Protein AF-0000000074083493 (afdb_homodimer)

Sequence (634 aa):
LPTHQTERLNIIAITDMDKESRTSPEGYTWRALTRKGQLFVKDERTKLEVTWDLSSDQNLTTHLNMKGRAMEMSDLVKFNGHLLSPDDKTGMIFEIEEKKAIPWLFLNSGPGDTTSGMKAEWMTLKDDQLYVGGHGMVYSFTLNSRYRNKKGEVFSTDAMWIKIVSHDGVVKSVDWTDVYDKIAQAAGATSPGYLTHEAVQWSAIHKRWFFLPRKYSTEIYNDELDELRGTNLLITADESMEDIQVVKIGELTHPDRGYSAFDFVPGTCDSVILALKSKEHGGSTESYITALDTDGKVLLEDQRLDGDLKFEGLYFLLPTHQTERLNIIAITDMDKESRTSPEGYTWRALTRKGQLFVKDERTKLEVTWDLSSDQNLTTHLNMKGRAMEMSDLVKFNGHLLSPDDKTGMIFEIEEKKAIPWLFLNSGPGDTTSGMKAEWMTLKDDQLYVGGHGMVYSFTLNSRYRNKKGEVFSTDAMWIKIVSHDGVVKSVDWTDVYDKIAQAAGATSPGYLTHEAVQWSAIHKRWFFLPRKYSTEIYNDELDELRGTNLLITADESMEDIQVVKIGELTHPDRGYSAFDFVPGTCDSVILALKSKEHGGSTESYITALDTDGKVLLEDQRLDGDLKFEGLYFL

Solvent-accessible surface area (backbone atoms only — not comparable to full-atom values): 30721 Å² total; per-residue (Å²): 119,87,74,77,70,66,46,76,42,43,32,38,34,28,20,30,45,58,82,67,8,48,76,42,93,90,51,53,41,20,31,28,41,36,38,34,31,37,39,39,34,29,74,91,70,58,35,52,45,77,49,72,38,76,88,52,52,33,59,27,53,43,41,60,28,28,66,85,34,27,40,26,25,20,26,40,44,76,53,94,91,33,42,32,31,30,17,34,51,45,10,37,29,23,36,58,51,94,62,33,39,26,65,61,44,58,37,40,24,30,83,51,82,34,72,46,36,17,50,33,20,25,49,32,58,55,95,84,23,41,36,35,28,24,34,46,43,70,36,42,0,33,60,83,26,93,69,12,45,72,80,34,45,71,69,48,64,34,32,27,20,28,36,42,30,44,88,68,57,34,75,41,60,42,84,35,51,67,58,48,48,51,53,21,46,72,70,61,17,42,84,65,14,37,42,33,35,22,17,45,41,51,36,82,82,76,52,27,39,40,35,32,35,17,28,50,32,67,47,61,78,39,78,77,59,52,38,53,17,21,46,40,46,40,36,37,23,35,86,82,64,80,53,70,48,74,36,62,33,68,75,80,81,56,32,45,32,16,31,23,18,54,43,59,40,86,92,47,82,67,41,32,37,41,33,30,24,31,27,60,55,96,89,43,42,34,19,27,39,32,26,27,35,81,84,26,47,74,36,22,71,80,38,75,47,84,63,81,45,31,42,19,14,36,39,78,104,121,87,75,77,70,66,45,77,42,43,31,39,34,28,21,31,46,56,80,68,8,48,76,44,93,88,53,53,41,21,31,28,39,35,37,35,31,38,38,38,36,28,75,90,69,55,35,53,45,77,49,73,39,77,86,52,54,34,61,24,50,41,39,58,28,28,66,86,33,26,41,26,26,19,26,38,45,75,54,96,93,35,42,33,30,31,18,34,52,45,11,36,30,24,36,58,51,94,61,32,39,28,65,62,43,59,38,40,23,28,84,51,83,32,71,45,35,17,49,33,21,25,49,32,58,55,95,84,24,42,38,36,29,24,34,45,43,69,36,43,0,35,61,85,26,93,70,13,45,74,80,31,46,70,68,47,63,33,31,28,21,29,38,42,30,44,89,68,56,35,75,43,60,43,84,35,51,67,58,47,50,52,54,21,46,73,71,60,18,43,84,64,13,36,42,33,35,22,16,45,42,52,36,83,82,77,52,27,39,40,34,32,36,16,29,51,32,68,47,62,76,39,79,76,60,51,38,53,18,22,44,40,46,41,36,36,24,36,84,83,64,78,52,70,47,74,36,63,33,68,74,81,80,55,32,44,31,15,31,23,17,53,44,59,40,87,93,48,82,66,41,34,37,41,32,28,24,30,27,60,55,96,89,43,41,34,18,28,38,31,26,28,34,80,83,24,48,74,36,24,71,82,38,73,49,84,63,82,45,29,42,21,14,37,38,78,105

InterPro domains:
  IPR009283 Apyrase [PF06079] (17-316)
  IPR009283 Apyrase [PTHR13023] (6-316)
  IPR036258 Apyrase superfamily [G3DSA:2.120.10.100] (1-317)
  IPR036258 Apyrase superfamily [SSF101887] (4-317)

Foldseek 3Di:
DPPFDKDKFKKKFKFAFWLPQDPDPPAQKGKMKMWMWMWIQTDPRLAIDIDTDPVQIAIEMDSDFDPNDWDRWQAWDQALNFIWTAIQFQQWIWTDDGNYTHTDAFACFAQGPDPGHHRWQDWEDDPNKIKTAAFLDFQFQDCPAPSHNNNRGGDDRRRQWMWIAHNVGDIGIDGNNVVLQLQCVQVLQHPVKHWTFREWYAQPLVQKIKTFTFFTDNDHDDPQCRLQGAAQWIWIAHPVRPDIDIAGQPDDPGSNKGWRYWDADPPPSSQKIKTKIWGDPPNFIWMWIWMDGNNRYTSGDTDTDDDSTGIRYMDID/DPPFDKDKFKKKFKFAFWLPQDPDPPAQKGKMKMWMWMWIQTDPNLAIDIDTDPVQIAIEMDSDFDPNDWDRWQAWDQALNFIWTAIQFQQWIWTDDGNYTHTDAHACFAQGPDPGHHRWQDWEDDPNKIKTAAFLDFQFQDCPAPSHNNNRGGDDRRRQWMWIAHNVGDIGIDGNNVVLQLQCVQVLQHPVKHWTFREWYAQPLVQKIKTFTFFTDNDHDDPQCRLQGAAQWIWIAHPVRPDIDIAGQPDDPGSNWGWRYWDADPPPSSQKIKTKIWGDPPNFIWMWIWMDGNNRYTSGDTDTDDDSTGIRYMDID

Radius of gyration: 28.08 Å; Cα contacts (8 Å, |Δi|>4): 1851; chains: 2; bounding box: 65×87×60 Å

Structure (mmCIF, N/CA/C/O backbone):
data_AF-0000000074083493-model_v1
#
loop_
_entity.id
_entity.type
_entity.pdbx_description
1 polymer Apyrase
#
loop_
_atom_site.group_PDB
_atom_site.id
_atom_site.type_symbol
_atom_site.label_atom_id
_atom_site.label_alt_id
_atom_site.label_comp_id
_atom_site.label_asym_id
_atom_site.label_entity_id
_atom_site.label_seq_id
_atom_site.pdbx_PDB_ins_code
_atom_site.Cartn_x
_atom_site.Cartn_y
_atom_site.Cartn_z
_atom_site.occupancy
_atom_site.B_iso_or_equiv
_atom_site.auth_seq_id
_atom_site.auth_comp_id
_atom_site.auth_asym_id
_atom_site.auth_atom_id
_atom_site.pdbx_PDB_model_num
ATOM 1 N N . LEU A 1 1 ? 35.656 -36.25 -27.438 1 31.45 1 LEU A N 1
ATOM 2 C CA . LEU A 1 1 ? 34.406 -36.5 -26.688 1 31.45 1 LEU A CA 1
ATOM 3 C C . LEU A 1 1 ? 33.469 -35.312 -26.75 1 31.45 1 LEU A C 1
ATOM 5 O O . LEU A 1 1 ? 33.875 -34.188 -26.562 1 31.45 1 LEU A O 1
ATOM 9 N N . PRO A 1 2 ? 32.438 -35.312 -27.578 1 41.25 2 PRO A N 1
ATOM 10 C CA . PRO A 1 2 ? 31.625 -34.094 -27.656 1 41.25 2 PRO A CA 1
ATOM 11 C C . PRO A 1 2 ? 31.422 -33.406 -26.312 1 41.25 2 PRO A C 1
ATOM 13 O O . PRO A 1 2 ? 31.156 -34.094 -25.312 1 41.25 2 PRO A O 1
ATOM 16 N N . THR A 1 3 ? 32.156 -32.562 -25.812 1 45.12 3 THR A N 1
ATOM 17 C CA . THR A 1 3 ? 32.281 -31.875 -24.516 1 45.12 3 THR A CA 1
ATOM 18 C C . THR A 1 3 ? 30.891 -31.484 -24.016 1 45.12 3 THR A C 1
ATOM 20 O O . THR A 1 3 ? 30.188 -30.688 -24.656 1 45.12 3 THR A O 1
ATOM 23 N N . HIS A 1 4 ? 30.031 -32.438 -23.562 1 53.16 4 HIS A N 1
ATOM 24 C CA . HIS A 1 4 ? 28.688 -32.281 -23 1 53.16 4 HIS A CA 1
ATOM 25 C C . HIS A 1 4 ? 28.609 -31.047 -22.109 1 53.16 4 HIS A C 1
ATOM 27 O O . HIS A 1 4 ? 29.234 -31.016 -21.047 1 53.16 4 HIS A O 1
ATOM 33 N N . GLN A 1 5 ? 28.672 -29.859 -22.672 1 65.19 5 GLN A N 1
ATOM 34 C CA . GLN A 1 5 ? 28.719 -28.578 -21.969 1 65.19 5 GLN A CA 1
ATOM 35 C C . GLN A 1 5 ? 27.5 -28.406 -21.062 1 65.19 5 GLN A C 1
ATOM 37 O O . GLN A 1 5 ? 26.359 -28.594 -21.5 1 65.19 5 GLN A O 1
ATOM 42 N N . THR A 1 6 ? 27.688 -28.609 -19.734 1 78.38 6 THR A N 1
ATOM 43 C CA . THR A 1 6 ? 26.719 -28.344 -18.672 1 78.38 6 THR A CA 1
ATOM 44 C C . THR A 1 6 ? 26.531 -26.844 -18.484 1 78.38 6 THR A C 1
ATOM 46 O O . THR A 1 6 ? 27.5 -26.094 -18.344 1 78.38 6 THR A O 1
ATOM 49 N N . GLU A 1 7 ? 25.312 -26.406 -18.812 1 89.44 7 GLU A N 1
ATOM 50 C CA . GLU A 1 7 ? 24.938 -25.031 -18.516 1 89.44 7 GLU A CA 1
ATOM 51 C C . GLU A 1 7 ? 24.453 -24.891 -17.078 1 89.44 7 GLU A C 1
ATOM 53 O O . GLU A 1 7 ? 23.719 -25.734 -16.578 1 89.44 7 GLU A O 1
ATOM 58 N N . ARG A 1 8 ? 24.984 -23.875 -16.438 1 94.12 8 ARG A N 1
ATOM 59 C CA . ARG A 1 8 ? 24.609 -23.594 -15.055 1 94.12 8 ARG A CA 1
ATOM 60 C C . ARG A 1 8 ? 23.844 -22.281 -14.961 1 94.12 8 ARG A C 1
ATOM 62 O O . ARG A 1 8 ? 24.297 -21.266 -15.5 1 94.12 8 ARG A O 1
ATOM 69 N N . LEU A 1 9 ? 22.688 -22.328 -14.297 1 96.94 9 LEU A N 1
ATOM 70 C CA . LEU A 1 9 ? 21.875 -21.125 -14.102 1 96.94 9 LEU A CA 1
ATOM 71 C C . LEU A 1 9 ? 21.562 -20.922 -12.625 1 96.94 9 LEU A C 1
ATOM 73 O O . LEU A 1 9 ? 21.266 -21.875 -11.906 1 96.94 9 LEU A O 1
ATOM 77 N N . ASN A 1 10 ? 21.734 -19.688 -12.188 1 98.06 10 ASN A N 1
ATOM 78 C CA . ASN A 1 10 ? 21.375 -19.344 -10.812 1 98.06 10 ASN A CA 1
ATOM 79 C C . ASN A 1 10 ? 19.875 -19.094 -10.664 1 98.06 10 ASN A C 1
ATOM 81 O O . ASN A 1 10 ? 19.266 -18.422 -11.508 1 98.06 10 ASN A O 1
ATOM 85 N N . ILE A 1 11 ? 19.312 -19.672 -9.586 1 98.25 11 ILE A N 1
ATOM 86 C CA . ILE A 1 11 ? 17.891 -19.484 -9.344 1 98.25 11 ILE A CA 1
ATOM 87 C C . ILE A 1 11 ? 17.672 -19.016 -7.906 1 98.25 11 ILE A C 1
ATOM 89 O O . ILE A 1 11 ? 18.562 -19.109 -7.07 1 98.25 11 ILE A O 1
ATOM 93 N N . ILE A 1 12 ? 16.562 -18.453 -7.66 1 98.12 12 ILE A N 1
ATOM 94 C CA . ILE A 1 12 ? 16.141 -18.016 -6.336 1 98.12 12 ILE A CA 1
ATOM 95 C C . ILE A 1 12 ? 14.672 -18.375 -6.121 1 98.12 12 ILE A C 1
ATOM 97 O O . ILE A 1 12 ? 13.875 -18.328 -7.062 1 98.12 12 ILE A O 1
ATOM 101 N N . ALA A 1 13 ? 14.352 -18.844 -4.957 1 98 13 ALA A N 1
ATOM 102 C CA . ALA A 1 13 ? 12.977 -19.125 -4.543 1 98 13 ALA A CA 1
ATOM 103 C C . ALA A 1 13 ? 12.594 -18.312 -3.307 1 98 13 ALA A C 1
ATOM 105 O O . ALA A 1 13 ? 13.469 -17.812 -2.592 1 98 13 ALA A O 1
ATOM 106 N N . ILE A 1 14 ? 11.328 -18.125 -3.096 1 98.12 14 ILE A N 1
ATOM 107 C CA . ILE A 1 14 ? 10.844 -17.359 -1.95 1 98.12 14 ILE A CA 1
ATOM 108 C C . ILE A 1 14 ? 9.656 -18.094 -1.315 1 98.12 14 ILE A C 1
ATOM 110 O O . ILE A 1 14 ? 8.906 -18.781 -2.002 1 98.12 14 ILE A O 1
ATOM 114 N N . THR A 1 15 ? 9.438 -17.859 -0 1 97.25 15 THR A N 1
ATOM 115 C CA . THR A 1 15 ? 8.477 -18.688 0.731 1 97.25 15 THR A CA 1
ATOM 116 C C . THR A 1 15 ? 7.152 -17.938 0.905 1 97.25 15 THR A C 1
ATOM 118 O O . THR A 1 15 ? 7.125 -16.719 0.949 1 97.25 15 THR A O 1
ATOM 121 N N . ASP A 1 16 ? 6.152 -18.641 0.977 1 96.75 16 ASP A N 1
ATOM 122 C CA . ASP A 1 16 ? 4.855 -18.375 1.593 1 96.75 16 ASP A CA 1
ATOM 123 C C . ASP A 1 16 ? 4.602 -19.312 2.773 1 96.75 16 ASP A C 1
ATOM 125 O O . ASP A 1 16 ? 4.25 -20.469 2.586 1 96.75 16 ASP A O 1
ATOM 129 N N . MET A 1 17 ? 4.688 -18.766 3.906 1 91.88 17 MET A N 1
ATOM 130 C CA . MET A 1 17 ? 4.594 -19.641 5.078 1 91.88 17 MET A CA 1
ATOM 131 C C . MET A 1 17 ? 3.238 -19.484 5.762 1 91.88 17 MET A C 1
ATOM 133 O O . MET A 1 17 ? 3.08 -19.844 6.926 1 91.88 17 MET A O 1
ATOM 137 N N . ASP A 1 18 ? 2.332 -18.875 5.094 1 90.62 18 ASP A N 1
ATOM 138 C CA . ASP A 1 18 ? 0.996 -18.656 5.641 1 90.62 18 ASP A CA 1
ATOM 139 C C . ASP A 1 18 ? 1.07 -18.047 7.039 1 90.62 18 ASP A C 1
ATOM 141 O O . ASP A 1 18 ? 1.71 -17.016 7.238 1 90.62 18 ASP A O 1
ATOM 145 N N . LYS A 1 19 ? 0.416 -18.578 8 1 86.94 19 LYS A N 1
ATOM 146 C CA . LYS A 1 19 ? 0.334 -18.031 9.352 1 86.94 19 LYS A CA 1
ATOM 147 C C . LYS A 1 19 ? 1.69 -18.078 10.047 1 86.94 19 LYS A C 1
ATOM 149 O O . LYS A 1 19 ? 1.945 -17.312 10.977 1 86.94 19 LYS A O 1
ATOM 154 N N . GLU A 1 20 ? 2.541 -18.953 9.539 1 87.56 20 GLU A N 1
ATOM 155 C CA . GLU A 1 20 ? 3.85 -19.109 10.172 1 87.56 20 GLU A CA 1
ATOM 156 C C . GLU A 1 20 ? 4.785 -17.969 9.781 1 87.56 20 GLU A C 1
ATOM 158 O O . GLU A 1 20 ? 5.91 -17.875 10.281 1 87.56 20 GLU A O 1
ATOM 163 N N . SER A 1 21 ? 4.285 -17.141 8.93 1 92.31 21 SER A N 1
ATOM 164 C CA . SER A 1 21 ? 5.074 -15.977 8.555 1 92.31 21 SER A CA 1
ATOM 165 C C . SER A 1 21 ? 5.246 -15.023 9.734 1 92.31 21 SER A C 1
ATOM 167 O O . SER A 1 21 ? 6.184 -14.219 9.766 1 92.31 21 SER A O 1
ATOM 169 N N . ARG A 1 22 ? 4.34 -15.023 10.641 1 92.38 22 ARG A N 1
ATOM 170 C CA . ARG A 1 22 ? 4.449 -14.164 11.812 1 92.38 22 ARG A CA 1
ATOM 171 C C . ARG A 1 22 ? 5.543 -14.656 12.758 1 92.38 22 ARG A C 1
ATOM 173 O O . ARG A 1 22 ? 5.57 -15.836 13.117 1 92.38 22 ARG A O 1
ATOM 180 N N . THR A 1 23 ? 6.418 -13.758 13.203 1 92.62 23 THR A N 1
ATOM 181 C CA . THR A 1 23 ? 7.617 -14.188 13.914 1 92.62 23 THR A CA 1
ATOM 182 C C . THR A 1 23 ? 7.324 -14.398 15.398 1 92.62 23 THR A C 1
ATOM 184 O O . THR A 1 23 ? 8.055 -15.109 16.078 1 92.62 23 THR A O 1
ATOM 187 N N . SER A 1 24 ? 6.355 -13.641 15.906 1 88 24 SER A N 1
ATOM 188 C CA . SER A 1 24 ? 5.934 -13.797 17.297 1 88 24 SER A CA 1
ATOM 189 C C . SER A 1 24 ? 4.461 -13.438 17.469 1 88 24 SER A C 1
ATOM 191 O O . SER A 1 24 ? 3.939 -12.57 16.766 1 88 24 SER A O 1
ATOM 193 N N . PRO A 1 25 ? 3.844 -14.086 18.359 1 82.25 25 PRO A N 1
ATOM 194 C CA . PRO A 1 25 ? 2.424 -13.812 18.578 1 82.25 25 PRO A CA 1
ATOM 195 C C . PRO A 1 25 ? 2.164 -12.367 19 1 82.25 25 PRO A C 1
ATOM 197 O O . PRO A 1 25 ? 1.116 -11.805 18.688 1 82.25 25 PRO A O 1
ATOM 200 N N . GLU A 1 26 ? 3.031 -11.812 19.734 1 81.06 26 GLU A N 1
ATOM 201 C CA . GLU A 1 26 ? 2.816 -10.477 20.281 1 81.06 26 GLU A CA 1
ATOM 202 C C . GLU A 1 26 ? 3.434 -9.406 19.391 1 81.06 26 GLU A C 1
ATOM 204 O O . GLU A 1 26 ? 3.207 -8.211 19.594 1 81.06 26 GLU A O 1
ATOM 209 N N . GLY A 1 27 ? 4.055 -9.859 18.406 1 85.81 27 GLY A N 1
ATOM 210 C CA . GLY A 1 27 ? 4.789 -8.883 17.625 1 85.81 27 GLY A CA 1
ATOM 211 C C . GLY A 1 27 ? 4.125 -8.562 16.297 1 85.81 27 GLY A C 1
ATOM 212 O O . GLY A 1 27 ? 3.129 -9.188 15.93 1 85.81 27 GLY A O 1
ATOM 213 N N . TYR A 1 28 ? 4.582 -7.559 15.734 1 91.12 28 TYR A N 1
ATOM 214 C CA . TYR A 1 28 ? 4.113 -7.109 14.43 1 91.12 28 TYR A CA 1
ATOM 215 C C . TYR A 1 28 ? 5.203 -7.258 13.375 1 91.12 28 TYR A C 1
ATOM 217 O O . TYR A 1 28 ? 5.484 -6.316 12.633 1 91.12 28 TYR A O 1
ATOM 225 N N . THR A 1 29 ? 5.82 -8.453 13.375 1 94.31 29 THR A N 1
ATOM 226 C CA . THR A 1 29 ? 6.836 -8.742 12.367 1 94.31 29 THR A CA 1
ATOM 227 C C . THR A 1 29 ? 6.496 -10.023 11.609 1 94.31 29 THR A C 1
ATOM 229 O O . THR A 1 29 ? 6.188 -11.047 12.219 1 94.31 29 THR A O 1
ATOM 232 N N . TRP A 1 30 ? 6.457 -9.992 10.391 1 95.88 30 TRP A N 1
ATOM 233 C CA . TRP A 1 30 ? 6.262 -11.125 9.5 1 95.88 30 TRP A CA 1
ATOM 234 C C . TRP A 1 30 ? 7.477 -11.328 8.602 1 95.88 30 TRP A C 1
ATOM 236 O O . TRP A 1 30 ? 8.164 -10.367 8.25 1 95.88 30 TRP A O 1
ATOM 246 N N . ARG A 1 31 ? 7.66 -12.555 8.219 1 96.25 31 ARG A N 1
ATOM 247 C CA . ARG A 1 31 ? 8.883 -12.805 7.453 1 96.25 31 ARG A CA 1
ATOM 248 C C . ARG A 1 31 ? 8.617 -13.781 6.309 1 96.25 31 ARG A C 1
ATOM 250 O O . ARG A 1 31 ? 7.707 -14.609 6.383 1 96.25 31 ARG A O 1
ATOM 257 N N . ALA A 1 32 ? 9.328 -13.703 5.277 1 97.31 32 ALA A N 1
ATOM 258 C CA . ALA A 1 32 ? 9.531 -14.688 4.215 1 97.31 32 ALA A CA 1
ATOM 259 C C . ALA A 1 32 ? 11.016 -15.008 4.047 1 97.31 32 ALA A C 1
ATOM 261 O O . ALA A 1 32 ? 11.875 -14.328 4.617 1 97.31 32 ALA A O 1
ATOM 262 N N . LEU A 1 33 ? 11.289 -16.078 3.418 1 96.81 33 LEU A N 1
ATOM 263 C CA . LEU A 1 33 ? 12.664 -16.531 3.221 1 96.81 33 LEU A CA 1
ATOM 264 C C . LEU A 1 33 ? 12.961 -16.719 1.737 1 96.81 33 LEU A C 1
ATOM 266 O O . LEU A 1 33 ? 12.141 -17.266 0.997 1 96.81 33 LEU A O 1
ATOM 270 N N . THR A 1 34 ? 14.109 -16.156 1.332 1 97.62 34 THR A N 1
ATOM 271 C CA . THR A 1 34 ? 14.609 -16.5 0.004 1 97.62 34 THR A CA 1
ATOM 272 C C . THR A 1 34 ? 15.719 -17.547 0.095 1 97.62 34 THR A C 1
ATOM 274 O O . THR A 1 34 ? 16.453 -17.578 1.078 1 97.62 34 THR A O 1
ATOM 277 N N . ARG A 1 35 ? 15.859 -18.438 -0.925 1 97.12 35 ARG A N 1
ATOM 278 C CA . ARG A 1 35 ? 16.906 -19.438 -1.065 1 97.12 35 ARG A CA 1
ATOM 279 C C . ARG A 1 35 ? 17.438 -19.484 -2.498 1 97.12 35 ARG A C 1
ATOM 281 O O . ARG A 1 35 ? 16.656 -19.5 -3.449 1 97.12 35 ARG A O 1
ATOM 288 N N . LYS A 1 36 ? 18.641 -19.469 -2.557 1 97.56 36 LYS A N 1
ATOM 289 C CA . LYS A 1 36 ? 19.25 -19.547 -3.879 1 97.56 36 LYS A CA 1
ATOM 290 C C . LYS A 1 36 ? 19.656 -20.984 -4.211 1 97.56 36 LYS A C 1
ATOM 292 O O . LYS A 1 36 ? 19.812 -21.812 -3.314 1 97.56 36 LYS A O 1
ATOM 297 N N . GLY A 1 37 ? 19.703 -21.25 -5.484 1 97.5 37 GLY A N 1
ATOM 298 C CA . GLY A 1 37 ? 20.125 -22.547 -6 1 97.5 37 GLY A CA 1
ATOM 299 C C . GLY A 1 37 ? 20.734 -22.453 -7.391 1 97.5 37 GLY A C 1
ATOM 300 O O . GLY A 1 37 ? 20.969 -21.359 -7.906 1 97.5 37 GLY A O 1
ATOM 301 N N . GLN A 1 38 ? 21.047 -23.656 -7.871 1 97.56 38 GLN A N 1
ATOM 302 C CA . GLN A 1 38 ? 21.594 -23.75 -9.219 1 97.56 38 GLN A CA 1
ATOM 303 C C . GLN A 1 38 ? 20.891 -24.844 -10.016 1 97.56 38 GLN A C 1
ATOM 305 O O . GLN A 1 38 ? 20.609 -25.922 -9.492 1 97.56 38 GLN A O 1
ATOM 310 N N . LEU A 1 39 ? 20.562 -24.453 -11.18 1 97.25 39 LEU A N 1
ATOM 311 C CA . LEU A 1 39 ? 20.047 -25.422 -12.156 1 97.25 39 LEU A CA 1
ATOM 312 C C . LEU A 1 39 ? 21.141 -25.875 -13.102 1 97.25 39 LEU A C 1
ATOM 314 O O . LEU A 1 39 ? 21.828 -25.047 -13.711 1 97.25 39 LEU A O 1
ATOM 318 N N . PHE A 1 40 ? 21.328 -27.172 -13.188 1 94.81 40 PHE A N 1
ATOM 319 C CA . PHE A 1 40 ? 22.266 -27.781 -14.133 1 94.81 40 PHE A CA 1
ATOM 320 C C . PHE A 1 40 ? 21.516 -28.406 -15.305 1 94.81 40 PHE A C 1
ATOM 322 O O . PHE A 1 40 ? 20.656 -29.266 -15.109 1 94.81 40 PHE A O 1
ATOM 329 N N . VAL A 1 41 ? 21.797 -27.875 -16.406 1 90.81 41 VAL A N 1
ATOM 330 C CA . VAL A 1 41 ? 21.188 -28.406 -17.625 1 90.81 41 VAL A CA 1
ATOM 331 C C . VAL A 1 41 ? 22.219 -29.266 -18.359 1 90.81 41 VAL A C 1
ATOM 333 O O . VAL A 1 41 ? 23.25 -28.781 -18.812 1 90.81 41 VAL A O 1
ATOM 336 N N . LYS A 1 42 ? 21.844 -30.578 -18.5 1 85.44 42 LYS A N 1
ATOM 337 C CA . LYS A 1 42 ? 22.766 -31.547 -19.062 1 85.44 42 LYS A CA 1
ATOM 338 C C . LYS A 1 42 ? 22.156 -32.219 -20.297 1 85.44 42 LYS A C 1
ATOM 340 O O . LYS A 1 42 ? 20.969 -32.062 -20.578 1 85.44 42 LYS A O 1
ATOM 345 N N . ASP A 1 43 ? 23.031 -32.938 -21.031 1 81 43 ASP A N 1
ATOM 346 C CA . ASP A 1 43 ? 22.656 -33.844 -22.125 1 81 43 ASP A CA 1
ATOM 347 C C . ASP A 1 43 ? 21.719 -33.156 -23.109 1 81 43 ASP A C 1
ATOM 349 O O . ASP A 1 43 ? 20.641 -33.656 -23.422 1 81 43 ASP A O 1
ATOM 353 N N . GLU A 1 44 ? 22.141 -32.031 -23.594 1 78.38 44 GLU A N 1
ATOM 354 C CA . GLU A 1 44 ? 21.359 -31.297 -24.578 1 78.38 44 GLU A CA 1
ATOM 355 C C . GLU A 1 44 ? 19.953 -31 -24.047 1 78.38 44 GLU A C 1
ATOM 357 O O . GLU A 1 44 ? 18.953 -31.25 -24.734 1 78.38 44 GLU A O 1
ATOM 362 N N . ARG A 1 45 ? 19.891 -30.656 -22.734 1 77.62 45 ARG A N 1
ATOM 363 C CA . ARG A 1 45 ? 18.703 -30.156 -22.062 1 77.62 45 ARG A CA 1
ATOM 364 C C . ARG A 1 45 ? 17.703 -31.281 -21.797 1 77.62 45 ARG A C 1
ATOM 366 O O . ARG A 1 45 ? 16.5 -31.031 -21.641 1 77.62 45 ARG A O 1
ATOM 373 N N . THR A 1 46 ? 18.141 -32.469 -21.812 1 81.06 46 THR A N 1
ATOM 374 C CA . THR A 1 46 ? 17.219 -33.594 -21.547 1 81.06 46 THR A CA 1
ATOM 375 C C . THR A 1 46 ? 17.281 -34 -20.078 1 81.06 46 THR A C 1
ATOM 377 O O . THR A 1 46 ? 16.438 -34.75 -19.609 1 81.06 46 THR A O 1
ATOM 380 N N . LYS A 1 47 ? 18.266 -33.469 -19.5 1 86.38 47 LYS A N 1
ATOM 381 C CA . LYS A 1 47 ? 18.391 -33.781 -18.078 1 86.38 47 LYS A CA 1
ATOM 382 C C . LYS A 1 47 ? 18.688 -32.5 -17.266 1 86.38 47 LYS A C 1
ATOM 384 O O . LYS A 1 47 ? 19.625 -31.766 -17.594 1 86.38 47 LYS A O 1
ATOM 389 N N . LEU A 1 48 ? 17.859 -32.312 -16.281 1 94.06 48 LEU A N 1
ATOM 390 C CA . LEU A 1 48 ? 18.031 -31.156 -15.406 1 94.06 48 LEU A CA 1
ATOM 391 C C . LEU A 1 48 ? 18.188 -31.578 -13.953 1 94.06 48 LEU A C 1
ATOM 393 O O . LEU A 1 48 ? 17.672 -32.625 -13.547 1 94.06 48 LEU A O 1
ATOM 397 N N . GLU A 1 49 ? 19.031 -30.812 -13.297 1 92.88 49 GLU A N 1
ATOM 398 C CA . GLU A 1 49 ? 19.266 -31 -11.867 1 92.88 49 GLU A CA 1
ATOM 399 C C . GLU A 1 49 ? 19.312 -29.672 -11.125 1 92.88 49 GLU A C 1
ATOM 401 O O . GLU A 1 49 ? 19.828 -28.688 -11.648 1 92.88 49 GLU A O 1
ATOM 406 N N . VAL A 1 50 ? 18.766 -29.734 -9.906 1 96.5 50 VAL A N 1
ATOM 407 C CA . VAL A 1 50 ? 18.797 -28.516 -9.109 1 96.5 50 VAL A CA 1
ATOM 408 C C . VAL A 1 50 ? 19.484 -28.766 -7.777 1 96.5 50 VAL A C 1
ATOM 410 O O . VAL A 1 50 ? 19.266 -29.812 -7.152 1 96.5 50 VAL A O 1
ATOM 413 N N . THR A 1 51 ? 20.375 -27.875 -7.441 1 96.31 51 THR A N 1
ATOM 414 C CA . THR A 1 51 ? 20.953 -27.859 -6.105 1 96.31 51 THR A CA 1
ATOM 415 C C . THR A 1 51 ? 20.625 -26.562 -5.383 1 96.31 51 THR A C 1
ATOM 417 O O . THR A 1 51 ? 20.578 -25.5 -6 1 96.31 51 THR A O 1
ATOM 420 N N . TRP A 1 52 ? 20.422 -26.688 -4.098 1 96.25 52 TRP A N 1
ATOM 421 C CA . TRP A 1 52 ? 20.078 -25.531 -3.295 1 96.25 52 TRP A CA 1
ATOM 422 C C . TRP A 1 52 ? 21.219 -25.156 -2.352 1 96.25 52 TRP A C 1
ATOM 424 O O . TRP A 1 52 ? 21.938 -26.031 -1.881 1 96.25 52 TRP A O 1
ATOM 434 N N . ASP A 1 53 ? 21.391 -23.906 -2.137 1 96.19 53 ASP A N 1
ATOM 435 C CA . ASP A 1 53 ? 22.391 -23.375 -1.21 1 96.19 53 ASP A CA 1
ATOM 436 C C . ASP A 1 53 ? 21.734 -22.875 0.077 1 96.19 53 ASP A C 1
ATOM 438 O O . ASP A 1 53 ? 21.359 -21.703 0.183 1 96.19 53 ASP A O 1
ATOM 442 N N . LEU A 1 54 ? 21.719 -23.688 1.067 1 94.69 54 LEU A N 1
ATOM 443 C CA . LEU A 1 54 ? 21.062 -23.375 2.326 1 94.69 54 LEU A CA 1
ATOM 444 C C . LEU A 1 54 ? 21.703 -22.188 3.002 1 94.69 54 LEU A C 1
ATOM 446 O O . LEU A 1 54 ? 21.047 -21.438 3.74 1 94.69 54 LEU A O 1
ATOM 450 N N . SER A 1 55 ? 22.938 -21.984 2.744 1 95.56 55 SER A N 1
ATOM 451 C CA . SER A 1 55 ? 23.656 -20.875 3.359 1 95.56 55 SER A CA 1
ATOM 452 C C . SER A 1 55 ? 23.219 -19.531 2.764 1 95.56 55 SER A C 1
ATOM 454 O O . SER A 1 55 ? 23.516 -18.469 3.318 1 95.56 55 SER A O 1
ATOM 456 N N . SER A 1 56 ? 22.453 -19.594 1.713 1 95.56 56 SER A N 1
ATOM 457 C CA . SER A 1 56 ? 22 -18.375 1.049 1 95.56 56 SER A CA 1
ATOM 458 C C . SER A 1 56 ? 20.703 -17.875 1.657 1 95.56 56 SER A C 1
ATOM 460 O O . SER A 1 56 ? 20.219 -16.797 1.3 1 95.56 56 SER A O 1
ATOM 462 N N . ASP A 1 57 ? 20.156 -18.562 2.553 1 95.75 57 ASP A N 1
ATOM 463 C CA . ASP A 1 57 ? 18.859 -18.203 3.129 1 95.75 57 ASP A CA 1
ATOM 464 C C . ASP A 1 57 ? 18.891 -16.781 3.689 1 95.75 57 ASP A C 1
ATOM 466 O O . ASP A 1 57 ? 19.812 -16.406 4.414 1 95.75 57 ASP A O 1
ATOM 470 N N . GLN A 1 58 ? 17.922 -16.031 3.252 1 95.94 58 GLN A N 1
ATOM 471 C CA . GLN A 1 58 ? 17.75 -14.68 3.773 1 95.94 58 GLN A CA 1
ATOM 472 C C . GLN A 1 58 ? 16.312 -14.453 4.234 1 95.94 58 GLN A C 1
ATOM 474 O O . GLN A 1 58 ? 15.367 -14.797 3.525 1 95.94 58 GLN A O 1
ATOM 479 N N . ASN A 1 59 ? 16.2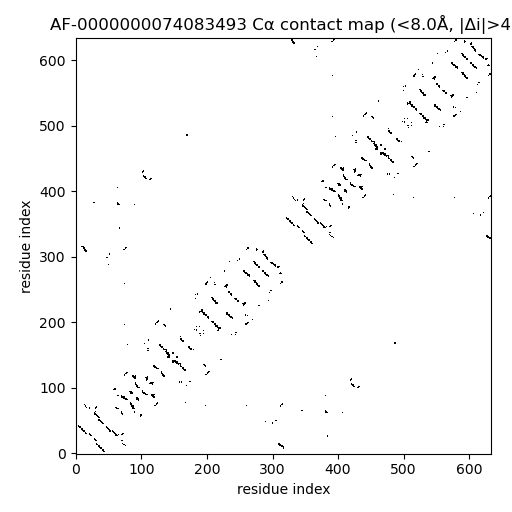5 -13.859 5.441 1 95 59 ASN A N 1
ATOM 480 C CA . ASN A 1 59 ? 14.938 -13.469 5.941 1 95 59 ASN A CA 1
ATOM 481 C C . ASN A 1 59 ? 14.562 -12.062 5.492 1 95 59 ASN A C 1
ATOM 483 O O . ASN A 1 59 ? 15.383 -11.141 5.566 1 95 59 ASN A O 1
ATOM 487 N N . LEU A 1 60 ? 13.43 -11.961 4.93 1 96.25 60 LEU A N 1
ATOM 488 C CA . LEU A 1 60 ? 12.812 -10.68 4.602 1 96.25 60 LEU A CA 1
ATOM 489 C C . LEU A 1 60 ? 11.68 -10.359 5.57 1 96.25 60 LEU A C 1
ATOM 491 O O . LEU A 1 60 ? 10.805 -11.203 5.812 1 96.25 60 LEU A O 1
ATOM 495 N N . THR A 1 61 ? 11.695 -9.148 6.113 1 93.81 61 THR A N 1
ATOM 496 C CA . THR A 1 61 ? 10.695 -8.867 7.137 1 93.81 61 THR A CA 1
ATOM 497 C C . THR A 1 61 ? 9.922 -7.594 6.805 1 93.81 61 THR A C 1
ATOM 499 O O . THR A 1 61 ? 10.406 -6.75 6.047 1 93.81 61 THR A O 1
ATOM 502 N N . THR A 1 62 ? 8.758 -7.547 7.254 1 93.5 62 THR A N 1
ATOM 503 C CA . THR A 1 62 ? 7.938 -6.344 7.188 1 93.5 62 THR A CA 1
ATOM 504 C C . THR A 1 62 ? 7.109 -6.184 8.461 1 93.5 62 THR A C 1
ATOM 506 O O . THR A 1 62 ? 6.922 -7.145 9.203 1 93.5 62 THR A O 1
ATOM 509 N N . HIS A 1 63 ? 6.672 -4.969 8.711 1 93.81 63 HIS A N 1
ATOM 510 C CA . HIS A 1 63 ? 5.742 -4.695 9.797 1 93.81 63 HIS A CA 1
ATOM 511 C C . HIS A 1 63 ? 4.352 -4.367 9.266 1 93.81 63 HIS A C 1
ATOM 513 O O . HIS A 1 63 ? 3.408 -4.195 10.039 1 93.81 63 HIS A O 1
ATOM 519 N N . LEU A 1 64 ? 4.254 -4.223 8.016 1 95 64 LEU A N 1
ATOM 520 C CA . LEU A 1 64 ? 2.979 -4.004 7.34 1 95 64 LEU A CA 1
ATOM 521 C C . LEU A 1 64 ? 2.176 -5.301 7.262 1 95 64 LEU A C 1
ATOM 523 O O . LEU A 1 64 ? 2.717 -6.348 6.898 1 95 64 LEU A O 1
ATOM 527 N N . ASN A 1 65 ? 0.891 -5.227 7.648 1 94.88 65 ASN A N 1
ATOM 528 C CA . ASN A 1 65 ? 0.077 -6.434 7.586 1 94.88 65 ASN A CA 1
ATOM 529 C C . ASN A 1 65 ? -1.401 -6.105 7.391 1 94.88 65 ASN A C 1
ATOM 531 O O . ASN A 1 65 ? -1.808 -4.953 7.531 1 94.88 65 ASN A O 1
ATOM 535 N N . MET A 1 66 ? -2.117 -7.051 6.957 1 94.81 66 MET A N 1
ATOM 536 C CA . MET A 1 66 ? -3.57 -7.02 6.812 1 94.81 66 MET A CA 1
ATOM 537 C C . MET A 1 66 ? -4.223 -8.117 7.648 1 94.81 66 MET A C 1
ATOM 539 O O . MET A 1 66 ? -3.979 -9.305 7.422 1 94.81 66 MET A O 1
ATOM 543 N N . LYS A 1 67 ? -4.984 -7.727 8.617 1 91.94 67 LYS A N 1
ATOM 544 C CA . LYS A 1 67 ? -5.691 -8.648 9.5 1 91.94 67 LYS A CA 1
ATOM 545 C C . LYS A 1 67 ? -4.727 -9.633 10.156 1 91.94 67 LYS A C 1
ATOM 547 O O . LYS A 1 67 ? -5.027 -10.82 10.281 1 91.94 67 LYS A O 1
ATOM 552 N N . GLY A 1 68 ? -3.549 -9.188 10.359 1 92.81 68 GLY A N 1
ATOM 553 C CA . GLY A 1 68 ? -2.59 -9.992 11.102 1 92.81 68 GLY A CA 1
ATOM 554 C C . GLY A 1 68 ? -1.793 -10.938 10.227 1 92.81 68 GLY A C 1
ATOM 555 O O . GLY A 1 68 ? -1.146 -11.859 10.727 1 92.81 68 GLY A O 1
ATOM 556 N N . ARG A 1 69 ? -1.861 -10.758 8.945 1 95.38 69 ARG A N 1
ATOM 557 C CA . ARG A 1 69 ? -1.129 -11.617 8.023 1 95.38 69 ARG A CA 1
ATOM 558 C C . ARG A 1 69 ? -0.317 -10.797 7.031 1 95.38 69 ARG A C 1
ATOM 560 O O . ARG A 1 69 ? -0.752 -9.727 6.602 1 95.38 69 ARG A O 1
ATOM 567 N N . ALA A 1 70 ? 0.877 -11.352 6.742 1 96.56 70 ALA A N 1
ATOM 568 C CA . ALA A 1 70 ? 1.748 -10.68 5.777 1 96.56 70 ALA A CA 1
ATOM 569 C C . ALA A 1 70 ? 2.895 -11.594 5.352 1 96.56 70 ALA A C 1
ATOM 571 O O . ALA A 1 70 ? 3.061 -12.688 5.898 1 96.56 70 ALA A O 1
ATOM 572 N N . MET A 1 71 ? 3.598 -11.172 4.348 1 97.5 71 MET A N 1
ATOM 573 C CA . MET A 1 71 ? 4.797 -11.828 3.834 1 97.5 71 MET A CA 1
ATOM 574 C C . MET A 1 71 ? 4.488 -13.242 3.354 1 97.5 71 MET A C 1
ATOM 576 O O . MET A 1 71 ? 5.254 -14.172 3.611 1 97.5 71 MET A O 1
ATOM 580 N N . GLU A 1 72 ? 3.367 -13.414 2.805 1 97.56 72 GLU A N 1
ATOM 581 C CA . GLU A 1 72 ? 3.018 -14.633 2.084 1 97.56 72 GLU A CA 1
ATOM 582 C C . GLU A 1 72 ? 3.26 -14.477 0.585 1 97.56 72 GLU A C 1
ATOM 584 O O . GLU A 1 72 ? 2.322 -14.242 -0.18 1 97.56 72 GLU A O 1
ATOM 589 N N . MET A 1 73 ? 4.504 -14.664 0.205 1 98.44 73 MET A N 1
ATOM 590 C CA . MET A 1 73 ? 5 -14.297 -1.116 1 98.44 73 MET A CA 1
ATOM 591 C C . MET A 1 73 ? 4.664 -15.367 -2.146 1 98.44 73 MET A C 1
ATOM 593 O O . MET A 1 73 ? 4.984 -16.547 -1.954 1 98.44 73 MET A O 1
ATOM 597 N N . SER A 1 74 ? 4.121 -14.938 -3.268 1 98.31 74 SER A N 1
ATOM 598 C CA . SER A 1 74 ? 3.447 -15.914 -4.117 1 98.31 74 SER A CA 1
ATOM 599 C C . SER A 1 74 ? 4.207 -16.125 -5.422 1 98.31 74 SER A C 1
ATOM 601 O O . SER A 1 74 ? 3.93 -17.078 -6.156 1 98.31 74 SER A O 1
ATOM 603 N N . ASP A 1 75 ? 5.148 -15.297 -5.781 1 98.69 75 ASP A N 1
ATOM 604 C CA . ASP A 1 75 ? 5.844 -15.383 -7.062 1 98.69 75 ASP A CA 1
ATOM 605 C C . ASP A 1 75 ? 7.059 -14.453 -7.086 1 98.69 75 ASP A C 1
ATOM 607 O O . ASP A 1 75 ? 7.301 -13.719 -6.129 1 98.69 75 ASP A O 1
ATOM 611 N N . LEU A 1 76 ? 7.863 -14.57 -8.141 1 98.75 76 LEU A N 1
ATOM 612 C CA . LEU A 1 76 ? 9.008 -13.695 -8.375 1 98.75 76 LEU A CA 1
ATOM 613 C C . LEU A 1 76 ? 9.094 -13.297 -9.844 1 98.75 76 LEU A C 1
ATOM 615 O O . LEU A 1 76 ? 8.883 -14.125 -10.734 1 98.75 76 LEU A O 1
ATOM 619 N N . VAL A 1 77 ? 9.375 -12.055 -10.07 1 98.44 77 VAL A N 1
ATOM 620 C CA . VAL A 1 77 ? 9.594 -11.539 -11.414 1 98.44 77 VAL A CA 1
ATOM 621 C C . VAL A 1 77 ? 10.578 -10.375 -11.367 1 98.44 77 VAL A C 1
ATOM 623 O O . VAL A 1 77 ? 10.609 -9.617 -10.391 1 98.44 77 VAL A O 1
ATOM 626 N N . LYS A 1 78 ? 11.422 -10.289 -12.312 1 97.56 78 LYS A N 1
ATOM 627 C CA . LYS A 1 78 ? 12.258 -9.094 -12.438 1 97.56 78 LYS A CA 1
ATOM 628 C C . LYS A 1 78 ? 11.617 -8.07 -13.367 1 97.56 78 LYS A C 1
ATOM 630 O O . LYS A 1 78 ? 11.367 -8.359 -14.539 1 97.56 78 LYS A O 1
ATOM 635 N N . PHE A 1 79 ? 11.336 -6.934 -12.867 1 97.5 79 PHE A N 1
ATOM 636 C CA . PHE A 1 79 ? 10.695 -5.844 -13.594 1 97.5 79 PHE A CA 1
ATOM 637 C C . PHE A 1 79 ? 11.398 -4.52 -13.328 1 97.5 79 PHE A C 1
ATOM 639 O O . PHE A 1 79 ? 11.656 -4.176 -12.172 1 97.5 79 PHE A O 1
ATOM 646 N N . ASN A 1 80 ? 11.773 -3.775 -14.336 1 92.69 80 ASN A N 1
ATOM 647 C CA . ASN A 1 80 ? 12.469 -2.498 -14.227 1 92.69 80 ASN A CA 1
ATOM 648 C C . ASN A 1 80 ? 13.719 -2.615 -13.352 1 92.69 80 ASN A C 1
ATOM 650 O O . ASN A 1 80 ? 13.961 -1.768 -12.492 1 92.69 80 ASN A O 1
ATOM 654 N N . GLY A 1 81 ? 14.422 -3.68 -13.516 1 94.19 81 GLY A N 1
ATOM 655 C CA . GLY A 1 81 ? 15.688 -3.885 -12.828 1 94.19 81 GLY A CA 1
ATOM 656 C C . GLY A 1 81 ? 15.523 -4.34 -11.391 1 94.19 81 GLY A C 1
ATOM 657 O O . GLY A 1 81 ? 16.5 -4.543 -10.68 1 94.19 81 GLY A O 1
ATOM 658 N N . HIS A 1 82 ? 14.289 -4.578 -10.945 1 96.06 82 HIS A N 1
ATOM 659 C CA . HIS A 1 82 ? 14.023 -4.992 -9.578 1 96.06 82 HIS A CA 1
ATOM 660 C C . HIS A 1 82 ? 13.375 -6.367 -9.531 1 96.06 82 HIS A C 1
ATOM 662 O O . HIS A 1 82 ? 12.5 -6.672 -10.344 1 96.06 82 HIS A O 1
ATOM 668 N N . LEU A 1 83 ? 13.898 -7.188 -8.594 1 98.12 83 LEU A N 1
ATOM 669 C CA . LEU A 1 83 ? 13.195 -8.43 -8.289 1 98.12 83 LEU A CA 1
ATOM 670 C C . LEU A 1 83 ? 11.961 -8.164 -7.43 1 98.12 83 LEU A C 1
ATOM 672 O O . LEU A 1 83 ? 12.07 -7.594 -6.344 1 98.12 83 LEU A O 1
ATOM 676 N N . LEU A 1 84 ? 10.797 -8.516 -7.957 1 98.62 84 LEU A N 1
ATOM 677 C CA . LEU A 1 84 ? 9.539 -8.219 -7.285 1 98.62 84 LEU A CA 1
ATOM 678 C C . LEU A 1 84 ? 8.875 -9.5 -6.789 1 98.62 84 LEU A C 1
ATOM 680 O O . LEU A 1 84 ? 9.047 -10.562 -7.387 1 98.62 84 LEU A O 1
ATOM 684 N N . SER A 1 85 ? 8.141 -9.367 -5.734 1 98.81 85 SER A N 1
ATOM 685 C CA . SER A 1 85 ? 7.277 -10.438 -5.25 1 98.81 85 SER A CA 1
ATOM 686 C C . SER A 1 85 ? 5.969 -9.875 -4.699 1 98.81 85 SER A C 1
ATOM 688 O O . SER A 1 85 ? 5.961 -8.859 -4.012 1 98.81 85 SER A O 1
ATOM 690 N N . PRO A 1 86 ? 4.867 -10.5 -5.004 1 98.69 86 PRO A N 1
ATOM 691 C CA . PRO A 1 86 ? 3.588 -10.062 -4.438 1 98.69 86 PRO A CA 1
ATOM 692 C C . PRO A 1 86 ? 3.248 -10.781 -3.131 1 98.69 86 PRO A C 1
ATOM 694 O O . PRO A 1 86 ? 3.531 -11.969 -2.982 1 98.69 86 PRO A O 1
ATOM 697 N N . ASP A 1 87 ? 2.74 -10.07 -2.162 1 98.12 87 ASP A N 1
ATOM 698 C CA . ASP A 1 87 ? 2.156 -10.609 -0.939 1 98.12 87 ASP A CA 1
ATOM 699 C C . ASP A 1 87 ? 0.659 -10.859 -1.111 1 98.12 87 ASP A C 1
ATOM 701 O O . ASP A 1 87 ? -0.122 -9.914 -1.248 1 98.12 87 ASP A O 1
ATOM 705 N N . ASP A 1 88 ? 0.212 -12.07 -1.043 1 96.62 88 ASP A N 1
ATOM 706 C CA . ASP A 1 88 ? -1.158 -12.406 -1.419 1 96.62 88 ASP A CA 1
ATOM 707 C C . ASP A 1 88 ? -2.129 -12.109 -0.278 1 96.62 88 ASP A C 1
ATOM 709 O O . ASP 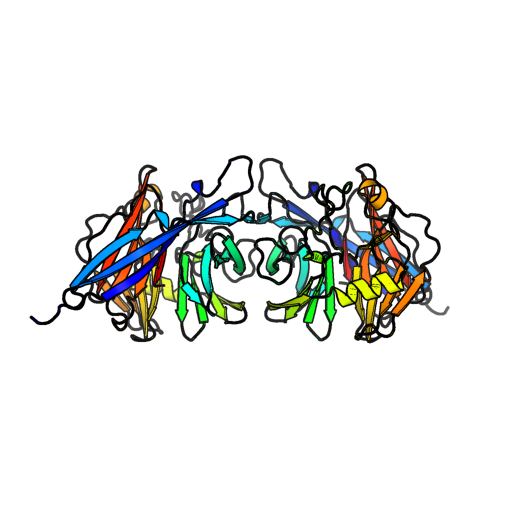A 1 88 ? -3.322 -12.398 -0.38 1 96.62 88 ASP A O 1
ATOM 713 N N . LYS A 1 89 ? -1.674 -11.477 0.785 1 96.12 89 LYS A N 1
ATOM 714 C CA . LYS A 1 89 ? -2.555 -11.125 1.894 1 96.12 89 LYS A CA 1
ATOM 715 C C . LYS A 1 89 ? -2.754 -9.609 1.975 1 96.12 89 LYS A C 1
ATOM 717 O O . LYS A 1 89 ? -3.865 -9.141 2.219 1 96.12 89 LYS A O 1
ATOM 722 N N . THR A 1 90 ? -1.691 -8.922 1.762 1 96.44 90 THR A N 1
ATOM 723 C CA . THR A 1 90 ? -1.776 -7.477 1.951 1 96.44 90 THR A CA 1
ATOM 724 C C . THR A 1 90 ? -2.115 -6.777 0.637 1 96.44 90 THR A C 1
ATOM 726 O O . THR A 1 90 ? -2.609 -5.648 0.638 1 96.44 90 THR A O 1
ATOM 729 N N . GLY A 1 91 ? -1.799 -7.434 -0.457 1 97.06 91 GLY A N 1
ATOM 730 C CA . GLY A 1 91 ? -1.939 -6.77 -1.742 1 97.06 91 GLY A CA 1
ATOM 731 C C . GLY A 1 91 ? -0.712 -5.969 -2.137 1 97.06 91 GLY A C 1
ATOM 732 O O . GLY A 1 91 ? -0.691 -5.336 -3.195 1 97.06 91 GLY A O 1
ATOM 733 N N . MET A 1 92 ? 0.335 -6.035 -1.345 1 97.94 92 MET A N 1
ATOM 734 C CA . MET A 1 92 ? 1.549 -5.266 -1.606 1 97.94 92 MET A CA 1
ATOM 735 C C . MET A 1 92 ? 2.49 -6.035 -2.527 1 97.94 92 MET A C 1
ATOM 737 O O . MET A 1 92 ? 2.684 -7.238 -2.359 1 97.94 92 MET A O 1
ATOM 741 N N . ILE A 1 93 ? 3.037 -5.359 -3.516 1 98.31 93 ILE A N 1
ATOM 742 C CA . ILE A 1 93 ? 4.207 -5.855 -4.23 1 98.31 93 ILE A CA 1
ATOM 743 C C . ILE A 1 93 ? 5.477 -5.309 -3.582 1 98.31 93 ILE A C 1
ATOM 745 O O . ILE A 1 93 ? 5.598 -4.102 -3.357 1 98.31 93 ILE A O 1
ATOM 749 N N . PHE A 1 94 ? 6.418 -6.191 -3.35 1 98.19 94 PHE A N 1
ATOM 750 C CA . PHE A 1 94 ? 7.68 -5.809 -2.723 1 98.19 94 PHE A CA 1
ATOM 751 C C . PHE A 1 94 ? 8.836 -5.938 -3.709 1 98.19 94 PHE A C 1
ATOM 753 O O . PHE A 1 94 ? 8.852 -6.852 -4.539 1 98.19 94 PHE A O 1
ATOM 760 N N . GLU A 1 95 ? 9.758 -5.043 -3.578 1 97.44 95 GLU A N 1
ATOM 761 C CA . GLU A 1 95 ? 11.086 -5.242 -4.145 1 97.44 95 GLU A CA 1
ATOM 762 C C . GLU A 1 95 ? 11.977 -6.055 -3.207 1 97.44 95 GLU A C 1
ATOM 764 O O . GLU A 1 95 ? 12.164 -5.684 -2.049 1 97.44 95 GLU A O 1
ATOM 769 N N . ILE A 1 96 ? 12.445 -7.105 -3.746 1 97.69 96 ILE A N 1
ATOM 770 C CA . ILE A 1 96 ? 13.281 -7.996 -2.951 1 97.69 96 ILE A CA 1
ATOM 771 C C . ILE A 1 96 ? 14.75 -7.598 -3.1 1 97.69 96 ILE A C 1
ATOM 773 O O . ILE A 1 96 ? 15.32 -7.707 -4.188 1 97.69 96 ILE A O 1
ATOM 777 N N . GLU A 1 97 ? 15.273 -7.102 -2.016 1 92.38 97 GLU A N 1
ATOM 778 C CA . GLU A 1 97 ? 16.688 -6.754 -1.928 1 92.38 97 GLU A CA 1
ATOM 779 C C . GLU A 1 97 ? 17.391 -7.586 -0.865 1 92.38 97 GLU A C 1
ATOM 781 O O . GLU A 1 97 ? 16.797 -8.484 -0.271 1 92.38 97 GLU A O 1
ATOM 786 N N . GLU A 1 98 ? 18.688 -7.352 -0.77 1 88.06 98 GLU A N 1
ATOM 787 C CA . GLU A 1 98 ? 19.438 -8.117 0.229 1 88.06 98 GLU A CA 1
ATOM 788 C C . GLU A 1 98 ? 18.891 -7.867 1.632 1 88.06 98 GLU A C 1
ATOM 790 O O . GLU A 1 98 ? 18.984 -6.754 2.156 1 88.06 98 GLU A O 1
ATOM 795 N N . LYS A 1 99 ? 18.25 -8.844 2.178 1 87.62 99 LYS A N 1
ATOM 796 C CA . LYS A 1 99 ? 17.781 -8.953 3.557 1 87.62 99 LYS A CA 1
ATOM 797 C C . LYS A 1 99 ? 16.609 -8.008 3.811 1 87.62 99 LYS A C 1
ATOM 799 O O . LYS A 1 99 ? 16.297 -7.691 4.961 1 87.62 99 LYS A O 1
ATOM 804 N N . LYS A 1 100 ? 16.094 -7.469 2.758 1 92.19 100 LYS A N 1
ATOM 805 C CA . LYS A 1 100 ? 14.945 -6.605 3.02 1 92.19 100 LYS A CA 1
ATOM 806 C C . LYS A 1 100 ? 13.914 -6.707 1.899 1 92.19 100 LYS A C 1
ATOM 808 O O . LYS A 1 100 ? 14.25 -7.043 0.764 1 92.19 100 LYS A O 1
ATOM 813 N N . ALA A 1 101 ? 12.719 -6.496 2.217 1 95.81 101 ALA A N 1
ATOM 814 C CA . ALA A 1 101 ? 11.594 -6.336 1.301 1 95.81 101 ALA A CA 1
ATOM 815 C C . ALA A 1 101 ? 11.062 -4.906 1.326 1 95.81 101 ALA A C 1
ATOM 817 O O . ALA A 1 101 ? 10.516 -4.457 2.338 1 95.81 101 ALA A O 1
ATOM 818 N N . ILE A 1 102 ? 11.242 -4.203 0.256 1 96.44 102 ILE A N 1
ATOM 819 C CA . ILE A 1 102 ? 10.828 -2.807 0.158 1 96.44 102 ILE A CA 1
ATOM 820 C C . ILE A 1 102 ? 9.461 -2.719 -0.503 1 96.44 102 ILE A C 1
ATOM 822 O O . ILE A 1 102 ? 9.289 -3.119 -1.657 1 96.44 102 ILE A O 1
ATOM 826 N N . PRO A 1 103 ? 8.461 -2.166 0.263 1 96.69 103 PRO A N 1
ATOM 827 C CA . PRO A 1 103 ? 7.16 -2.012 -0.392 1 96.69 103 PRO A CA 1
ATOM 828 C C . PRO A 1 103 ? 7.219 -1.099 -1.615 1 96.69 103 PRO A C 1
ATOM 830 O O . PRO A 1 103 ? 7.875 -0.055 -1.581 1 96.69 103 PRO A O 1
ATOM 833 N N . TRP A 1 104 ? 6.5 -1.522 -2.715 1 95.62 104 TRP A N 1
ATOM 834 C CA . TRP A 1 104 ? 6.512 -0.713 -3.93 1 95.62 104 TRP A CA 1
ATOM 835 C C . TRP A 1 104 ? 5.102 -0.266 -4.301 1 95.62 104 TRP A C 1
ATOM 837 O O . TRP A 1 104 ? 4.809 0.931 -4.309 1 95.62 104 TRP A O 1
ATOM 847 N N . LEU A 1 105 ? 4.258 -1.242 -4.441 1 96.06 105 LEU A N 1
ATOM 848 C CA . LEU A 1 105 ? 2.939 -0.925 -4.984 1 96.06 105 LEU A CA 1
ATOM 849 C C . LEU A 1 105 ? 1.848 -1.691 -4.246 1 96.06 105 LEU A C 1
ATOM 851 O O . LEU A 1 105 ? 2.008 -2.877 -3.947 1 96.06 105 LEU A O 1
ATOM 855 N N . PHE A 1 106 ? 0.792 -0.987 -3.922 1 96.69 106 PHE A N 1
ATOM 856 C CA . PHE A 1 106 ? -0.396 -1.626 -3.365 1 96.69 106 PHE A CA 1
ATOM 857 C C . PHE A 1 106 ? -1.413 -1.921 -4.461 1 96.69 106 PHE A C 1
ATOM 859 O O . PHE A 1 106 ? -1.731 -1.049 -5.273 1 96.69 106 PHE A O 1
ATOM 866 N N . LEU A 1 107 ? -1.96 -3.078 -4.508 1 97.94 107 LEU A N 1
ATOM 867 C CA . LEU A 1 107 ? -2.994 -3.488 -5.453 1 97.94 107 LEU A CA 1
ATOM 868 C C . LEU A 1 107 ? -4.297 -3.811 -4.727 1 97.94 107 LEU A C 1
ATOM 870 O O . LEU A 1 107 ? -4.336 -4.719 -3.893 1 97.94 107 LEU A O 1
ATOM 874 N N . ASN A 1 108 ? -5.367 -3.166 -5.105 1 96.06 108 ASN A N 1
ATOM 875 C CA . ASN A 1 108 ? -6.688 -3.467 -4.559 1 96.06 108 ASN A CA 1
ATOM 876 C C . ASN A 1 108 ? -7.27 -4.738 -5.172 1 96.06 108 ASN A C 1
ATOM 878 O O . ASN A 1 108 ? -7.039 -5.027 -6.348 1 96.06 108 ASN A O 1
ATOM 882 N N . SER A 1 109 ? -8.047 -5.367 -4.395 1 94.75 109 SER A N 1
ATOM 883 C CA . SER A 1 109 ? -8.758 -6.527 -4.918 1 94.75 109 SER A CA 1
ATOM 884 C C . SER A 1 109 ? -9.812 -6.117 -5.949 1 94.75 109 SER A C 1
ATOM 886 O O . SER A 1 109 ? -10.211 -4.953 -6 1 94.75 109 SER A O 1
ATOM 888 N N . GLY A 1 110 ? -10.141 -7.012 -6.812 1 94 110 GLY A N 1
ATOM 889 C CA . GLY A 1 110 ? -11.242 -6.816 -7.742 1 94 110 GLY A CA 1
ATOM 890 C C . GLY A 1 110 ? -11.016 -5.668 -8.703 1 94 110 GLY A C 1
ATOM 891 O O . GLY A 1 110 ? -9.93 -5.547 -9.289 1 94 110 GLY A O 1
ATOM 892 N N . PRO A 1 111 ? -12.086 -4.875 -8.906 1 94.12 111 PRO A N 1
ATOM 893 C CA . PRO A 1 111 ? -12.008 -3.836 -9.938 1 94.12 111 PRO A CA 1
ATOM 894 C C . PRO A 1 111 ? -11.172 -2.635 -9.5 1 94.12 111 PRO A C 1
ATOM 896 O O . PRO A 1 111 ? -10.992 -1.692 -10.273 1 94.12 111 PRO A O 1
ATOM 899 N N . GLY A 1 112 ? -10.656 -2.641 -8.305 1 91.19 112 GLY A N 1
ATOM 900 C CA . GLY A 1 112 ? -9.75 -1.578 -7.895 1 91.19 112 GLY A CA 1
ATOM 901 C C . GLY A 1 112 ? -10.391 -0.589 -6.938 1 91.19 112 GLY A C 1
ATOM 902 O O . GLY A 1 112 ? -9.758 0.398 -6.547 1 91.19 112 GLY A O 1
ATOM 903 N N . ASP A 1 113 ? -11.586 -0.781 -6.461 1 89.62 113 ASP A N 1
ATOM 904 C CA . ASP A 1 113 ? -12.281 0.156 -5.586 1 89.62 113 ASP A CA 1
ATOM 905 C C . ASP A 1 113 ? -12.695 -0.515 -4.277 1 89.62 113 ASP A C 1
ATOM 907 O O . ASP A 1 113 ? -13.68 -0.114 -3.65 1 89.62 113 ASP A O 1
ATOM 911 N N . THR A 1 114 ? -11.945 -1.509 -3.914 1 89.06 114 THR A N 1
ATOM 912 C CA . THR A 1 114 ? -12.234 -2.234 -2.682 1 89.06 114 THR A CA 1
ATOM 913 C C . THR A 1 114 ? -11.273 -1.811 -1.57 1 89.06 114 THR A C 1
ATOM 915 O O . THR A 1 114 ? -10.258 -1.165 -1.832 1 89.06 114 THR A O 1
ATOM 918 N N . THR A 1 115 ? -11.602 -2.166 -0.326 1 90.5 115 THR A N 1
ATOM 919 C CA . THR A 1 115 ? -10.773 -1.812 0.82 1 90.5 115 THR A CA 1
ATOM 920 C C . THR A 1 115 ? -9.773 -2.922 1.126 1 90.5 115 THR A C 1
ATOM 922 O O . THR A 1 115 ? -8.914 -2.77 2 1 90.5 115 THR A O 1
ATOM 925 N N . SER A 1 116 ? -9.867 -3.98 0.359 1 91.75 116 SER A N 1
ATOM 926 C CA . SER A 1 116 ? -8.984 -5.121 0.582 1 91.75 116 SER A CA 1
ATOM 927 C C . SER A 1 116 ? -7.875 -5.176 -0.463 1 91.75 116 SER A C 1
ATOM 929 O O . SER A 1 116 ? -8.031 -4.652 -1.569 1 91.75 116 SER A O 1
ATOM 931 N N . GLY A 1 117 ? -6.785 -5.77 -0.042 1 95.19 117 GLY A N 1
ATOM 932 C CA . GLY A 1 117 ? -5.691 -5.988 -0.975 1 95.19 117 GLY A CA 1
ATOM 933 C C . GLY A 1 117 ? -5.93 -7.156 -1.914 1 95.19 117 GLY A C 1
ATOM 934 O O . GLY A 1 117 ? -6.637 -8.102 -1.565 1 95.19 117 GLY A O 1
ATOM 935 N N . MET A 1 118 ? -5.309 -7.102 -2.977 1 96.75 118 MET A N 1
ATOM 936 C CA . MET A 1 118 ? -5.402 -8.164 -3.969 1 96.75 118 MET A CA 1
ATOM 937 C C . MET A 1 118 ? -4.703 -9.43 -3.477 1 96.75 118 MET A C 1
ATOM 939 O O . MET A 1 118 ? -3.594 -9.367 -2.945 1 96.75 118 MET A O 1
ATOM 943 N N . LYS A 1 119 ? -5.406 -10.531 -3.637 1 96.12 119 LYS A N 1
ATOM 944 C CA . LYS A 1 119 ? -4.734 -11.812 -3.484 1 96.12 119 LYS A CA 1
ATOM 945 C C . LYS A 1 119 ? -3.953 -12.18 -4.742 1 96.12 119 LYS A C 1
ATOM 947 O O . LYS A 1 119 ? -4.41 -13 -5.547 1 96.12 119 LYS A O 1
ATOM 952 N N . ALA A 1 120 ? -2.795 -11.586 -4.91 1 97.81 120 ALA A N 1
ATOM 953 C CA . ALA A 1 120 ? -1.951 -11.797 -6.082 1 97.81 120 ALA A CA 1
ATOM 954 C C . ALA A 1 120 ? -1.224 -13.141 -6 1 97.81 120 ALA A C 1
ATOM 956 O O . ALA A 1 120 ? -0.452 -13.375 -5.07 1 97.81 120 ALA A O 1
ATOM 957 N N . GLU A 1 121 ? -1.404 -13.992 -7.023 1 98.06 121 GLU A N 1
ATOM 958 C CA . GLU A 1 121 ? -0.869 -15.344 -6.98 1 98.06 121 GLU A CA 1
ATOM 959 C C . GLU A 1 121 ? 0.258 -15.531 -7.992 1 98.06 121 GLU A C 1
ATOM 961 O O . GLU A 1 121 ? 1.134 -16.375 -7.812 1 98.06 121 GLU A O 1
ATOM 966 N N . TRP A 1 122 ? 0.234 -14.758 -9.031 1 98.75 122 TRP A N 1
ATOM 967 C CA . TRP A 1 122 ? 1.235 -14.906 -10.086 1 98.75 122 TRP A CA 1
ATOM 968 C C . TRP A 1 122 ? 1.539 -13.57 -10.75 1 98.75 122 TRP A C 1
ATOM 970 O O . TRP A 1 122 ? 0.721 -12.648 -10.703 1 98.75 122 TRP A O 1
ATOM 980 N N . MET A 1 123 ? 2.682 -13.484 -11.273 1 98.81 123 MET A N 1
ATOM 981 C CA . MET A 1 123 ? 3.137 -12.32 -12.031 1 98.81 123 MET A CA 1
ATOM 982 C C . MET A 1 123 ? 3.893 -12.742 -13.281 1 98.81 123 MET A C 1
ATOM 984 O O . MET A 1 123 ? 4.605 -13.75 -13.273 1 98.81 123 MET A O 1
ATOM 988 N N . THR A 1 124 ? 3.748 -11.969 -14.336 1 98.81 124 THR A N 1
ATOM 989 C CA . THR A 1 124 ? 4.5 -12.188 -15.562 1 98.81 124 THR A CA 1
ATOM 990 C C . THR A 1 124 ? 4.645 -10.891 -16.344 1 98.81 124 THR A C 1
ATOM 992 O O . THR A 1 124 ? 3.977 -9.898 -16.047 1 98.81 124 THR A O 1
ATOM 995 N N . LEU A 1 125 ? 5.566 -10.914 -17.25 1 98.5 125 LEU A N 1
ATOM 996 C CA . LEU A 1 125 ? 5.758 -9.758 -18.109 1 98.5 125 LEU A CA 1
ATOM 997 C C . LEU A 1 125 ? 5.117 -9.992 -19.469 1 98.5 125 LEU A C 1
ATOM 999 O O . LEU A 1 125 ? 5.273 -11.062 -20.062 1 98.5 125 LEU A O 1
ATOM 1003 N N . LYS A 1 126 ? 4.387 -9.094 -19.891 1 98.44 126 LYS A N 1
ATOM 1004 C CA . LYS A 1 126 ? 3.822 -9.078 -21.234 1 98.44 126 LYS A CA 1
ATOM 1005 C C . LYS A 1 126 ? 3.824 -7.664 -21.828 1 98.44 126 LYS A C 1
ATOM 1007 O O . LYS A 1 126 ? 3.328 -6.727 -21.188 1 98.44 126 LYS A O 1
ATOM 1012 N N . ASP A 1 127 ? 4.414 -7.391 -23.016 1 96.44 127 ASP A N 1
ATOM 1013 C CA . ASP A 1 127 ? 4.461 -6.105 -23.719 1 96.44 127 ASP A CA 1
ATOM 1014 C C . ASP A 1 127 ? 5.055 -5.02 -22.812 1 96.44 127 ASP A C 1
ATOM 1016 O O . ASP A 1 127 ? 4.48 -3.938 -22.688 1 96.44 127 ASP A O 1
ATOM 1020 N N . ASP A 1 128 ? 6.062 -5.344 -22.094 1 95.5 128 ASP A N 1
ATOM 1021 C CA . ASP A 1 128 ? 6.836 -4.449 -21.25 1 95.5 128 ASP A CA 1
ATOM 1022 C C . ASP A 1 128 ? 6.004 -3.963 -20.062 1 95.5 128 ASP A C 1
ATOM 1024 O O . ASP A 1 128 ? 6.238 -2.873 -19.531 1 95.5 128 ASP A O 1
ATOM 1028 N N . GLN A 1 129 ? 5.027 -4.715 -19.75 1 98.44 129 GLN A N 1
ATOM 1029 C CA . GLN A 1 129 ? 4.207 -4.434 -18.578 1 98.44 129 GLN A CA 1
ATOM 1030 C C . GLN A 1 129 ? 4.172 -5.629 -17.641 1 98.44 129 GLN A C 1
ATOM 1032 O O . GLN A 1 129 ? 4.402 -6.766 -18.062 1 98.44 129 GLN A O 1
ATOM 1037 N N . LEU A 1 130 ? 3.939 -5.309 -16.422 1 98.81 130 LEU A N 1
ATOM 1038 C CA . LEU A 1 130 ? 3.793 -6.355 -15.422 1 98.81 130 LEU A CA 1
ATOM 1039 C C . LEU A 1 130 ? 2.334 -6.777 -15.281 1 98.81 130 LEU A C 1
ATOM 1041 O O . LEU A 1 130 ? 1.466 -5.945 -15.008 1 98.81 130 LEU A O 1
ATOM 1045 N N . TYR A 1 131 ? 2.059 -8.055 -15.555 1 98.88 131 TYR A N 1
ATOM 1046 C CA . TYR A 1 131 ? 0.743 -8.641 -15.32 1 98.88 131 TYR A CA 1
ATOM 1047 C C . TYR A 1 131 ? 0.705 -9.383 -13.992 1 98.88 131 TYR A C 1
ATOM 1049 O O . TYR A 1 131 ? 1.609 -10.164 -13.68 1 98.88 131 TYR A O 1
ATOM 1057 N N . VAL A 1 132 ? -0.277 -9.055 -13.195 1 98.88 132 VAL A N 1
ATOM 1058 C CA . VAL A 1 132 ? -0.456 -9.664 -11.883 1 98.88 132 VAL A CA 1
ATOM 1059 C C . VAL A 1 132 ? -1.849 -10.281 -11.781 1 98.88 132 VAL A C 1
ATOM 1061 O O . VAL A 1 132 ? -2.852 -9.609 -12.031 1 98.88 132 VAL A O 1
ATOM 1064 N N . GLY A 1 133 ? -1.907 -11.523 -11.391 1 98.56 133 GLY A N 1
ATOM 1065 C CA . GLY A 1 133 ? -3.219 -12.156 -11.367 1 98.56 133 GLY A CA 1
ATOM 1066 C C . GLY A 1 133 ? -3.49 -12.914 -10.086 1 98.56 133 GLY A C 1
ATOM 1067 O O . GLY A 1 133 ? -2.584 -13.117 -9.273 1 98.56 133 GLY A O 1
ATOM 1068 N N . GLY A 1 134 ? -4.781 -13.203 -9.875 1 95.62 134 GLY A N 1
ATOM 1069 C CA . GLY A 1 134 ? -5.23 -14.039 -8.773 1 95.62 134 GLY A CA 1
ATOM 1070 C C . GLY A 1 134 ? -5.395 -15.5 -9.164 1 95.62 134 GLY A C 1
ATOM 1071 O O . GLY A 1 134 ? -4.895 -15.93 -10.203 1 95.62 134 GLY A O 1
ATOM 1072 N N . HIS A 1 135 ? -6.098 -16.219 -8.312 1 94.62 135 HIS A N 1
ATOM 1073 C CA . HIS A 1 135 ? -6.164 -17.656 -8.523 1 94.62 135 HIS A CA 1
ATOM 1074 C C . HIS A 1 135 ? -7.301 -18.031 -9.469 1 94.62 135 HIS A C 1
ATOM 1076 O O . HIS A 1 135 ? -7.457 -19.203 -9.828 1 94.62 135 HIS A O 1
ATOM 1082 N N . GLY A 1 136 ? -8.102 -17.125 -9.914 1 92.44 136 GLY A N 1
ATOM 1083 C CA . GLY A 1 136 ? -9.078 -17.359 -10.961 1 92.44 136 GLY A CA 1
ATOM 1084 C C . GLY A 1 136 ? -10.234 -18.25 -10.531 1 92.44 136 GLY A C 1
ATOM 1085 O O . GLY A 1 136 ? -10.805 -18.969 -11.344 1 92.44 136 GLY A O 1
ATOM 1086 N N . MET A 1 137 ? -10.484 -18.219 -9.242 1 86.19 137 MET A N 1
ATOM 1087 C CA . MET A 1 137 ? -11.625 -18.984 -8.727 1 86.19 137 MET A CA 1
ATOM 1088 C C . MET A 1 137 ? -12.688 -18.047 -8.156 1 86.19 137 MET A C 1
ATOM 1090 O O . MET A 1 137 ? -12.359 -17.031 -7.543 1 86.19 137 MET A O 1
ATOM 1094 N N . VAL A 1 138 ? -13.898 -18.328 -8.625 1 75.06 138 VAL A N 1
ATOM 1095 C CA . VAL A 1 138 ? -15.023 -17.609 -8.039 1 75.06 138 VAL A CA 1
ATOM 1096 C C . VAL A 1 138 ? -15.492 -18.328 -6.773 1 75.06 138 VAL A C 1
ATOM 1098 O O . VAL A 1 138 ? -15.602 -19.562 -6.758 1 75.06 138 VAL A O 1
ATOM 1101 N N . TYR A 1 139 ? -15.398 -17.625 -5.75 1 59.88 139 TYR A N 1
ATOM 1102 C CA . TYR A 1 139 ? -15.891 -18.219 -4.512 1 59.88 139 TYR A CA 1
ATOM 1103 C C . TYR A 1 139 ? -17.391 -18.062 -4.383 1 59.88 139 TYR A C 1
ATOM 1105 O O . TYR A 1 139 ? -17.938 -16.969 -4.609 1 59.88 139 TYR A O 1
ATOM 1113 N N . SER A 1 140 ? -18.203 -19.094 -4.773 1 50.62 140 SER A N 1
ATOM 1114 C CA . SER A 1 140 ? -19.656 -19.062 -4.629 1 50.62 140 SER A CA 1
ATOM 1115 C C . SER A 1 140 ? -20.094 -19.75 -3.338 1 50.62 140 SER A C 1
ATOM 1117 O O . SER A 1 140 ? -19.438 -20.672 -2.859 1 50.62 140 SER A O 1
ATOM 1119 N N . PHE A 1 141 ? -20.953 -19.047 -2.426 1 42.69 141 PHE A N 1
ATOM 1120 C CA . PHE A 1 141 ? -21.594 -19.641 -1.267 1 42.69 141 PHE A CA 1
ATOM 1121 C C . PHE A 1 141 ? -22.469 -20.828 -1.685 1 42.69 141 PHE A C 1
ATOM 1123 O O . PHE A 1 141 ? -23.578 -20.641 -2.174 1 42.69 141 PHE A O 1
ATOM 1130 N N . THR A 1 142 ? -22.156 -21.625 -2.344 1 38.88 142 THR A N 1
ATOM 1131 C CA . THR A 1 142 ? -23.109 -22.703 -2.168 1 38.88 142 THR A CA 1
ATOM 1132 C C . THR A 1 142 ? -23 -23.312 -0.771 1 38.88 142 THR A C 1
ATOM 1134 O O . THR A 1 142 ? -22 -23.109 -0.08 1 38.88 142 THR A O 1
ATOM 1137 N N . LEU A 1 143 ? -23.906 -24.281 -0.218 1 38.31 143 LEU A N 1
ATOM 1138 C CA . LEU A 1 143 ? -24.094 -24.875 1.104 1 38.31 143 LEU A CA 1
ATOM 1139 C C . LEU A 1 143 ? -22.75 -25.172 1.757 1 38.31 143 LEU A C 1
ATOM 1141 O O . LEU A 1 143 ? -22.547 -24.875 2.938 1 38.31 143 LEU A O 1
ATOM 1145 N N . ASN A 1 144 ? -22.031 -26.078 1.431 1 34.38 144 ASN A N 1
ATOM 1146 C CA . ASN A 1 144 ? -21 -26.797 2.186 1 34.38 144 ASN A CA 1
ATOM 1147 C C . ASN A 1 144 ? -19.656 -26.094 2.105 1 34.38 144 ASN A C 1
ATOM 1149 O O . ASN A 1 144 ? -18.625 -26.672 2.459 1 34.38 144 ASN A O 1
ATOM 1153 N N . SER A 1 145 ? -19.328 -25.25 1.361 1 34.81 145 SER A N 1
ATOM 1154 C CA . SER A 1 145 ? -17.922 -24.859 1.32 1 34.81 145 SER A CA 1
ATOM 1155 C C . SER A 1 145 ? -17.672 -23.609 2.148 1 34.81 145 SER A C 1
ATOM 1157 O O . SER A 1 145 ? -18.547 -22.766 2.291 1 34.81 145 SER A O 1
ATOM 1159 N N . ARG A 1 146 ? -16.672 -23.594 3.129 1 40.88 146 ARG A N 1
ATOM 1160 C CA . ARG A 1 146 ? -16.266 -22.531 4.031 1 40.88 146 ARG A CA 1
ATOM 1161 C C . ARG A 1 146 ? -16.078 -21.219 3.281 1 40.88 146 ARG A C 1
ATOM 1163 O O . ARG A 1 146 ? -15.906 -20.156 3.898 1 40.88 146 ARG A O 1
ATOM 1170 N N . TYR A 1 147 ? -15.734 -21.312 2.26 1 42.12 147 TYR A N 1
ATOM 1171 C CA . TYR A 1 147 ? -15.461 -20.094 1.499 1 42.12 147 TYR A CA 1
ATOM 1172 C C . TYR A 1 147 ? -16.719 -19.594 0.812 1 42.12 147 TYR A C 1
ATOM 1174 O O . TYR A 1 147 ? -16.672 -18.641 0.015 1 42.12 147 TYR A O 1
ATOM 1182 N N . ARG A 1 148 ? -17.844 -20.391 0.542 1 39.34 148 ARG A N 1
ATOM 1183 C CA . ARG A 1 148 ? -19.188 -20.062 0.067 1 39.34 148 ARG A CA 1
ATOM 1184 C C . ARG A 1 148 ? -20.125 -19.797 1.234 1 39.34 148 ARG A C 1
ATOM 1186 O O . ARG A 1 148 ? -19.969 -20.375 2.311 1 39.34 148 ARG A O 1
ATOM 1193 N N . ASN A 1 149 ? -20.859 -18.812 1.188 1 43.78 149 ASN A N 1
ATOM 1194 C CA . ASN A 1 149 ? -21.828 -18.641 2.268 1 43.78 149 ASN A CA 1
ATOM 1195 C C . ASN A 1 149 ? -22.844 -19.766 2.287 1 43.78 149 ASN A C 1
ATOM 1197 O O . ASN A 1 149 ? -22.938 -20.562 1.343 1 43.78 149 ASN A O 1
ATOM 1201 N N . LYS A 1 150 ? -23.344 -20.125 3.42 1 42.97 150 LYS A N 1
ATOM 1202 C CA . LYS A 1 150 ? -24.312 -21.172 3.736 1 42.97 150 LYS A CA 1
ATOM 1203 C C . LYS A 1 150 ? -25.438 -21.203 2.705 1 42.97 150 LYS A C 1
ATOM 1205 O O . LYS A 1 150 ? -26.156 -22.203 2.605 1 42.97 150 LYS A O 1
ATOM 1210 N N . LYS A 1 151 ? -25.594 -20.219 2.004 1 45.75 151 LYS A N 1
ATOM 1211 C CA . LYS A 1 151 ? -26.781 -20.156 1.147 1 45.75 151 LYS A CA 1
ATOM 1212 C C . LYS A 1 151 ? -26.406 -20.375 -0.316 1 45.75 151 LYS A C 1
ATOM 1214 O O . LYS A 1 151 ? -27.25 -20.234 -1.203 1 45.75 151 LYS A O 1
ATOM 1219 N N . GLY A 1 152 ? -25.219 -20.766 -0.601 1 45.69 152 GLY A N 1
ATOM 1220 C CA . GLY A 1 152 ? -24.797 -21.047 -1.965 1 45.69 152 GLY A CA 1
ATOM 1221 C C . GLY A 1 152 ? -24.484 -19.797 -2.758 1 45.69 152 GLY A C 1
ATOM 1222 O O . GLY A 1 152 ? -24.375 -19.844 -3.982 1 45.69 152 GLY A O 1
ATOM 1223 N N . GLU A 1 153 ? -24.484 -18.672 -2.484 1 54.31 153 GLU A N 1
ATOM 1224 C CA . GLU A 1 153 ? -24.359 -17.375 -3.133 1 54.31 153 GLU A CA 1
ATOM 1225 C C . GLU A 1 153 ? -22.891 -17 -3.326 1 54.31 153 GLU A C 1
ATOM 1227 O O . GLU A 1 153 ? -22.031 -17.391 -2.529 1 54.31 153 GLU A O 1
ATOM 1232 N N . VAL A 1 154 ? -22.547 -16.641 -4.703 1 53.56 154 VAL A N 1
ATOM 1233 C CA . VAL A 1 154 ? -21.234 -16.109 -5.043 1 53.56 154 VAL A CA 1
ATOM 1234 C C . VAL A 1 154 ? -20.828 -15.039 -4.035 1 53.56 154 VAL A C 1
ATOM 1236 O O . VAL A 1 154 ? -21.578 -14.094 -3.791 1 53.56 154 VAL A O 1
ATOM 1239 N N . PHE A 1 155 ? -19.578 -15.156 -3.395 1 63.88 155 PHE A N 1
ATOM 1240 C CA . PHE A 1 155 ? -19.094 -14.234 -2.375 1 63.88 155 PHE A CA 1
ATOM 1241 C C . PHE A 1 155 ? -18.328 -13.086 -3.012 1 63.88 155 PHE A C 1
ATOM 1243 O O . PHE A 1 155 ? -18.516 -11.93 -2.637 1 63.88 155 PHE A O 1
ATOM 1250 N N . SER A 1 156 ? -17.422 -13.438 -4.016 1 80.19 156 SER A N 1
ATOM 1251 C CA . SER A 1 156 ? -16.609 -12.383 -4.598 1 80.19 156 SER A CA 1
ATOM 1252 C C . SER A 1 156 ? -16.016 -12.812 -5.938 1 80.19 156 SER A C 1
ATOM 1254 O O . SER A 1 156 ? -15.625 -13.969 -6.105 1 80.19 156 SER A O 1
ATOM 1256 N N . THR A 1 157 ? -16.031 -12.016 -6.941 1 87.69 157 THR A N 1
ATOM 1257 C CA . THR A 1 157 ? -15.375 -12.258 -8.227 1 87.69 157 THR A CA 1
ATOM 1258 C C . THR A 1 157 ? -14.031 -11.539 -8.289 1 87.69 157 THR A C 1
ATOM 1260 O O . THR A 1 157 ? -13.453 -11.398 -9.367 1 87.69 157 THR A O 1
ATOM 1263 N N . ASP A 1 158 ? -13.531 -11.148 -7.145 1 91.38 158 ASP A N 1
ATOM 1264 C CA . ASP A 1 158 ? -12.312 -10.352 -7.121 1 91.38 158 ASP A CA 1
ATOM 1265 C C . ASP A 1 158 ? -11.125 -11.141 -7.684 1 91.38 158 ASP A C 1
ATOM 1267 O O . ASP A 1 158 ? -10.266 -10.578 -8.359 1 91.38 158 ASP A O 1
ATOM 1271 N N . ALA A 1 159 ? -11.164 -12.422 -7.465 1 92.56 159 ALA A N 1
ATOM 1272 C CA . ALA A 1 159 ? -10.047 -13.273 -7.855 1 92.56 159 ALA A CA 1
ATOM 1273 C C . ALA A 1 159 ? -9.969 -13.414 -9.375 1 92.56 159 ALA A C 1
ATOM 1275 O O . ALA A 1 159 ? -8.961 -13.883 -9.914 1 92.56 159 ALA A O 1
ATOM 1276 N N . MET A 1 160 ? -11.039 -12.969 -10.102 1 95.25 160 MET A N 1
ATOM 1277 C CA . MET A 1 160 ? -11.094 -13.078 -11.555 1 95.25 160 MET A CA 1
ATOM 1278 C C . MET A 1 160 ? -10.43 -11.883 -12.219 1 95.25 160 MET A C 1
ATOM 1280 O O . MET A 1 160 ? -10.227 -11.875 -13.438 1 95.25 160 MET A O 1
ATOM 1284 N N . TRP A 1 161 ? -10.133 -10.922 -11.438 1 96.19 161 TRP A N 1
ATOM 1285 C CA . TRP A 1 161 ? -9.508 -9.711 -11.969 1 96.19 161 TRP A CA 1
ATOM 1286 C C . TRP A 1 161 ? -7.988 -9.828 -11.953 1 96.19 161 TRP A C 1
ATOM 1288 O O . TRP A 1 161 ? -7.422 -10.516 -11.102 1 96.19 161 TRP A O 1
ATOM 1298 N N . ILE A 1 162 ? -7.355 -9.18 -12.922 1 98.62 162 ILE A N 1
ATOM 1299 C CA . ILE A 1 162 ? -5.902 -9.031 -12.914 1 98.62 162 ILE A CA 1
ATOM 1300 C C . ILE A 1 162 ? -5.531 -7.555 -12.906 1 98.62 162 ILE A C 1
ATOM 1302 O O . ILE A 1 162 ? -6.395 -6.688 -13.062 1 98.62 162 ILE A O 1
ATOM 1306 N N . LYS A 1 163 ? -4.293 -7.266 -12.648 1 98.75 163 LYS A N 1
ATOM 1307 C CA . LYS A 1 163 ? -3.73 -5.918 -12.727 1 98.75 163 LYS A CA 1
ATOM 1308 C C . LYS A 1 163 ? -2.625 -5.844 -13.773 1 98.75 163 LYS A C 1
ATOM 1310 O O . LYS A 1 163 ? -1.832 -6.777 -13.914 1 98.75 163 LYS A O 1
ATOM 1315 N N . ILE A 1 164 ? -2.639 -4.832 -14.523 1 98.69 164 ILE A N 1
ATOM 1316 C CA . ILE A 1 164 ? -1.535 -4.488 -15.414 1 98.69 164 ILE A CA 1
ATOM 1317 C C . ILE A 1 164 ? -0.817 -3.244 -14.891 1 98.69 164 ILE A C 1
ATOM 1319 O O . ILE A 1 164 ? -1.443 -2.207 -14.664 1 98.69 164 ILE A O 1
ATOM 1323 N N . VAL A 1 165 ? 0.446 -3.373 -14.664 1 98.12 165 VAL A N 1
ATOM 1324 C CA . VAL A 1 165 ? 1.241 -2.32 -14.039 1 98.12 165 VAL A CA 1
ATOM 1325 C C . VAL A 1 165 ? 2.289 -1.812 -15.023 1 98.12 165 VAL A C 1
ATOM 1327 O O . VAL A 1 165 ? 3.049 -2.6 -15.594 1 98.12 165 VAL A O 1
ATOM 1330 N N . SER A 1 166 ? 2.383 -0.531 -15.203 1 97.38 166 SER A N 1
ATOM 1331 C CA . SER A 1 166 ? 3.379 0.075 -16.078 1 97.38 166 SER A CA 1
ATOM 1332 C C . SER A 1 166 ? 4.719 0.235 -15.367 1 97.38 166 SER A C 1
ATOM 1334 O O . SER A 1 166 ? 4.812 0.007 -14.156 1 97.38 166 SER A O 1
ATOM 1336 N N . HIS A 1 167 ? 5.715 0.678 -16.109 1 94.69 167 HIS A N 1
ATOM 1337 C CA . HIS A 1 167 ? 7.062 0.871 -15.578 1 94.69 167 HIS A CA 1
ATOM 1338 C C . HIS A 1 167 ? 7.078 1.922 -14.477 1 94.69 167 HIS A C 1
ATOM 1340 O O . HIS A 1 167 ? 7.871 1.832 -13.539 1 94.69 167 HIS A O 1
ATOM 1346 N N . ASP A 1 168 ? 6.164 2.871 -14.609 1 92.12 168 ASP A N 1
ATOM 1347 C CA . ASP A 1 168 ? 6.16 3.967 -13.648 1 92.12 168 ASP A CA 1
ATOM 1348 C C . ASP A 1 168 ? 5.23 3.664 -12.477 1 92.12 168 ASP A C 1
ATOM 1350 O O . ASP A 1 168 ? 5.059 4.496 -11.578 1 92.12 168 ASP A O 1
ATOM 1354 N N . GLY A 1 169 ? 4.551 2.521 -12.547 1 93.38 169 GLY A N 1
ATOM 1355 C CA . GLY A 1 169 ? 3.74 2.107 -11.414 1 93.38 169 GLY A CA 1
ATOM 1356 C C . GLY A 1 169 ? 2.264 2.406 -11.594 1 93.38 169 GLY A C 1
ATOM 1357 O O . GLY A 1 169 ? 1.495 2.363 -10.633 1 93.38 169 GLY A O 1
ATOM 1358 N N . VAL A 1 170 ? 1.853 2.762 -12.797 1 96.06 170 VAL A N 1
ATOM 1359 C CA . VAL A 1 170 ? 0.433 2.969 -13.062 1 96.06 170 VAL A CA 1
ATOM 1360 C C . VAL A 1 170 ? -0.289 1.624 -13.094 1 96.06 170 VAL A C 1
ATOM 1362 O O . VAL A 1 170 ? 0.144 0.694 -13.773 1 96.06 170 VAL A O 1
ATOM 1365 N N . VAL A 1 171 ? -1.413 1.505 -12.367 1 96.62 171 VAL A N 1
ATOM 1366 C CA . VAL A 1 171 ? -2.125 0.24 -12.219 1 96.62 171 VAL A CA 1
ATOM 1367 C C . VAL A 1 171 ? -3.445 0.299 -12.984 1 96.62 171 VAL A C 1
ATOM 1369 O O . VAL A 1 171 ? -4.223 1.242 -12.828 1 96.62 171 VAL A O 1
ATOM 1372 N N . LYS A 1 172 ? -3.686 -0.671 -13.797 1 97.25 172 LYS A N 1
ATOM 1373 C CA . LYS A 1 172 ? -4.953 -0.868 -14.492 1 97.25 172 LYS A CA 1
ATOM 1374 C C . LYS A 1 172 ? -5.602 -2.189 -14.086 1 97.25 172 LYS A C 1
ATOM 1376 O O . LYS A 1 172 ? -4.953 -3.238 -14.109 1 97.25 172 LYS A O 1
ATOM 1381 N N . SER A 1 173 ? -6.871 -2.148 -13.68 1 97.5 173 SER A N 1
ATOM 1382 C CA . SER A 1 173 ? -7.629 -3.355 -13.367 1 97.5 173 SER A CA 1
ATOM 1383 C C . SER A 1 173 ? -8.352 -3.891 -14.602 1 97.5 173 SER A C 1
ATOM 1385 O O . SER A 1 173 ? -9.008 -3.135 -15.32 1 97.5 173 SER A O 1
ATOM 1387 N N . VAL A 1 174 ? -8.211 -5.172 -14.797 1 98.25 174 VAL A N 1
ATOM 1388 C CA . VAL A 1 174 ? -8.82 -5.789 -15.969 1 98.25 174 VAL A CA 1
ATOM 1389 C C . VAL A 1 174 ? -9.602 -7.035 -15.555 1 98.25 174 VAL A C 1
ATOM 1391 O O . VAL A 1 174 ? -9.078 -7.891 -14.828 1 98.25 174 VAL A O 1
ATOM 1394 N N . ASP A 1 175 ? -10.836 -7.152 -15.992 1 97 175 ASP A N 1
ATOM 1395 C CA . ASP A 1 175 ? -11.648 -8.328 -15.727 1 97 175 ASP A CA 1
ATOM 1396 C C . ASP A 1 175 ? -11.242 -9.5 -16.625 1 97 175 ASP A C 1
ATOM 1398 O O . ASP A 1 175 ? -11.391 -9.43 -17.844 1 97 175 ASP A O 1
ATOM 1402 N N . TRP A 1 176 ? -10.734 -10.594 -16.047 1 97.88 176 TRP A N 1
ATOM 1403 C CA . TRP A 1 176 ? -10.242 -11.758 -16.781 1 97.88 176 TRP A CA 1
ATOM 1404 C C . TRP A 1 176 ? -11.219 -12.922 -16.672 1 97.88 176 TRP A C 1
ATOM 1406 O O . TRP A 1 176 ? -10.875 -14.07 -16.969 1 97.88 176 TRP A O 1
ATOM 1416 N N . THR A 1 177 ? -12.406 -12.68 -16.281 1 94.94 177 THR A N 1
ATOM 1417 C CA . THR A 1 177 ? -13.391 -13.734 -16.094 1 94.94 177 THR A CA 1
ATOM 1418 C C . THR A 1 177 ? -13.516 -14.594 -17.344 1 94.94 177 THR A C 1
ATOM 1420 O O . THR A 1 177 ? -13.477 -15.82 -17.266 1 94.94 177 THR A O 1
ATOM 1423 N N . ASP A 1 178 ? -13.633 -13.961 -18.469 1 95.56 178 ASP A N 1
ATOM 1424 C CA . ASP A 1 178 ? -13.773 -14.695 -19.719 1 95.56 178 ASP A CA 1
ATOM 1425 C C . ASP A 1 178 ? -12.555 -15.57 -19.984 1 95.56 178 ASP A C 1
ATOM 1427 O O . ASP A 1 178 ? -12.688 -16.719 -20.438 1 95.56 178 ASP A O 1
ATOM 1431 N N . VAL A 1 179 ? -11.438 -15.055 -19.766 1 97.5 179 VAL A N 1
ATOM 1432 C CA . VAL A 1 179 ? -10.188 -15.781 -19.984 1 97.5 179 VAL A CA 1
ATOM 1433 C C . VAL A 1 179 ? -10.148 -17.016 -19.109 1 97.5 179 VAL A C 1
ATOM 1435 O O . VAL A 1 179 ? -9.977 -18.141 -19.609 1 97.5 179 VAL A O 1
ATOM 1438 N N . TYR A 1 180 ? -10.352 -16.875 -17.797 1 96.88 180 TYR A N 1
ATOM 1439 C CA . TYR A 1 180 ? -10.297 -17.984 -16.859 1 96.88 180 TYR A CA 1
ATOM 1440 C C . TYR A 1 180 ? -11.367 -19.016 -17.172 1 96.88 180 TYR A C 1
ATOM 1442 O O . TYR A 1 180 ? -11.125 -20.219 -17.062 1 96.88 180 TYR A O 1
ATOM 1450 N N . ASP A 1 181 ? -12.516 -18.562 -17.578 1 94.19 181 ASP A N 1
ATOM 1451 C CA . ASP A 1 181 ? -13.594 -19.484 -17.922 1 94.19 181 ASP A CA 1
ATOM 1452 C C . ASP A 1 181 ? -13.242 -20.312 -19.141 1 94.19 181 ASP A C 1
ATOM 1454 O O . ASP A 1 181 ? -13.5 -21.531 -19.172 1 94.19 181 ASP A O 1
ATOM 1458 N N . LYS A 1 182 ? -12.688 -19.672 -20.156 1 97.06 182 LYS A N 1
ATOM 1459 C CA . LYS A 1 182 ? -12.289 -20.375 -21.359 1 97.06 182 LYS A CA 1
ATOM 1460 C C . LYS A 1 182 ? -11.227 -21.422 -21.047 1 97.06 182 LYS A C 1
ATOM 1462 O O . LYS A 1 182 ? -11.258 -22.531 -21.578 1 97.06 182 LYS A O 1
ATOM 1467 N N . ILE A 1 183 ? -10.305 -21.062 -20.234 1 98 183 ILE A N 1
ATOM 1468 C CA . ILE A 1 183 ? -9.25 -21.984 -19.844 1 98 183 ILE A CA 1
ATOM 1469 C C . ILE A 1 183 ? -9.859 -23.172 -19.094 1 98 183 ILE A C 1
ATOM 1471 O O . ILE A 1 183 ? -9.516 -24.328 -19.375 1 98 183 ILE A O 1
ATOM 1475 N N . ALA A 1 184 ? -10.734 -22.875 -18.156 1 96.38 184 ALA A N 1
ATOM 1476 C CA . ALA A 1 184 ? -11.398 -23.922 -17.391 1 96.38 184 ALA A CA 1
ATOM 1477 C C . ALA A 1 184 ? -12.211 -24.844 -18.312 1 96.38 184 ALA A C 1
ATOM 1479 O O . ALA A 1 184 ? -12.188 -26.062 -18.172 1 96.38 184 ALA A O 1
ATOM 1480 N N . GLN A 1 185 ? -12.883 -24.219 -19.219 1 96 185 GLN A N 1
ATOM 1481 C CA . GLN A 1 185 ? -13.688 -24.984 -20.172 1 96 185 GLN A CA 1
ATOM 1482 C C . GLN A 1 185 ? -12.812 -25.906 -21.016 1 96 185 GLN A C 1
ATOM 1484 O O . GLN A 1 185 ? -13.148 -27.078 -21.203 1 96 185 GLN A O 1
ATOM 1489 N N . ALA A 1 186 ? -11.742 -25.391 -21.516 1 97.94 186 ALA A N 1
ATOM 1490 C CA . ALA A 1 186 ? -10.828 -26.172 -22.328 1 97.94 186 ALA A CA 1
ATOM 1491 C C . ALA A 1 186 ? -10.297 -27.375 -21.547 1 97.94 186 ALA A C 1
ATOM 1493 O O . ALA A 1 186 ? -10.055 -28.438 -22.125 1 97.94 186 ALA A O 1
ATOM 1494 N N . ALA A 1 187 ? -10.102 -27.234 -20.266 1 97.56 187 ALA A N 1
ATOM 1495 C CA . ALA A 1 187 ? -9.555 -28.281 -19.422 1 97.56 187 ALA A CA 1
ATOM 1496 C C . ALA A 1 187 ? -10.648 -29.25 -18.953 1 97.56 187 ALA A C 1
ATOM 1498 O O . ALA A 1 187 ? -10.367 -30.25 -18.281 1 97.56 187 ALA A O 1
ATOM 1499 N N . GLY A 1 188 ? -11.922 -28.891 -19.219 1 96.38 188 GLY A N 1
ATOM 1500 C CA . GLY A 1 188 ? -13.031 -29.734 -18.781 1 96.38 188 GLY A CA 1
ATOM 1501 C C . GLY A 1 188 ? -13.461 -29.453 -17.359 1 96.38 188 GLY A C 1
ATOM 1502 O O . GLY A 1 188 ? -14.086 -30.297 -16.719 1 96.38 188 GLY A O 1
ATOM 1503 N N . ALA A 1 189 ? -13.078 -28.328 -16.828 1 94.31 189 ALA A N 1
ATOM 1504 C CA . ALA A 1 189 ? -13.414 -27.953 -15.453 1 94.31 189 ALA A CA 1
ATOM 1505 C C . ALA A 1 189 ? -14.453 -26.844 -15.43 1 94.31 189 ALA A C 1
ATOM 1507 O O . ALA A 1 189 ? -14.273 -25.828 -14.75 1 94.31 189 ALA A O 1
ATOM 1508 N N . THR A 1 190 ? -15.523 -27.047 -16.125 1 87.75 190 THR A N 1
ATOM 1509 C CA . THR A 1 190 ? -16.578 -26.031 -16.125 1 87.75 190 THR A CA 1
ATOM 1510 C C . THR A 1 190 ? -17.375 -26.078 -14.828 1 87.75 190 THR A C 1
ATOM 1512 O O . THR A 1 190 ? -17.406 -27.094 -14.148 1 87.75 190 THR A O 1
ATOM 1515 N N . SER A 1 191 ? -18.031 -25.031 -14.633 1 81.06 191 SER A N 1
ATOM 1516 C CA . SER A 1 191 ? -18.828 -24.953 -13.422 1 81.06 191 SER A CA 1
ATOM 1517 C C . SER A 1 191 ? -19.734 -26.172 -13.273 1 81.06 191 SER A C 1
ATOM 1519 O O . SER A 1 191 ? -20.359 -26.609 -14.234 1 81.06 191 SER A O 1
ATOM 1521 N N . PRO A 1 192 ? -19.75 -26.828 -12.016 1 85.19 192 PRO A N 1
ATOM 1522 C CA . PRO A 1 192 ? -19.25 -26.328 -10.734 1 85.19 192 PRO A CA 1
ATOM 1523 C C . PRO A 1 192 ? -17.766 -26.672 -10.508 1 85.19 192 PRO A C 1
ATOM 1525 O O . PRO A 1 192 ? -17.234 -26.406 -9.438 1 85.19 192 PRO A O 1
ATOM 1528 N N . GLY A 1 193 ? -17.094 -27.312 -11.523 1 90.25 193 GLY A N 1
ATOM 1529 C CA . GLY A 1 193 ? -15.672 -27.562 -11.438 1 90.25 193 GLY A CA 1
ATOM 1530 C C . GLY A 1 193 ? -14.852 -26.281 -11.391 1 90.25 193 GLY A C 1
ATOM 1531 O O . GLY A 1 193 ? -15.398 -25.172 -11.406 1 90.25 193 GLY A O 1
ATOM 1532 N N . TYR A 1 194 ? -13.562 -26.469 -11.219 1 91.5 194 TYR A N 1
ATOM 1533 C CA . TYR A 1 194 ? -12.742 -25.266 -11.125 1 91.5 194 TYR A CA 1
ATOM 1534 C C . TYR A 1 194 ? -11.273 -25.594 -11.391 1 91.5 194 TYR A C 1
ATOM 1536 O O . TYR A 1 194 ? -10.859 -26.75 -11.305 1 91.5 194 TYR A O 1
ATOM 1544 N N . LEU A 1 195 ? -10.625 -24.594 -11.773 1 95.81 195 LEU A N 1
ATOM 1545 C CA . LEU A 1 195 ? -9.164 -24.531 -11.766 1 95.81 195 LEU A CA 1
ATOM 1546 C C . LEU A 1 195 ? -8.672 -23.438 -10.82 1 95.81 195 LEU A C 1
ATOM 1548 O O . LEU A 1 195 ? -9.297 -22.375 -10.727 1 95.81 195 LEU A O 1
ATOM 1552 N N . THR A 1 196 ? -7.602 -23.703 -10.109 1 95.75 196 THR A N 1
ATOM 1553 C CA . THR A 1 196 ? -6.91 -22.656 -9.359 1 95.75 196 THR A CA 1
ATOM 1554 C C . THR A 1 196 ? -5.551 -22.359 -9.984 1 95.75 196 THR A C 1
ATOM 1556 O O . THR A 1 196 ? -4.777 -23.281 -10.266 1 95.75 196 THR A O 1
ATOM 1559 N N . HIS A 1 197 ? -5.316 -21.109 -10.195 1 98 197 HIS A N 1
ATOM 1560 C CA . HIS A 1 197 ? -4.098 -20.719 -10.891 1 98 197 HIS A CA 1
ATOM 1561 C C . HIS A 1 197 ? -3.129 -20 -9.953 1 98 197 HIS A C 1
ATOM 1563 O O . HIS A 1 197 ? -3.488 -19 -9.328 1 98 197 HIS A O 1
ATOM 1569 N N . GLU A 1 198 ? -1.921 -20.453 -9.852 1 98.19 198 GLU A N 1
ATOM 1570 C CA . GLU A 1 198 ? -0.855 -19.812 -9.094 1 98.19 198 GLU A CA 1
ATOM 1571 C C . GLU A 1 198 ? 0.427 -19.703 -9.914 1 98.19 198 GLU A C 1
ATOM 1573 O O . GLU A 1 198 ? 1.378 -19.031 -9.516 1 98.19 198 GLU A O 1
ATOM 1578 N N . ALA A 1 199 ? 0.427 -20.312 -11.062 1 98.81 199 ALA A N 1
ATOM 1579 C CA . ALA A 1 199 ? 1.579 -20.359 -11.961 1 98.81 199 ALA A CA 1
ATOM 1580 C C . ALA A 1 199 ? 1.166 -20.047 -13.391 1 98.81 199 ALA A C 1
ATOM 1582 O O . ALA A 1 199 ? 0.689 -20.922 -14.117 1 98.81 199 ALA A O 1
ATOM 1583 N N . VAL A 1 200 ? 1.331 -18.844 -13.773 1 98.81 200 VAL A N 1
ATOM 1584 C CA . VAL A 1 200 ? 0.941 -18.359 -15.094 1 98.81 200 VAL A CA 1
ATOM 1585 C C . VAL A 1 200 ? 2.064 -17.516 -15.688 1 98.81 200 VAL A C 1
ATOM 1587 O O . VAL A 1 200 ? 2.664 -16.688 -14.984 1 98.81 200 VAL A O 1
ATOM 1590 N N . GLN A 1 201 ? 2.363 -17.734 -16.953 1 98.75 201 GLN A N 1
ATOM 1591 C CA . GLN A 1 201 ? 3.371 -16.953 -17.656 1 98.75 201 GLN A CA 1
ATOM 1592 C C . GLN A 1 201 ? 2.924 -16.625 -19.078 1 98.75 201 GLN A C 1
ATOM 1594 O O . GLN A 1 201 ? 2.129 -17.359 -19.656 1 98.75 201 GLN A O 1
ATOM 1599 N N . TRP A 1 202 ? 3.402 -15.523 -19.547 1 98.81 202 TRP A N 1
ATOM 1600 C CA . TRP A 1 202 ? 3.33 -15.188 -20.969 1 98.81 202 TRP A CA 1
ATOM 1601 C C . TRP A 1 202 ? 4.668 -15.422 -21.656 1 98.81 202 TRP A C 1
ATOM 1603 O O . TRP A 1 202 ? 5.719 -15.055 -21.125 1 98.81 202 TRP A O 1
ATOM 1613 N N . SER A 1 203 ? 4.645 -16.078 -22.75 1 98.69 203 SER A N 1
ATOM 1614 C CA . SER A 1 203 ? 5.84 -16.219 -23.578 1 98.69 203 SER A CA 1
ATOM 1615 C C . SER A 1 203 ? 5.789 -15.305 -24.797 1 98.69 203 SER A C 1
ATOM 1617 O O . SER A 1 203 ? 5.004 -15.523 -25.719 1 98.69 203 SER A O 1
ATOM 1619 N N . ALA A 1 204 ? 6.633 -14.359 -24.812 1 97.88 204 ALA A N 1
ATOM 1620 C CA . ALA A 1 204 ? 6.715 -13.469 -25.969 1 97.88 204 ALA A CA 1
ATOM 1621 C C . ALA A 1 204 ? 7.211 -14.211 -27.203 1 97.88 204 ALA A C 1
ATOM 1623 O O . ALA A 1 204 ? 6.926 -13.812 -28.328 1 97.88 204 ALA A O 1
ATOM 1624 N N . ILE A 1 205 ? 7.918 -15.281 -26.984 1 98 205 ILE A N 1
ATOM 1625 C CA . ILE A 1 205 ? 8.469 -16.078 -28.062 1 98 205 ILE A CA 1
ATOM 1626 C C . ILE A 1 205 ? 7.348 -16.875 -28.75 1 98 205 ILE A C 1
ATOM 1628 O O . ILE A 1 205 ? 7.184 -16.812 -29.969 1 98 205 ILE A O 1
ATOM 1632 N N . HIS A 1 206 ? 6.598 -17.547 -27.969 1 98.12 206 HIS A N 1
ATOM 1633 C CA . HIS A 1 206 ? 5.527 -18.375 -28.516 1 98.12 206 HIS A CA 1
ATOM 1634 C C . HIS A 1 206 ? 4.262 -17.562 -28.75 1 98.12 206 HIS A C 1
ATOM 1636 O O . HIS A 1 206 ? 3.342 -18.016 -29.422 1 98.12 206 HIS A O 1
ATOM 1642 N N . LYS A 1 207 ? 4.25 -16.328 -28.156 1 98.31 207 LYS A N 1
ATOM 1643 C CA . LYS A 1 207 ? 3.053 -15.492 -28.172 1 98.31 207 LYS A CA 1
ATOM 1644 C C . LYS A 1 207 ? 1.844 -16.25 -27.625 1 98.31 207 LYS A C 1
ATOM 1646 O O . LYS A 1 207 ? 0.788 -16.281 -28.266 1 98.31 207 LYS A O 1
ATOM 1651 N N . ARG A 1 208 ? 2.074 -16.891 -26.484 1 98.75 208 ARG A N 1
ATOM 1652 C CA . ARG A 1 208 ? 1.041 -17.688 -25.828 1 98.75 208 ARG A CA 1
ATOM 1653 C C . ARG A 1 208 ? 1.107 -17.531 -24.312 1 98.75 208 ARG A C 1
ATOM 1655 O O . ARG A 1 208 ? 2.18 -17.281 -23.75 1 98.75 208 ARG A O 1
ATOM 1662 N N . TRP A 1 209 ? -0.042 -17.641 -23.734 1 98.88 209 TRP A N 1
ATOM 1663 C CA . TRP A 1 209 ? -0.147 -17.812 -22.297 1 98.88 209 TRP A CA 1
ATOM 1664 C C . TRP A 1 209 ? 0.115 -19.266 -21.891 1 98.88 209 TRP A C 1
ATOM 1666 O O . TRP A 1 209 ? -0.329 -20.188 -22.578 1 98.88 209 TRP A O 1
ATOM 1676 N N . PHE A 1 210 ? 0.839 -19.469 -20.812 1 98.88 210 PHE A N 1
ATOM 1677 C CA . PHE A 1 210 ? 1.093 -20.781 -20.234 1 98.88 210 PHE A CA 1
ATOM 1678 C C . PHE A 1 210 ? 0.537 -20.859 -18.812 1 98.88 210 PHE A C 1
ATOM 1680 O O . PHE A 1 210 ? 0.815 -20 -17.984 1 98.88 210 PHE A O 1
ATOM 1687 N N . PHE A 1 211 ? -0.281 -21.859 -18.578 1 98.81 211 PHE A N 1
ATOM 1688 C CA . PHE A 1 211 ? -0.855 -22.125 -17.266 1 98.81 211 PHE A CA 1
ATOM 1689 C C . PHE A 1 211 ? -0.421 -23.484 -16.734 1 98.81 211 PHE A C 1
ATOM 1691 O O . PHE A 1 211 ? -0.502 -24.484 -17.453 1 98.81 211 PHE A O 1
ATOM 1698 N N . LEU A 1 212 ? 0.081 -23.5 -15.602 1 98.81 212 LEU A N 1
ATOM 1699 C CA . LEU A 1 212 ? 0.176 -24.719 -14.789 1 98.81 212 LEU A CA 1
ATOM 1700 C C . LEU A 1 212 ? -0.745 -24.641 -13.578 1 98.81 212 LEU A C 1
ATOM 1702 O O . LEU A 1 212 ? -0.32 -24.219 -12.5 1 98.81 212 LEU A O 1
ATOM 1706 N N . PRO A 1 213 ? -2.008 -25.078 -13.805 1 98.38 213 PRO A N 1
ATOM 1707 C CA . PRO A 1 213 ? -2.949 -24.922 -12.695 1 98.38 213 PRO A CA 1
ATOM 1708 C C . PRO A 1 213 ? -2.508 -25.672 -11.438 1 98.38 213 PRO A C 1
ATOM 1710 O O . PRO A 1 213 ? -1.965 -26.781 -11.531 1 98.38 213 PRO A O 1
ATOM 1713 N N . ARG A 1 214 ? -2.77 -25.078 -10.312 1 97.88 214 ARG A N 1
ATOM 1714 C CA . ARG A 1 214 ? -2.455 -25.703 -9.031 1 97.88 214 ARG A CA 1
ATOM 1715 C C . ARG A 1 214 ? -3.447 -26.812 -8.703 1 97.88 214 ARG A C 1
ATOM 1717 O O . ARG A 1 214 ? -3.059 -27.875 -8.211 1 97.88 214 ARG A O 1
ATOM 1724 N N . LYS A 1 215 ? -4.719 -26.5 -8.883 1 96.44 215 LYS A N 1
ATOM 1725 C CA . LYS A 1 215 ? -5.793 -27.438 -8.57 1 96.44 215 LYS A CA 1
ATOM 1726 C C . LYS A 1 215 ? -6.727 -27.625 -9.766 1 96.44 215 LYS A C 1
ATOM 1728 O O . LYS A 1 215 ? -6.906 -26.703 -10.57 1 96.44 215 LYS A O 1
ATOM 1733 N N . TYR A 1 216 ? -7.273 -28.766 -9.844 1 96.12 216 TYR A N 1
ATOM 1734 C CA . TYR A 1 216 ? -8.258 -29.141 -10.852 1 96.12 216 TYR A CA 1
ATOM 1735 C C . TYR A 1 216 ? -9.375 -29.984 -10.242 1 96.12 216 TYR A C 1
ATOM 1737 O O . TYR A 1 216 ? -9.102 -30.938 -9.508 1 96.12 216 TYR A O 1
ATOM 1745 N N . SER A 1 217 ? -10.578 -29.578 -10.57 1 94.19 217 SER A N 1
ATOM 1746 C CA . SER A 1 217 ? -11.711 -30.391 -10.141 1 94.19 217 SER A CA 1
ATOM 1747 C C . SER A 1 217 ? -12.875 -30.266 -11.117 1 94.19 217 SER A C 1
ATOM 1749 O O . SER A 1 217 ? -13.125 -29.188 -11.656 1 94.19 217 SER A O 1
ATOM 1751 N N . THR A 1 218 ? -13.5 -31.344 -11.344 1 93.81 218 THR A N 1
ATOM 1752 C CA . THR A 1 218 ? -14.758 -31.312 -12.094 1 93.81 218 THR A CA 1
ATOM 1753 C C . THR A 1 218 ? -15.945 -31.172 -11.148 1 93.81 218 THR A C 1
ATOM 1755 O O . THR A 1 218 ? -17.078 -31.016 -11.602 1 93.81 218 THR A O 1
ATOM 1758 N N . GLU A 1 219 ? -15.633 -31.203 -9.867 1 89.81 219 GLU A N 1
ATOM 1759 C CA . GLU A 1 219 ? -16.656 -31.078 -8.836 1 89.81 219 GLU A CA 1
ATOM 1760 C C . GLU A 1 219 ? -16.547 -29.75 -8.102 1 89.81 219 GLU A C 1
ATOM 1762 O O . GLU A 1 219 ? -15.578 -29.016 -8.289 1 89.81 219 GLU A O 1
ATOM 1767 N N 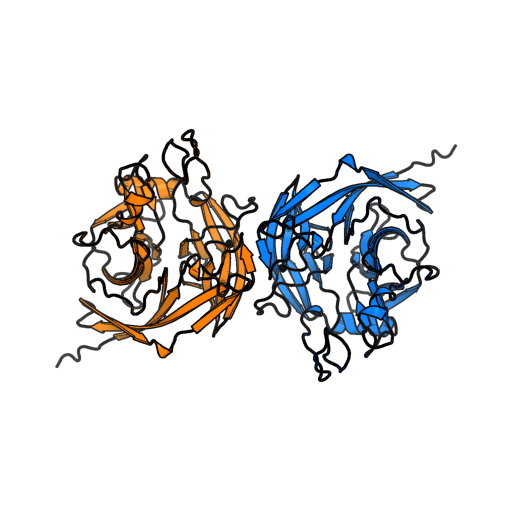. ILE A 1 220 ? -17.516 -29.594 -7.289 1 84.56 220 ILE A N 1
ATOM 1768 C CA . ILE A 1 220 ? -17.562 -28.359 -6.52 1 84.56 220 ILE A CA 1
ATOM 1769 C C . ILE A 1 220 ? -16.422 -28.328 -5.504 1 84.56 220 ILE A C 1
ATOM 1771 O O . ILE A 1 220 ? -15.984 -29.375 -5.031 1 84.56 220 ILE A O 1
ATOM 1775 N N . TYR A 1 221 ? -16.047 -27.188 -5.145 1 86.06 221 TYR A N 1
ATOM 1776 C CA . TYR A 1 221 ? -14.938 -26.984 -4.227 1 86.06 221 TYR A CA 1
ATOM 1777 C C . TYR A 1 221 ? -15.242 -27.594 -2.859 1 86.06 221 TYR A C 1
ATOM 1779 O O . TYR A 1 221 ? -16.344 -27.438 -2.342 1 86.06 221 TYR A O 1
ATOM 1787 N N . ASN A 1 222 ? -14.367 -28.266 -2.346 1 83.5 222 ASN A N 1
ATOM 1788 C CA . ASN A 1 222 ? -14.32 -28.812 -0.995 1 83.5 222 ASN A CA 1
ATOM 1789 C C . ASN A 1 222 ? -12.93 -28.672 -0.379 1 83.5 222 ASN A C 1
ATOM 1791 O O . ASN A 1 222 ? -11.953 -29.172 -0.921 1 83.5 222 ASN A O 1
ATOM 1795 N N . ASP A 1 223 ? -12.82 -28.031 0.793 1 82.69 223 ASP A N 1
ATOM 1796 C CA . ASP A 1 223 ? -11.539 -27.656 1.396 1 82.69 223 ASP A CA 1
ATOM 1797 C C . ASP A 1 223 ? -10.664 -28.891 1.609 1 82.69 223 ASP A C 1
ATOM 1799 O O . ASP A 1 223 ? -9.461 -28.859 1.332 1 82.69 223 ASP A O 1
ATOM 1803 N N . GLU A 1 224 ? -11.227 -29.844 2.123 1 84.69 224 GLU A N 1
ATOM 1804 C CA . GLU A 1 224 ? -10.461 -31.047 2.424 1 84.69 224 GLU A CA 1
ATOM 1805 C C . GLU A 1 224 ? -10.031 -31.766 1.146 1 84.69 224 GLU A C 1
ATOM 1807 O O . GLU A 1 224 ? -8.875 -32.188 1.019 1 84.69 224 GLU A O 1
ATOM 1812 N N . LEU A 1 225 ? -10.961 -31.891 0.193 1 89.81 225 LEU A N 1
ATOM 1813 C CA . LEU A 1 225 ? -10.664 -32.594 -1.045 1 89.81 225 LEU A CA 1
ATOM 1814 C C . LEU A 1 225 ? -9.695 -31.812 -1.911 1 89.81 225 LEU A C 1
ATOM 1816 O O . LEU A 1 225 ? -8.898 -32.375 -2.652 1 89.81 225 LEU A O 1
ATOM 1820 N N . ASP A 1 226 ? -9.781 -30.531 -1.765 1 90.69 226 ASP A N 1
ATOM 1821 C CA . ASP A 1 226 ? -8.953 -29.641 -2.576 1 90.69 226 ASP A CA 1
ATOM 1822 C C . ASP A 1 226 ? -7.469 -29.891 -2.336 1 90.69 226 ASP A C 1
ATOM 1824 O O . ASP A 1 226 ? -6.648 -29.688 -3.232 1 90.69 226 ASP A O 1
ATOM 1828 N N . GLU A 1 227 ? -7.102 -30.328 -1.181 1 90.44 227 GLU A N 1
ATOM 1829 C CA . GLU A 1 227 ? -5.707 -30.594 -0.844 1 90.44 227 GLU A CA 1
ATOM 1830 C C . GLU A 1 227 ? -5.137 -31.719 -1.705 1 90.44 227 GLU A C 1
ATOM 1832 O O . GLU A 1 227 ? -3.918 -31.844 -1.843 1 90.44 227 GLU A O 1
ATOM 1837 N N . LEU A 1 228 ? -6.066 -32.5 -2.291 1 94.81 228 LEU A N 1
ATOM 1838 C CA . LEU A 1 228 ? -5.645 -33.656 -3.105 1 94.81 228 LEU A CA 1
ATOM 1839 C C . LEU A 1 228 ? -6.062 -33.469 -4.559 1 94.81 228 LEU A C 1
ATOM 1841 O O . LEU A 1 228 ? -6.305 -34.438 -5.273 1 94.81 228 LEU A O 1
ATOM 1845 N N . ARG A 1 229 ? -6.152 -32.25 -4.941 1 95.81 229 ARG A N 1
ATOM 1846 C CA . ARG A 1 229 ? -6.621 -32 -6.301 1 95.81 229 ARG A CA 1
ATOM 1847 C C . ARG A 1 229 ? -5.555 -31.281 -7.121 1 95.81 229 ARG A C 1
ATOM 1849 O O . ARG A 1 229 ? -5.875 -30.5 -8.023 1 95.81 229 ARG A O 1
ATOM 1856 N N . GLY A 1 230 ? -4.312 -31.5 -6.742 1 97 230 GLY A N 1
ATOM 1857 C CA . GLY A 1 230 ? -3.238 -31.047 -7.617 1 97 230 GLY A CA 1
ATOM 1858 C C . GLY A 1 230 ? -3.322 -31.641 -9.016 1 97 230 GLY A C 1
ATOM 1859 O O . GLY A 1 230 ? -3.871 -32.719 -9.195 1 97 230 GLY A O 1
ATOM 1860 N N . THR A 1 231 ? -2.799 -30.969 -9.984 1 96.44 231 THR A N 1
ATOM 1861 C CA . THR A 1 231 ? -3.014 -31.422 -11.352 1 96.44 231 THR A CA 1
ATOM 1862 C C . THR A 1 231 ? -1.685 -31.609 -12.078 1 96.44 231 THR A C 1
ATOM 1864 O O . THR A 1 231 ? -0.627 -31.266 -11.539 1 96.44 231 THR A O 1
ATOM 1867 N N . ASN A 1 232 ? -1.715 -32.25 -13.234 1 97.94 232 ASN A N 1
ATOM 1868 C CA . ASN A 1 232 ? -0.577 -32.406 -14.133 1 97.94 232 ASN A CA 1
ATOM 1869 C C . ASN A 1 232 ? -0.879 -31.812 -15.508 1 97.94 232 ASN A C 1
ATOM 1871 O O . ASN A 1 232 ? -0.486 -32.375 -16.531 1 97.94 232 ASN A O 1
ATOM 1875 N N . LEU A 1 233 ? -1.629 -30.734 -15.492 1 98.38 233 LEU A N 1
ATOM 1876 C CA . LEU A 1 233 ? -2.037 -30.125 -16.75 1 98.38 233 LEU A CA 1
ATOM 1877 C C . LEU A 1 233 ? -1.145 -28.953 -17.109 1 98.38 233 LEU A C 1
ATOM 1879 O O . LEU A 1 233 ? -0.771 -28.156 -16.234 1 98.38 233 LEU A O 1
ATOM 1883 N N . LEU A 1 234 ? -0.79 -28.891 -18.328 1 98.81 234 LEU A N 1
ATOM 1884 C CA . LEU A 1 234 ? -0.25 -27.703 -18.969 1 98.81 234 LEU A CA 1
ATOM 1885 C C . LEU A 1 234 ? -1.231 -27.141 -20 1 98.81 234 LEU A C 1
ATOM 1887 O O . LEU A 1 234 ? -1.609 -27.844 -20.953 1 98.81 234 LEU A O 1
ATOM 1891 N N . ILE A 1 235 ? -1.688 -25.969 -19.75 1 98.75 235 ILE A N 1
ATOM 1892 C CA . ILE A 1 235 ? -2.645 -25.344 -20.656 1 98.75 235 ILE A CA 1
ATOM 1893 C C . ILE A 1 235 ? -2.008 -24.125 -21.328 1 98.75 235 ILE A C 1
ATOM 1895 O O . ILE A 1 235 ? -1.44 -23.266 -20.641 1 98.75 235 ILE A O 1
ATOM 1899 N N . THR A 1 236 ? -2.043 -24.047 -22.625 1 98.75 236 THR A N 1
ATOM 1900 C CA . THR A 1 236 ? -1.525 -22.891 -23.359 1 98.75 236 THR A CA 1
ATOM 1901 C C . THR A 1 236 ? -2.617 -22.266 -24.219 1 98.75 236 THR A C 1
ATOM 1903 O O . THR A 1 236 ? -3.527 -22.953 -24.672 1 98.75 236 THR A O 1
ATOM 1906 N N . ALA A 1 237 ? -2.547 -20.984 -24.359 1 98.75 237 ALA A N 1
ATOM 1907 C CA . ALA A 1 237 ? -3.557 -20.266 -25.125 1 98.75 237 ALA A CA 1
ATOM 1908 C C . ALA A 1 237 ? -2.945 -19.078 -25.859 1 98.75 237 ALA A C 1
ATOM 1910 O O . ALA A 1 237 ? -2.055 -18.406 -25.328 1 98.75 237 ALA A O 1
ATOM 1911 N N . ASP A 1 238 ? -3.434 -18.875 -27.047 1 98.5 238 ASP A N 1
ATOM 1912 C CA . ASP A 1 238 ? -2.984 -17.672 -27.734 1 98.5 238 ASP A CA 1
ATOM 1913 C C . ASP A 1 238 ? -3.562 -16.406 -27.078 1 98.5 238 ASP A C 1
ATOM 1915 O O . ASP A 1 238 ? -4.371 -16.516 -26.156 1 98.5 238 ASP A O 1
ATOM 1919 N N . GLU A 1 239 ? -3.201 -15.297 -27.516 1 96.94 239 GLU A N 1
ATOM 1920 C CA . GLU A 1 239 ? -3.561 -14.031 -26.891 1 96.94 239 GLU A CA 1
ATOM 1921 C C . GLU A 1 239 ? -5.07 -13.812 -26.906 1 96.94 239 GLU A C 1
ATOM 1923 O O . GLU A 1 239 ? -5.633 -13.258 -25.953 1 96.94 239 GLU A O 1
ATOM 1928 N N . SER A 1 240 ? -5.734 -14.25 -27.906 1 96.56 240 SER A N 1
ATOM 1929 C CA . SER A 1 240 ? -7.168 -14.023 -28.078 1 96.56 240 SER A CA 1
ATOM 1930 C C . SER A 1 240 ? -7.98 -15.148 -27.469 1 96.56 240 SER A C 1
ATOM 1932 O O . SER A 1 240 ? -9.211 -15.117 -27.484 1 96.56 240 SER A O 1
ATOM 1934 N N . MET A 1 241 ? -7.352 -16.203 -26.969 1 97.31 241 MET A N 1
ATOM 1935 C CA . MET A 1 241 ? -8.016 -17.359 -26.359 1 97.31 241 MET A CA 1
ATOM 1936 C C . MET A 1 241 ? -8.852 -18.094 -27.406 1 97.31 241 MET A C 1
ATOM 1938 O O . MET A 1 241 ? -9.93 -18.609 -27.078 1 97.31 241 MET A O 1
ATOM 1942 N N . GLU A 1 242 ? -8.445 -18.078 -28.547 1 97.19 242 GLU A N 1
ATOM 1943 C CA . GLU A 1 242 ? -9.141 -18.797 -29.609 1 97.19 242 GLU A CA 1
ATOM 1944 C C . GLU A 1 242 ? -8.547 -20.188 -29.828 1 97.19 242 GLU A C 1
ATOM 1946 O O . GLU A 1 242 ? -9.25 -21.109 -30.234 1 97.19 242 GLU A O 1
ATOM 1951 N N . ASP A 1 243 ? -7.312 -20.234 -29.641 1 98.5 243 ASP A N 1
ATOM 1952 C CA . ASP A 1 243 ? -6.605 -21.516 -29.703 1 98.5 243 ASP A CA 1
ATOM 1953 C C . ASP A 1 243 ? -6.07 -21.906 -28.328 1 98.5 243 ASP A C 1
ATOM 1955 O O . ASP A 1 243 ? -5.051 -21.375 -27.875 1 98.5 243 ASP A O 1
ATOM 1959 N N . ILE A 1 244 ? -6.688 -22.859 -27.703 1 98.69 244 ILE A N 1
ATOM 1960 C CA . ILE A 1 244 ? -6.305 -23.328 -26.375 1 98.69 244 ILE A CA 1
ATOM 1961 C C . ILE A 1 244 ? -5.941 -24.812 -26.438 1 98.69 244 ILE A C 1
ATOM 1963 O O . ILE A 1 244 ? -6.688 -25.609 -27 1 98.69 244 ILE A O 1
ATOM 1967 N N . GLN A 1 245 ? -4.789 -25.141 -25.953 1 98.56 245 GLN A N 1
ATOM 1968 C CA . GLN A 1 245 ? -4.293 -26.516 -25.938 1 98.56 245 GLN A CA 1
ATOM 1969 C C . GLN A 1 245 ? -4.098 -27.016 -24.5 1 98.56 245 GLN A C 1
ATOM 1971 O O . GLN A 1 245 ? -3.594 -26.281 -23.656 1 98.56 245 GLN A O 1
ATOM 1976 N N . VAL A 1 246 ? -4.543 -28.172 -24.234 1 98.5 246 VAL A N 1
ATOM 1977 C CA . VAL A 1 246 ? -4.375 -28.812 -22.922 1 98.5 246 VAL A CA 1
ATOM 1978 C C . VAL A 1 246 ? -3.498 -30.047 -23.062 1 98.5 246 VAL A C 1
ATOM 1980 O O . VAL A 1 246 ? -3.799 -30.953 -23.859 1 98.5 246 VAL A O 1
ATOM 1983 N N . VAL A 1 247 ? -2.441 -30.047 -22.359 1 97.88 247 VAL A N 1
ATOM 1984 C CA . VAL A 1 247 ? -1.493 -31.156 -22.391 1 97.88 247 VAL A CA 1
ATOM 1985 C C . VAL A 1 247 ? -1.372 -31.797 -21.016 1 97.88 247 VAL A C 1
ATOM 1987 O O . VAL A 1 247 ? -1.334 -31.078 -20 1 97.88 247 VAL A O 1
ATOM 1990 N N . LYS A 1 248 ? -1.363 -33.094 -20.938 1 97.12 248 LYS A N 1
ATOM 1991 C CA . LYS A 1 248 ? -1.108 -33.781 -19.672 1 97.12 248 LYS A CA 1
ATOM 1992 C C . LYS A 1 248 ? 0.384 -34.031 -19.484 1 97.12 248 LYS A C 1
ATOM 1994 O O . LYS A 1 248 ? 1.051 -34.562 -20.375 1 97.12 248 LYS A O 1
ATOM 1999 N N . ILE A 1 249 ? 0.816 -33.625 -18.359 1 97.62 249 ILE A N 1
ATOM 2000 C CA . ILE A 1 249 ? 2.223 -33.781 -18.016 1 97.62 249 ILE A CA 1
ATOM 2001 C C . ILE A 1 249 ? 2.422 -35.125 -17.297 1 97.62 249 ILE A C 1
ATOM 2003 O O . ILE A 1 249 ? 2.205 -35.219 -16.078 1 97.62 249 ILE A O 1
ATOM 2007 N N . GLY A 1 250 ? 2.854 -36.062 -18.016 1 93.69 250 GLY A N 1
ATOM 2008 C CA . GLY A 1 250 ? 3.074 -37.375 -17.406 1 93.69 250 GLY A CA 1
ATOM 2009 C C . GLY A 1 250 ? 1.856 -37.906 -16.672 1 93.69 250 GLY A C 1
ATOM 2010 O O . GLY A 1 250 ? 0.72 -37.594 -17.047 1 93.69 250 GLY A O 1
ATOM 2011 N N . GLU A 1 251 ? 2.186 -38.812 -15.695 1 93.5 251 GLU A N 1
ATOM 2012 C CA . GLU A 1 251 ? 1.127 -39.406 -14.867 1 93.5 251 GLU A CA 1
ATOM 2013 C C . GLU A 1 251 ? 0.946 -38.594 -13.578 1 93.5 251 GLU A C 1
ATOM 2015 O O . GLU A 1 251 ? 1.923 -38.156 -12.977 1 93.5 251 GLU A O 1
ATOM 2020 N N . LEU A 1 252 ? -0.265 -38.438 -13.266 1 95.44 252 LEU A N 1
ATOM 2021 C CA . LEU A 1 252 ? -0.543 -37.781 -12 1 95.44 252 LEU A CA 1
ATOM 2022 C C . LEU A 1 252 ? -0.343 -38.719 -10.828 1 95.44 252 LEU A C 1
ATOM 2024 O O . LEU A 1 252 ? -1.272 -39.438 -10.43 1 95.44 252 LEU A O 1
ATOM 2028 N N . THR A 1 253 ? 0.819 -38.719 -10.289 1 93.75 253 THR A N 1
ATOM 2029 C CA . THR A 1 253 ? 1.155 -39.656 -9.219 1 93.75 253 THR A CA 1
ATOM 2030 C C . THR A 1 253 ? 1.021 -38.969 -7.855 1 93.75 253 THR A C 1
ATOM 2032 O O . THR A 1 253 ? 0.847 -39.656 -6.844 1 93.75 253 THR A O 1
ATOM 2035 N N . HIS A 1 254 ? 1.075 -37.688 -7.789 1 95.12 254 HIS A N 1
ATOM 2036 C CA . HIS A 1 254 ? 1.034 -36.938 -6.535 1 95.12 254 HIS A CA 1
ATOM 2037 C C . HIS A 1 254 ? -0.007 -35.812 -6.586 1 95.12 254 HIS A C 1
ATOM 2039 O O . HIS A 1 254 ? 0.343 -34.656 -6.652 1 95.12 254 HIS A O 1
ATOM 2045 N N . PRO A 1 255 ? -1.244 -36.219 -6.422 1 96.38 255 PRO A N 1
ATOM 2046 C CA . PRO A 1 255 ? -2.307 -35.219 -6.465 1 96.38 255 PRO A CA 1
ATOM 2047 C C . PRO A 1 255 ? -2.275 -34.281 -5.262 1 96.38 255 PRO A C 1
ATOM 2049 O O . PRO A 1 255 ? -3.006 -33.281 -5.23 1 96.38 255 PRO A O 1
ATOM 2052 N N . ASP A 1 256 ? -1.456 -34.531 -4.254 1 95.69 256 ASP A N 1
ATOM 2053 C CA . ASP A 1 256 ? -1.304 -33.688 -3.082 1 95.69 256 ASP A CA 1
ATOM 2054 C C . ASP A 1 256 ? -0.357 -32.5 -3.371 1 95.69 256 ASP A C 1
ATOM 2056 O O . ASP A 1 256 ? -0.203 -31.609 -2.545 1 95.69 256 ASP A O 1
ATOM 2060 N N . ARG A 1 257 ? 0.269 -32.562 -4.562 1 96.12 257 ARG A N 1
ATOM 2061 C CA . ARG A 1 257 ? 1.172 -31.5 -4.973 1 96.12 257 ARG A CA 1
ATOM 2062 C C . ARG A 1 257 ? 0.547 -30.641 -6.066 1 96.12 257 ARG A C 1
ATOM 2064 O O . ARG A 1 257 ? -0.098 -31.156 -6.98 1 96.12 257 ARG A O 1
ATOM 2071 N N . GLY A 1 258 ? 0.646 -29.312 -5.918 1 96.94 258 GLY A N 1
ATOM 2072 C CA . GLY A 1 258 ? 0.143 -28.391 -6.926 1 96.94 258 GLY A CA 1
ATOM 2073 C C . GLY A 1 258 ? 1.168 -27.359 -7.355 1 96.94 258 GLY A C 1
ATOM 2074 O O . GLY A 1 258 ? 1.963 -26.891 -6.539 1 96.94 258 GLY A O 1
ATOM 2075 N N . TYR A 1 259 ? 1.143 -27.016 -8.625 1 98.5 259 TYR A N 1
ATOM 2076 C CA . TYR A 1 259 ? 2.07 -26.016 -9.141 1 98.5 259 TYR A CA 1
ATOM 2077 C C . TYR A 1 259 ? 1.855 -24.672 -8.461 1 98.5 259 TYR A C 1
ATOM 2079 O O . TYR A 1 259 ? 0.72 -24.203 -8.336 1 98.5 259 TYR A O 1
ATOM 2087 N N . SER A 1 260 ? 2.908 -24.062 -8.023 1 98.06 260 SER A N 1
ATOM 2088 C CA . SER A 1 260 ? 2.809 -22.797 -7.297 1 98.06 260 SER A CA 1
ATOM 2089 C C . SER A 1 260 ? 3.559 -21.688 -8.023 1 98.06 260 SER A C 1
ATOM 2091 O O . SER A 1 260 ? 3.357 -20.516 -7.734 1 98.06 260 SER A O 1
ATOM 2093 N N . ALA A 1 261 ? 4.473 -22.016 -8.906 1 98.62 261 ALA A N 1
ATOM 2094 C CA . ALA A 1 261 ? 5.199 -21.047 -9.727 1 98.62 261 ALA A CA 1
ATOM 2095 C C . ALA A 1 261 ? 5.973 -21.75 -10.844 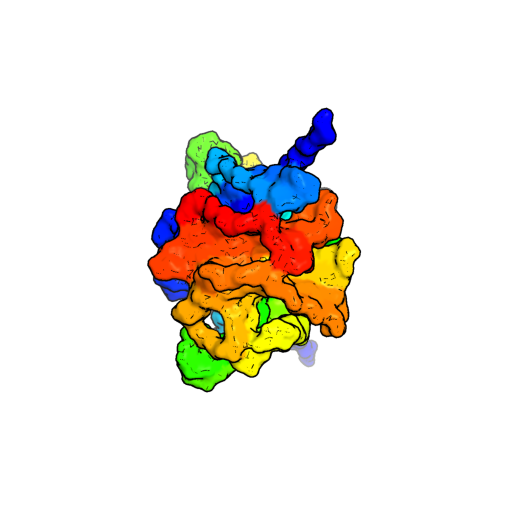1 98.62 261 ALA A C 1
ATOM 2097 O O . ALA A 1 261 ? 6.262 -22.938 -10.75 1 98.62 261 ALA A O 1
ATOM 2098 N N . PHE A 1 262 ? 6.273 -21.016 -11.867 1 98.62 262 PHE A N 1
ATOM 2099 C CA . PHE A 1 262 ? 7.227 -21.531 -12.844 1 98.62 262 PHE A CA 1
ATOM 2100 C C . PHE A 1 262 ? 7.824 -20.391 -13.664 1 98.62 262 PHE A C 1
ATOM 2102 O O . PHE A 1 262 ? 7.301 -19.266 -13.664 1 98.62 262 PHE A O 1
ATOM 2109 N N . ASP A 1 263 ? 8.898 -20.641 -14.258 1 98.31 263 ASP A N 1
ATOM 2110 C CA . ASP A 1 263 ? 9.547 -19.766 -15.227 1 98.31 263 ASP A CA 1
ATOM 2111 C C . ASP A 1 263 ? 10.18 -20.562 -16.359 1 98.31 263 ASP A C 1
ATOM 2113 O O . ASP A 1 263 ? 10.398 -21.766 -16.219 1 98.31 263 ASP A O 1
ATOM 2117 N N . PHE A 1 264 ? 10.367 -19.906 -17.484 1 97.88 264 PHE A N 1
ATOM 2118 C CA . PHE A 1 264 ? 11.047 -20.547 -18.609 1 97.88 264 PHE A CA 1
ATOM 2119 C C . PHE A 1 264 ? 12.555 -20.578 -18.391 1 97.88 264 PHE A C 1
ATOM 2121 O O . PHE A 1 264 ? 13.133 -19.578 -17.938 1 97.88 264 PHE A O 1
ATOM 2128 N N . VAL A 1 265 ? 13.148 -21.703 -18.688 1 96.75 265 VAL A N 1
ATOM 2129 C CA . VAL A 1 265 ? 14.594 -21.797 -18.562 1 96.75 265 VAL A CA 1
ATOM 2130 C C . VAL A 1 265 ? 15.258 -20.922 -19.625 1 96.75 265 VAL A C 1
ATOM 2132 O O . VAL A 1 265 ? 15.031 -21.109 -20.812 1 96.75 265 VAL A O 1
ATOM 2135 N N . PRO A 1 266 ? 16.078 -19.969 -19.125 1 95.12 266 PRO A N 1
ATOM 2136 C CA . PRO A 1 266 ? 16.766 -19.109 -20.094 1 95.12 266 PRO A CA 1
ATOM 2137 C C . PRO A 1 266 ? 17.562 -19.891 -21.141 1 95.12 266 PRO A C 1
ATOM 2139 O O . PRO A 1 266 ? 18.172 -20.922 -20.797 1 95.12 266 PRO A O 1
ATOM 2142 N N . GLY A 1 267 ? 17.547 -19.422 -22.422 1 91.19 267 GLY A N 1
ATOM 2143 C CA . GLY A 1 267 ? 18.328 -20.031 -23.484 1 91.19 267 GLY A CA 1
ATOM 2144 C C . GLY A 1 267 ? 17.594 -21.141 -24.203 1 91.19 267 GLY A C 1
ATOM 2145 O O . GLY A 1 267 ? 18.109 -21.734 -25.156 1 91.19 267 GLY A O 1
ATOM 2146 N N . THR A 1 268 ? 16.359 -21.469 -23.812 1 93.94 268 THR A N 1
ATOM 2147 C CA . THR A 1 268 ? 15.648 -22.609 -24.391 1 93.94 268 THR A CA 1
ATOM 2148 C C . THR A 1 268 ? 14.523 -22.125 -25.312 1 93.94 268 THR A C 1
ATOM 2150 O O . THR A 1 268 ? 13.672 -22.922 -25.719 1 93.94 268 THR A O 1
ATOM 2153 N N . CYS A 1 269 ? 14.445 -20.734 -25.5 1 95.81 269 CYS A N 1
ATOM 2154 C CA . CYS A 1 269 ? 13.359 -20.141 -26.281 1 95.81 269 CYS A CA 1
ATOM 2155 C C . CYS A 1 269 ? 12 -20.547 -25.734 1 95.81 269 CYS A C 1
ATOM 2157 O O . CYS A 1 269 ? 11.109 -20.953 -26.484 1 95.81 269 CYS A O 1
ATOM 2159 N N . ASP A 1 270 ? 11.914 -20.641 -24.422 1 97.31 270 ASP A N 1
ATOM 2160 C CA . ASP A 1 270 ? 10.688 -20.922 -23.672 1 97.31 270 ASP A CA 1
ATOM 2161 C C . ASP A 1 270 ? 10.164 -22.328 -24 1 97.31 270 ASP A C 1
ATOM 2163 O O . ASP A 1 270 ? 8.953 -22.531 -24.031 1 97.31 270 ASP A O 1
ATOM 2167 N N . SER A 1 271 ? 11.047 -23.281 -24.25 1 96.19 271 SER A N 1
ATOM 2168 C CA . SER A 1 271 ? 10.633 -24.656 -24.547 1 96.19 271 SER A CA 1
ATOM 2169 C C . SER A 1 271 ? 10.758 -25.547 -23.312 1 96.19 271 SER A C 1
ATOM 2171 O O . SER A 1 271 ? 10.25 -26.672 -23.297 1 96.19 271 SER A O 1
ATOM 2173 N N . VAL A 1 272 ? 11.492 -25.078 -22.312 1 96.69 272 VAL A N 1
ATOM 2174 C CA . VAL A 1 272 ? 11.672 -25.812 -21.062 1 96.69 272 VAL A CA 1
ATOM 2175 C C . VAL A 1 272 ? 11.195 -24.969 -19.891 1 96.69 272 VAL A C 1
ATOM 2177 O O . VAL A 1 272 ? 11.508 -23.781 -19.812 1 96.69 272 VAL A O 1
ATOM 2180 N N . ILE A 1 273 ? 10.461 -25.578 -19.047 1 97.75 273 ILE A N 1
ATOM 2181 C CA . ILE A 1 273 ? 9.883 -24.922 -17.875 1 97.75 273 ILE A CA 1
ATOM 2182 C C . ILE A 1 273 ? 10.492 -25.5 -16.594 1 97.75 273 ILE A C 1
ATOM 2184 O O . ILE A 1 273 ? 10.633 -26.719 -16.469 1 97.75 273 ILE A O 1
ATOM 2188 N N . LEU A 1 274 ? 10.961 -24.656 -15.742 1 98.44 274 LEU A N 1
ATOM 2189 C CA . LEU A 1 274 ? 11.242 -25.016 -14.352 1 98.44 274 LEU A CA 1
ATOM 2190 C C . LEU A 1 274 ? 10.102 -24.578 -13.438 1 98.44 274 LEU A C 1
ATOM 2192 O O . LEU A 1 274 ? 9.672 -23.422 -13.477 1 98.44 274 LEU A O 1
ATOM 2196 N N . ALA A 1 275 ? 9.547 -25.5 -12.625 1 98.56 275 ALA A N 1
ATOM 2197 C CA . ALA A 1 275 ? 8.344 -25.188 -11.859 1 98.56 275 ALA A CA 1
ATOM 2198 C C . ALA A 1 275 ? 8.484 -25.641 -10.406 1 98.56 275 ALA A C 1
ATOM 2200 O O . ALA A 1 275 ? 9.273 -26.531 -10.102 1 98.56 275 ALA A O 1
ATOM 2201 N N . LEU A 1 276 ? 7.762 -24.969 -9.578 1 98.44 276 LEU A N 1
ATOM 2202 C CA . LEU A 1 276 ? 7.609 -25.344 -8.18 1 98.44 276 LEU A CA 1
ATOM 2203 C C . LEU A 1 276 ? 6.242 -25.969 -7.934 1 98.44 276 LEU A C 1
ATOM 2205 O O . LEU A 1 276 ? 5.246 -25.562 -8.531 1 98.44 276 LEU A O 1
ATOM 2209 N N . LYS A 1 277 ? 6.266 -26.953 -7.074 1 97.38 277 LYS A N 1
ATOM 2210 C CA . LYS A 1 277 ? 5.035 -27.531 -6.535 1 97.38 277 LYS A CA 1
ATOM 2211 C C . LYS A 1 277 ? 5.012 -27.438 -5.012 1 97.38 277 LYS A C 1
ATOM 2213 O O . LYS A 1 277 ? 6.039 -27.641 -4.355 1 97.38 277 LYS A O 1
ATOM 2218 N N . SER A 1 278 ? 3.883 -27.109 -4.535 1 94.88 278 SER A N 1
ATOM 2219 C CA . SER A 1 278 ? 3.701 -27.031 -3.088 1 94.88 278 SER A CA 1
ATOM 2220 C C . SER A 1 278 ? 2.705 -28.094 -2.607 1 94.88 278 SER A C 1
ATOM 2222 O O . SER A 1 278 ? 1.729 -28.391 -3.297 1 94.88 278 SER A O 1
ATOM 2224 N N . LYS A 1 279 ? 3.008 -28.625 -1.505 1 93.06 279 LYS A N 1
ATOM 2225 C CA . LYS A 1 279 ? 2.137 -29.578 -0.836 1 93.06 279 LYS A CA 1
ATOM 2226 C C . LYS A 1 279 ? 1.743 -29.094 0.555 1 93.06 279 LYS A C 1
ATOM 2228 O O . LYS A 1 279 ? 2.604 -28.703 1.349 1 93.06 279 LYS A O 1
ATOM 2233 N N . GLU A 1 280 ? 0.485 -28.969 0.7 1 86.31 280 GLU A N 1
ATOM 2234 C CA . GLU A 1 280 ? -0.08 -28.688 2.018 1 86.31 280 GLU A CA 1
ATOM 2235 C C . GLU A 1 280 ? -1.059 -29.781 2.438 1 86.31 280 GLU A C 1
ATOM 2237 O O . GLU A 1 280 ? -2.219 -29.781 2.023 1 86.31 280 GLU A O 1
ATOM 2242 N N . HIS A 1 281 ? -0.644 -30.734 3.152 1 81.5 281 HIS A N 1
ATOM 2243 C CA . HIS A 1 281 ? -1.504 -31.844 3.547 1 81.5 281 HIS A CA 1
ATOM 2244 C C . HIS A 1 281 ? -1.232 -32.281 4.988 1 81.5 281 HIS A C 1
ATOM 2246 O O . HIS A 1 281 ? -0.077 -32.469 5.379 1 81.5 281 HIS A O 1
ATOM 2252 N N . GLY A 1 282 ? -2.367 -32.438 5.734 1 73.81 282 GLY A N 1
ATOM 2253 C CA . GLY A 1 282 ? -2.293 -32.938 7.102 1 73.81 282 GLY A CA 1
ATOM 2254 C C . GLY A 1 282 ? -1.441 -32.062 8 1 73.81 282 GLY A C 1
ATOM 2255 O O . GLY A 1 282 ? -0.711 -32.562 8.859 1 73.81 282 GLY A O 1
ATOM 2256 N N . GLY A 1 283 ? -1.33 -30.781 7.703 1 73 283 GLY A N 1
ATOM 2257 C CA . GLY A 1 283 ? -0.577 -29.875 8.547 1 73 283 GLY A CA 1
ATOM 2258 C C . GLY A 1 283 ? 0.877 -29.734 8.141 1 73 283 GLY A C 1
ATOM 2259 O O . GLY A 1 283 ? 1.607 -28.906 8.688 1 73 283 GLY A O 1
ATOM 2260 N N . SER A 1 284 ? 1.316 -30.562 7.238 1 80 284 SER A N 1
ATOM 2261 C CA . SER A 1 284 ? 2.703 -30.5 6.789 1 80 284 SER A CA 1
ATOM 2262 C C . SER A 1 284 ? 2.818 -29.75 5.465 1 80 284 SER A C 1
ATOM 2264 O O . SER A 1 284 ? 1.924 -29.844 4.621 1 80 284 SER A O 1
ATOM 2266 N N . THR A 1 285 ? 3.891 -28.922 5.355 1 89.25 285 THR A N 1
ATOM 2267 C CA . THR A 1 285 ? 4.16 -28.188 4.129 1 89.25 285 THR A CA 1
ATOM 2268 C C . THR A 1 285 ? 5.465 -28.641 3.488 1 89.25 285 THR A C 1
ATOM 2270 O O . THR A 1 285 ? 6.449 -28.906 4.188 1 89.25 285 THR A O 1
ATOM 2273 N N . GLU A 1 286 ? 5.402 -28.938 2.195 1 92.88 286 GLU A N 1
ATOM 2274 C CA . GLU A 1 286 ? 6.574 -29.328 1.414 1 92.88 286 GLU A CA 1
ATOM 2275 C C . GLU A 1 286 ? 6.617 -28.578 0.079 1 92.88 286 GLU A C 1
ATOM 2277 O O . GLU A 1 286 ? 5.586 -28.125 -0.417 1 92.88 286 GLU A O 1
ATOM 2282 N N . SER A 1 287 ? 7.797 -28.484 -0.385 1 96.25 287 SER A N 1
ATOM 2283 C CA . SER A 1 287 ? 7.984 -27.906 -1.712 1 96.25 287 SER A CA 1
ATOM 2284 C C . SER A 1 287 ? 8.82 -28.812 -2.602 1 96.25 287 SER A C 1
ATOM 2286 O O . SER A 1 287 ? 9.742 -29.484 -2.125 1 96.25 287 SER A O 1
ATOM 2288 N N . TYR A 1 288 ? 8.469 -28.812 -3.824 1 96.88 288 TYR A N 1
ATOM 2289 C CA . TYR A 1 288 ? 9.164 -29.594 -4.832 1 96.88 288 TYR A CA 1
ATOM 2290 C C . TYR A 1 288 ? 9.508 -28.75 -6.051 1 96.88 288 TYR A C 1
ATOM 2292 O O . TYR A 1 288 ? 8.805 -27.797 -6.367 1 96.88 288 TYR A O 1
ATOM 2300 N N . ILE A 1 289 ? 10.609 -29.094 -6.656 1 97.81 289 ILE A N 1
ATOM 2301 C CA . ILE A 1 289 ? 10.984 -28.484 -7.93 1 97.81 289 ILE A CA 1
ATOM 2302 C C . ILE A 1 289 ? 10.938 -29.531 -9.039 1 97.81 289 ILE A C 1
ATOM 2304 O O . ILE A 1 289 ? 11.25 -30.703 -8.805 1 97.81 289 ILE A O 1
ATOM 2308 N N . THR A 1 290 ? 10.461 -29.172 -10.203 1 97.56 290 THR A N 1
ATOM 2309 C CA . THR A 1 290 ? 10.344 -30.062 -11.352 1 97.56 290 THR A CA 1
ATOM 2310 C C . THR A 1 290 ? 10.602 -29.312 -12.656 1 97.56 290 THR A C 1
ATOM 2312 O O . THR A 1 290 ? 10.672 -28.078 -12.656 1 97.56 290 THR A O 1
ATOM 2315 N N . ALA A 1 291 ? 10.914 -30.078 -13.68 1 97.75 291 ALA A N 1
ATOM 2316 C CA . ALA A 1 291 ? 11.102 -29.469 -15 1 97.75 291 ALA A CA 1
ATOM 2317 C C . ALA A 1 291 ? 10.383 -30.281 -16.078 1 97.75 291 ALA A C 1
ATOM 2319 O O . ALA A 1 291 ? 10.289 -31.5 -15.984 1 97.75 291 ALA A O 1
ATOM 2320 N N . LEU A 1 292 ? 9.891 -29.609 -17.047 1 97.25 292 LEU A N 1
ATOM 2321 C CA . LEU A 1 292 ? 9.164 -30.234 -18.156 1 97.25 292 LEU A CA 1
ATOM 2322 C C . LEU A 1 292 ? 9.344 -29.422 -19.438 1 97.25 292 LEU A C 1
ATOM 2324 O O . LEU A 1 292 ? 9.711 -28.25 -19.375 1 97.25 292 LEU A O 1
ATOM 2328 N N . ASP A 1 293 ? 9.227 -30 -20.5 1 95.62 293 ASP A N 1
ATOM 2329 C CA . ASP A 1 293 ? 9.18 -29.234 -21.75 1 95.62 293 ASP A CA 1
ATOM 2330 C C . ASP A 1 293 ? 7.746 -28.875 -22.125 1 95.62 293 ASP A C 1
ATOM 2332 O O . ASP A 1 293 ? 6.801 -29.281 -21.453 1 95.62 293 ASP A O 1
ATOM 2336 N N . THR A 1 294 ? 7.547 -28.031 -23.094 1 95.44 294 THR A N 1
ATOM 2337 C CA . THR A 1 294 ? 6.238 -27.469 -23.406 1 95.44 294 THR A CA 1
ATOM 2338 C C . THR A 1 294 ? 5.371 -28.5 -24.125 1 95.44 294 THR A C 1
ATOM 2340 O O . THR A 1 294 ? 4.203 -28.25 -24.422 1 95.44 294 THR A O 1
ATOM 2343 N N . ASP A 1 295 ? 5.91 -29.75 -24.375 1 93.44 295 ASP A N 1
ATOM 2344 C CA . ASP A 1 295 ? 5.129 -30.859 -24.922 1 93.44 295 ASP A CA 1
ATOM 2345 C C . ASP A 1 295 ? 4.609 -31.766 -23.797 1 93.44 295 ASP A C 1
ATOM 2347 O O . ASP A 1 295 ? 3.859 -32.688 -24.062 1 93.44 295 ASP A O 1
ATOM 2351 N N . GLY A 1 296 ? 5.008 -31.469 -22.594 1 93.75 296 GLY A N 1
ATOM 2352 C CA . GLY A 1 296 ? 4.496 -32.219 -21.453 1 93.75 296 GLY A CA 1
ATOM 2353 C C . GLY A 1 296 ? 5.445 -33.312 -20.984 1 93.75 296 GLY A C 1
ATOM 2354 O O . GLY A 1 296 ? 5.086 -34.125 -20.141 1 93.75 296 GLY A O 1
ATOM 2355 N N . LYS A 1 297 ? 6.602 -33.312 -21.562 1 94.69 297 LYS A N 1
ATOM 2356 C CA . LYS A 1 297 ? 7.598 -34.312 -21.125 1 94.69 297 LYS A CA 1
ATOM 2357 C C . LYS A 1 297 ? 8.312 -33.844 -19.859 1 94.69 297 LYS A C 1
ATOM 2359 O O . LYS A 1 297 ? 8.797 -32.688 -19.797 1 94.69 297 LYS A O 1
ATOM 2364 N N . VAL A 1 298 ? 8.43 -34.75 -18.922 1 96.06 298 VAL A N 1
ATOM 2365 C CA . VAL A 1 298 ? 9.117 -34.438 -17.672 1 96.06 298 VAL A CA 1
ATOM 2366 C C . VAL A 1 298 ? 10.625 -34.562 -17.875 1 96.06 298 VAL A C 1
ATOM 2368 O O . VAL A 1 298 ? 11.109 -35.594 -18.375 1 96.06 298 VAL A O 1
ATOM 2371 N N . LEU A 1 299 ? 11.32 -33.562 -17.531 1 95.56 299 LEU A N 1
ATOM 2372 C CA . LEU A 1 299 ? 12.766 -33.531 -17.672 1 95.56 299 LEU A CA 1
ATOM 2373 C C . LEU A 1 299 ? 13.453 -33.656 -16.328 1 95.56 299 LEU A C 1
ATOM 2375 O O . LEU A 1 299 ? 14.641 -34 -16.25 1 95.56 299 LEU A O 1
ATOM 2379 N N . LEU A 1 300 ? 12.805 -33.312 -15.312 1 96.62 300 LEU A N 1
ATOM 2380 C CA . LEU A 1 300 ? 13.203 -33.469 -13.914 1 96.62 300 LEU A CA 1
ATOM 2381 C C . LEU A 1 300 ? 12.016 -33.875 -13.055 1 96.62 300 LEU A C 1
ATOM 2383 O O . LEU A 1 300 ? 11.062 -33.125 -12.906 1 96.62 300 LEU A O 1
ATOM 2387 N N . GLU A 1 301 ? 12.109 -35.094 -12.523 1 95.69 301 GLU A N 1
ATOM 2388 C CA . GLU A 1 301 ? 11.055 -35.531 -11.609 1 95.69 301 GLU A CA 1
ATOM 2389 C C . GLU A 1 301 ? 11.016 -34.656 -10.359 1 95.69 301 GLU A C 1
ATOM 2391 O O . GLU A 1 301 ? 11.992 -33.969 -10.039 1 95.69 301 GLU A O 1
ATOM 2396 N N . ASP A 1 302 ? 9.883 -34.688 -9.695 1 96.62 302 ASP A N 1
ATOM 2397 C CA . ASP A 1 302 ? 9.727 -33.875 -8.492 1 96.62 302 ASP A CA 1
ATOM 2398 C C . ASP A 1 302 ? 10.891 -34.094 -7.531 1 96.62 302 ASP A C 1
ATOM 2400 O O . ASP A 1 302 ? 11.102 -35.219 -7.039 1 96.62 302 ASP A O 1
ATOM 2404 N N . GLN A 1 303 ? 11.586 -33.062 -7.355 1 95.81 303 GLN A N 1
ATOM 2405 C CA . GLN A 1 303 ? 12.664 -33.062 -6.371 1 95.81 303 GLN A CA 1
ATOM 2406 C C . GLN A 1 303 ? 12.289 -32.219 -5.156 1 95.81 303 GLN A C 1
ATOM 2408 O O . GLN A 1 303 ? 11.992 -31.031 -5.285 1 95.81 303 GLN A O 1
ATOM 2413 N N . ARG A 1 304 ? 12.344 -32.812 -4.016 1 94.12 304 ARG A N 1
ATOM 2414 C CA . ARG A 1 304 ? 11.961 -32.094 -2.797 1 94.12 304 ARG A CA 1
ATOM 2415 C C . ARG A 1 304 ? 13 -31.047 -2.416 1 94.12 304 ARG A C 1
ATOM 2417 O O . ARG A 1 304 ? 14.203 -31.297 -2.512 1 94.12 304 ARG A O 1
ATOM 2424 N N . LEU A 1 305 ? 12.539 -29.859 -2.102 1 91.19 305 LEU A N 1
ATOM 2425 C CA . LEU A 1 305 ? 13.414 -28.844 -1.522 1 91.19 305 LEU A CA 1
ATOM 2426 C C . LEU A 1 305 ? 13.617 -29.078 -0.032 1 91.19 305 LEU A C 1
ATOM 2428 O O . LEU A 1 305 ? 12.711 -29.547 0.657 1 91.19 305 LEU A O 1
ATOM 2432 N N . ASP A 1 306 ? 14.758 -28.875 0.373 1 80.31 306 ASP A N 1
ATOM 2433 C CA . ASP A 1 306 ? 15.094 -29.109 1.774 1 80.31 306 ASP A CA 1
ATOM 2434 C C . ASP A 1 306 ? 14.305 -28.188 2.691 1 80.31 306 ASP A C 1
ATOM 2436 O O . ASP A 1 306 ? 14.055 -27.031 2.344 1 80.31 306 ASP A O 1
ATOM 2440 N N . GLY A 1 307 ? 13.984 -28.797 3.797 1 76.88 307 GLY A N 1
ATOM 2441 C CA . GLY A 1 307 ? 13.328 -28.031 4.852 1 76.88 307 GLY A CA 1
ATOM 2442 C C . GLY A 1 307 ? 11.812 -28.078 4.762 1 76.88 307 GLY A C 1
ATOM 2443 O O . GLY A 1 307 ? 11.258 -28.547 3.77 1 76.88 307 GLY A O 1
ATOM 2444 N N . ASP A 1 308 ? 10.992 -28 5.797 1 84.25 308 ASP A N 1
ATOM 2445 C CA . ASP A 1 308 ? 9.539 -27.938 5.898 1 84.25 308 ASP A CA 1
ATOM 2446 C C . ASP A 1 308 ? 9.031 -26.516 5.621 1 84.25 308 ASP A C 1
ATOM 2448 O O . ASP A 1 308 ? 8.234 -25.969 6.387 1 84.25 308 ASP A O 1
ATOM 2452 N N . LEU A 1 309 ? 9.641 -26.016 4.402 1 90.88 309 LEU A N 1
ATOM 2453 C CA . LEU A 1 309 ? 9.242 -24.672 3.994 1 90.88 309 LEU A CA 1
ATOM 2454 C C . LEU A 1 309 ? 8.406 -24.719 2.715 1 90.88 309 LEU A C 1
ATOM 2456 O O . LEU A 1 309 ? 8.648 -25.562 1.845 1 90.88 309 LEU A O 1
ATOM 2460 N N . LYS A 1 310 ? 7.527 -23.859 2.617 1 94.62 310 LYS A N 1
ATOM 2461 C CA . LYS A 1 310 ? 6.672 -23.75 1.439 1 94.62 310 LYS A CA 1
ATOM 2462 C C . LYS A 1 310 ? 7.156 -22.641 0.513 1 94.62 310 LYS A C 1
ATOM 2464 O O . LYS A 1 310 ? 6.914 -21.453 0.772 1 94.62 310 LYS A O 1
ATOM 2469 N N . PHE A 1 311 ? 7.855 -23.047 -0.501 1 96.62 311 PHE A N 1
ATOM 2470 C CA . PHE A 1 311 ? 8.305 -22.094 -1.51 1 96.62 311 PHE A CA 1
ATOM 2471 C C . PHE A 1 311 ? 7.258 -21.938 -2.604 1 96.62 311 PHE A C 1
ATOM 2473 O O . PHE A 1 311 ? 6.734 -22.922 -3.125 1 96.62 311 PHE A O 1
ATOM 2480 N N . GLU A 1 312 ? 6.969 -20.625 -2.965 1 97.44 312 GLU A N 1
ATOM 2481 C CA . GLU A 1 312 ? 5.898 -20.422 -3.934 1 97.44 312 GLU A CA 1
ATOM 2482 C C . GLU A 1 312 ? 6.309 -19.438 -5.016 1 97.44 312 GLU A C 1
ATOM 2484 O O . GLU A 1 312 ? 5.52 -19.109 -5.902 1 97.44 312 GLU A O 1
ATOM 2489 N N . GLY A 1 313 ? 7.473 -18.922 -4.961 1 98.38 313 GLY A N 1
ATOM 2490 C CA . GLY A 1 313 ? 8.023 -18.078 -6.008 1 98.38 313 GLY A CA 1
ATOM 2491 C C . GLY A 1 313 ? 9.359 -18.562 -6.527 1 98.38 313 GLY A C 1
ATOM 2492 O O . GLY A 1 313 ? 10.188 -19.062 -5.758 1 98.38 313 GLY A O 1
ATOM 2493 N N . LEU A 1 314 ? 9.594 -18.406 -7.797 1 98.44 314 LEU A N 1
ATOM 2494 C CA . LEU A 1 314 ? 10.797 -18.891 -8.461 1 98.44 314 LEU A CA 1
ATOM 2495 C C . LEU A 1 314 ? 11.242 -17.922 -9.555 1 98.44 314 LEU A C 1
ATOM 2497 O O . LEU A 1 314 ? 10.414 -17.375 -10.297 1 98.44 314 LEU A O 1
ATOM 2501 N N . TYR A 1 315 ? 12.539 -17.703 -9.555 1 98.31 315 TYR A N 1
ATOM 2502 C CA . TYR A 1 315 ? 13.062 -16.812 -10.586 1 98.31 315 TYR A CA 1
ATOM 2503 C C . TYR A 1 315 ? 14.508 -17.172 -10.922 1 98.31 315 TYR A C 1
ATOM 2505 O O . TYR A 1 315 ? 15.242 -17.672 -10.07 1 98.31 315 TYR A O 1
ATOM 2513 N N . PHE A 1 316 ? 14.898 -16.953 -12.156 1 97.88 316 PHE A N 1
ATOM 2514 C CA . PHE A 1 316 ? 16.281 -17.094 -12.578 1 97.88 316 PHE A CA 1
ATOM 2515 C C . PHE A 1 316 ? 17.062 -15.797 -12.359 1 97.88 316 PHE A C 1
ATOM 2517 O O . PHE A 1 316 ? 16.594 -14.719 -12.742 1 97.88 316 PHE A O 1
ATOM 2524 N N . LEU A 1 317 ? 18.172 -15.859 -11.789 1 94.69 317 LEU A N 1
ATOM 2525 C CA . LEU A 1 317 ? 19.016 -14.703 -11.508 1 94.69 317 LEU A CA 1
ATOM 2526 C C . LEU A 1 317 ? 19.984 -14.445 -12.656 1 94.69 317 LEU A C 1
ATOM 2528 O O . LEU A 1 317 ? 20.516 -15.391 -13.242 1 94.69 317 LEU A O 1
ATOM 2532 N N . LEU B 1 1 ? -31.594 47.875 2.381 1 30.92 1 LEU B N 1
ATOM 2533 C CA . LEU B 1 1 ? -30.625 47.375 3.357 1 30.92 1 LEU B CA 1
ATOM 2534 C C . LEU B 1 1 ? -29.531 46.562 2.676 1 30.92 1 LEU B C 1
ATOM 2536 O O . LEU B 1 1 ? -29.828 45.719 1.825 1 30.92 1 LEU B O 1
ATOM 2540 N N . PRO B 1 2 ? -28.344 47.094 2.42 1 41.16 2 PRO B N 1
ATOM 2541 C CA . PRO B 1 2 ? -27.375 46.281 1.652 1 41.16 2 PRO B CA 1
ATOM 2542 C C . PRO B 1 2 ? -27.391 44.812 2.029 1 41.16 2 PRO B C 1
ATOM 2544 O O . PRO B 1 2 ? -27.438 44.469 3.215 1 41.16 2 PRO B O 1
ATOM 2547 N N . THR B 1 3 ? -28.125 43.938 1.526 1 44.72 3 THR B N 1
ATOM 2548 C CA . THR B 1 3 ? -28.438 42.531 1.78 1 44.72 3 THR B CA 1
ATOM 2549 C C . THR B 1 3 ? -27.172 41.75 2.125 1 44.72 3 THR B C 1
ATOM 2551 O O . THR B 1 3 ? -26.266 41.625 1.305 1 44.72 3 THR B O 1
ATOM 2554 N N . HIS B 1 4 ? -26.562 41.938 3.34 1 52.78 4 HIS B N 1
ATOM 2555 C CA . HIS B 1 4 ? -25.391 41.281 3.885 1 52.78 4 HIS B CA 1
ATOM 2556 C C . HIS B 1 4 ? -25.375 39.781 3.518 1 52.78 4 HIS B C 1
ATOM 2558 O O . HIS B 1 4 ? -26.219 39.031 3.996 1 52.78 4 HIS B O 1
ATOM 2564 N N . GLN B 1 5 ? -25.172 39.469 2.271 1 65.25 5 GLN B N 1
ATOM 2565 C CA . GLN B 1 5 ? -25.234 38.125 1.72 1 65.25 5 GLN B CA 1
ATOM 2566 C C . GLN B 1 5 ? -24.25 37.188 2.432 1 65.25 5 GLN B C 1
ATOM 2568 O O . GLN B 1 5 ? -23.062 37.531 2.561 1 65.25 5 GLN B O 1
ATOM 2573 N N . THR B 1 6 ? -24.75 36.344 3.381 1 78.31 6 THR B N 1
ATOM 2574 C CA . THR B 1 6 ? -24.031 35.281 4.043 1 78.31 6 THR B CA 1
ATOM 2575 C C . THR B 1 6 ? -23.719 34.156 3.057 1 78.31 6 THR B C 1
ATOM 2577 O O . THR B 1 6 ? -24.609 33.656 2.361 1 78.31 6 THR B O 1
ATOM 2580 N N . GLU B 1 7 ? -22.422 34 2.834 1 89.44 7 GLU B N 1
ATOM 2581 C CA . GLU B 1 7 ? -21.984 32.844 2.051 1 89.44 7 GLU B CA 1
ATOM 2582 C C . GLU B 1 7 ? -21.812 31.609 2.932 1 89.44 7 GLU B C 1
ATOM 2584 O O . GLU B 1 7 ? -21.312 31.688 4.055 1 89.44 7 GLU B O 1
ATOM 2589 N N . ARG B 1 8 ? -22.375 30.531 2.443 1 94.19 8 ARG B N 1
ATOM 2590 C CA . ARG B 1 8 ? -22.297 29.266 3.162 1 94.19 8 ARG B CA 1
ATOM 2591 C C . ARG B 1 8 ? -21.453 28.25 2.395 1 94.19 8 ARG B C 1
ATOM 2593 O O . ARG B 1 8 ? -21.656 28.047 1.196 1 94.19 8 ARG B O 1
ATOM 2600 N N . LEU B 1 9 ? -20.484 27.656 3.111 1 97.06 9 LEU B N 1
ATOM 2601 C CA . LEU B 1 9 ? -19.609 26.656 2.512 1 97.06 9 LEU B CA 1
ATOM 2602 C C . LEU B 1 9 ? -19.625 25.375 3.334 1 97.06 9 LEU B C 1
ATOM 2604 O O . LEU B 1 9 ? -19.609 25.406 4.566 1 97.06 9 LEU B O 1
ATOM 2608 N N . ASN B 1 10 ? -19.75 24.25 2.639 1 98.12 10 ASN B N 1
ATOM 2609 C CA . ASN B 1 10 ? -19.688 22.953 3.309 1 98.12 10 ASN B CA 1
ATOM 2610 C C . ASN B 1 10 ? -18.25 22.516 3.537 1 98.12 10 ASN B C 1
ATOM 2612 O O . ASN B 1 10 ? -17.406 22.672 2.65 1 98.12 10 ASN B O 1
ATOM 2616 N N . ILE B 1 11 ? -18 22.031 4.762 1 98.31 11 ILE B N 1
ATOM 2617 C CA . ILE B 1 11 ? -16.656 21.562 5.086 1 98.31 11 ILE B CA 1
ATOM 2618 C C . ILE B 1 11 ? -16.719 20.156 5.672 1 98.31 11 ILE B C 1
ATOM 2620 O O . ILE B 1 11 ? -17.781 19.688 6.051 1 98.31 11 ILE B O 1
ATOM 2624 N N . ILE B 1 12 ? -15.641 19.484 5.641 1 98.06 12 ILE B N 1
ATOM 2625 C CA . ILE B 1 12 ? -15.484 18.172 6.223 1 98.06 12 ILE B CA 1
ATOM 2626 C C . ILE B 1 12 ? -14.141 18.078 6.949 1 98.06 12 ILE B C 1
ATOM 2628 O O . ILE B 1 12 ? -13.156 18.688 6.52 1 98.06 12 ILE B O 1
ATOM 2632 N N . ALA B 1 13 ? -14.141 17.469 8.102 1 98 13 ALA B N 1
ATOM 2633 C CA . ALA B 1 13 ? -12.93 17.203 8.875 1 98 13 ALA B CA 1
ATOM 2634 C C . ALA B 1 13 ? -12.75 15.703 9.109 1 98 13 ALA B C 1
ATOM 2636 O O . ALA B 1 13 ? -13.703 14.93 8.984 1 98 13 ALA B O 1
ATOM 2637 N N . ILE B 1 14 ? -11.547 15.281 9.375 1 98.12 14 ILE B N 1
ATOM 2638 C CA . ILE B 1 14 ? -11.258 13.875 9.609 1 98.12 14 ILE B CA 1
ATOM 2639 C C . ILE B 1 14 ? -10.32 13.734 10.812 1 98.12 14 ILE B C 1
ATOM 2641 O O . ILE B 1 14 ? -9.516 14.625 11.078 1 98.12 14 ILE B O 1
ATOM 2645 N N . THR B 1 15 ? -10.383 12.578 11.5 1 97.25 15 THR B N 1
ATOM 2646 C CA . THR B 1 15 ? -9.703 12.453 12.781 1 97.25 15 THR B CA 1
ATOM 2647 C C . THR B 1 15 ? -8.383 11.703 12.617 1 97.25 15 THR B C 1
ATOM 2649 O O . THR B 1 15 ? -8.234 10.875 11.727 1 97.25 15 THR B O 1
ATOM 2652 N N . ASP B 1 16 ? -7.496 12 13.422 1 96.81 16 ASP B N 1
ATOM 2653 C CA . ASP B 1 16 ? -6.352 11.219 13.883 1 96.81 16 ASP B CA 1
ATOM 2654 C C . ASP B 1 16 ? -6.469 10.898 15.367 1 96.81 16 ASP B C 1
ATOM 2656 O O . ASP B 1 16 ? -6.199 11.75 16.219 1 96.81 16 ASP B O 1
ATOM 2660 N N . MET B 1 17 ? -6.758 9.711 15.648 1 92.19 17 MET B N 1
ATOM 2661 C CA . MET B 1 17 ? -7.02 9.375 17.047 1 92.19 17 MET B CA 1
ATOM 2662 C C . MET B 1 17 ? -5.844 8.617 17.641 1 92.19 17 MET B C 1
ATOM 2664 O O . MET B 1 17 ? -5.992 7.953 18.672 1 92.19 17 MET B O 1
ATOM 2668 N N . ASP B 1 18 ? -4.75 8.633 16.984 1 90.88 18 ASP B N 1
ATOM 2669 C CA . ASP B 1 18 ? -3.557 7.938 17.453 1 90.88 18 ASP B CA 1
ATOM 2670 C C . ASP B 1 18 ? -3.879 6.492 17.828 1 90.88 18 ASP B C 1
ATOM 2672 O O . ASP B 1 18 ? -4.438 5.746 17.031 1 90.88 18 ASP B O 1
ATOM 2676 N N . LYS B 1 19 ? -3.516 6.051 18.984 1 87.62 19 LYS B N 1
ATOM 2677 C CA . LYS B 1 19 ? -3.682 4.668 19.406 1 87.62 19 LYS B CA 1
ATOM 2678 C C . LYS B 1 19 ? -5.156 4.316 19.578 1 87.62 19 LYS B C 1
ATOM 2680 O O . LYS B 1 19 ? -5.531 3.143 19.516 1 87.62 19 LYS B O 1
ATOM 2685 N N . GLU B 1 20 ? -5.953 5.355 19.734 1 88.31 20 GLU B N 1
ATOM 2686 C CA . GLU B 1 20 ? -7.379 5.113 19.953 1 88.31 20 GLU B CA 1
ATOM 2687 C C . GLU B 1 20 ? -8.078 4.766 18.641 1 88.31 20 GLU B C 1
ATOM 2689 O O . GLU B 1 20 ? -9.273 4.453 18.625 1 88.31 20 GLU B O 1
ATOM 2694 N N . SER B 1 21 ? -7.316 4.828 17.594 1 93 21 SER B N 1
ATOM 2695 C CA . SER B 1 21 ? -7.875 4.438 16.297 1 93 21 SER B CA 1
ATOM 2696 C C . SER B 1 21 ? -8.211 2.949 16.266 1 93 21 SER B C 1
ATOM 2698 O O . SER B 1 21 ? -9.039 2.51 15.477 1 93 21 SER B O 1
ATOM 2700 N N . ARG B 1 22 ? -7.527 2.176 17.031 1 92.94 22 ARG B N 1
ATOM 2701 C CA . ARG B 1 22 ? -7.805 0.743 17.078 1 92.94 22 ARG B CA 1
ATOM 2702 C C . ARG B 1 22 ? -9.125 0.467 17.797 1 92.94 22 ARG B C 1
ATOM 2704 O O . ARG B 1 22 ? -9.352 0.951 18.906 1 92.94 22 ARG B O 1
ATOM 2711 N N . THR B 1 23 ? -9.984 -0.359 17.203 1 92.88 23 THR B N 1
ATOM 2712 C CA . THR B 1 23 ? -11.352 -0.494 17.688 1 92.88 23 THR B CA 1
ATOM 2713 C C . THR B 1 23 ? -11.422 -1.515 18.828 1 92.88 23 THR B C 1
ATOM 2715 O O . THR B 1 23 ? -12.359 -1.498 19.625 1 92.88 23 THR B O 1
ATOM 2718 N N . SER B 1 24 ? -10.516 -2.492 18.781 1 88.31 24 SER B N 1
ATOM 2719 C CA . SER B 1 24 ? -10.438 -3.492 19.844 1 88.31 24 SER B CA 1
ATOM 2720 C C . SER B 1 24 ? -9.016 -4.016 20.016 1 88.31 24 SER B C 1
ATOM 2722 O O . SER B 1 24 ? -8.258 -4.098 19.047 1 88.31 24 SER B O 1
ATOM 2724 N N . PRO B 1 25 ? -8.68 -4.348 21.188 1 82.62 25 PRO B N 1
ATOM 2725 C CA . PRO B 1 25 ? -7.328 -4.855 21.422 1 82.62 25 PRO B CA 1
ATOM 2726 C C . PRO B 1 25 ? -7.035 -6.141 20.656 1 82.62 25 PRO B C 1
ATOM 2728 O O . PRO B 1 25 ? -5.887 -6.383 20.281 1 82.62 25 PRO B O 1
ATOM 2731 N N . GLU B 1 26 ? -7.984 -6.938 20.484 1 81.38 26 GLU B N 1
ATOM 2732 C CA . GLU B 1 26 ? -7.773 -8.242 19.875 1 81.38 26 GLU B CA 1
ATOM 2733 C C . GLU B 1 26 ? -8.047 -8.195 18.375 1 81.38 26 GLU B C 1
ATOM 2735 O O . GLU B 1 26 ? -7.75 -9.141 17.641 1 81.38 26 GLU B O 1
ATOM 2740 N N . GLY B 1 27 ? -8.477 -7.105 17.969 1 85.88 27 GLY B N 1
ATOM 2741 C CA . GLY B 1 27 ? -8.906 -7.066 16.578 1 85.88 27 GLY B CA 1
ATOM 2742 C C . GLY B 1 27 ? -7.934 -6.332 15.68 1 85.88 27 GLY B C 1
ATOM 2743 O O . GLY B 1 27 ? -6.953 -5.754 16.156 1 85.88 27 GLY B O 1
ATOM 2744 N N . TYR B 1 28 ? -8.156 -6.504 14.469 1 91.06 28 TYR B N 1
ATOM 2745 C CA . TYR B 1 28 ? -7.359 -5.852 13.438 1 91.06 28 TYR B CA 1
ATOM 2746 C C . TYR B 1 28 ? -8.203 -4.848 12.656 1 91.06 28 TYR B C 1
ATOM 2748 O O . TYR B 1 28 ? -8.211 -4.863 11.422 1 91.06 28 TYR B O 1
ATOM 2756 N N . THR B 1 29 ? -8.914 -3.992 13.422 1 94.19 29 THR B N 1
ATOM 2757 C CA . THR B 1 29 ? -9.703 -2.938 12.789 1 94.19 29 THR B CA 1
ATOM 2758 C C . THR B 1 29 ? -9.336 -1.571 13.367 1 94.19 29 THR B C 1
ATOM 2760 O O . THR B 1 29 ? -9.273 -1.399 14.586 1 94.19 29 THR B O 1
ATOM 2763 N N . TRP B 1 30 ? -9.023 -0.676 12.594 1 95.62 30 TRP B N 1
ATOM 2764 C CA . TRP B 1 30 ? -8.742 0.713 12.945 1 95.62 30 TRP B CA 1
ATOM 2765 C C . TRP B 1 30 ? -9.742 1.653 12.273 1 95.62 30 TRP B C 1
ATOM 2767 O O . TRP B 1 30 ? -10.227 1.369 11.18 1 95.62 30 TRP B O 1
ATOM 2777 N N . ARG B 1 31 ? -9.969 2.748 12.922 1 96.19 31 ARG B N 1
ATOM 2778 C CA . ARG B 1 31 ? -11 3.617 12.375 1 96.19 31 ARG B CA 1
ATOM 2779 C C . ARG B 1 31 ? -10.586 5.082 12.461 1 96.19 31 ARG B C 1
ATOM 2781 O O . ARG B 1 31 ? -9.805 5.461 13.336 1 96.19 31 ARG B O 1
ATOM 2788 N N . ALA B 1 32 ? -11.039 5.895 11.617 1 97.25 32 ALA B N 1
ATOM 2789 C CA . ALA B 1 32 ? -11.102 7.355 11.664 1 97.25 32 ALA B CA 1
ATOM 2790 C C . ALA B 1 32 ? -12.531 7.848 11.484 1 97.25 32 ALA B C 1
ATOM 2792 O O . ALA B 1 32 ? -13.422 7.07 11.133 1 97.25 32 ALA B O 1
ATOM 2793 N N . LEU B 1 33 ? -12.766 9.047 11.836 1 96.75 33 LEU B N 1
ATOM 2794 C CA . LEU B 1 33 ? -14.094 9.633 11.758 1 96.75 33 LEU B CA 1
ATOM 2795 C C . LEU B 1 33 ? -14.078 10.906 10.922 1 96.75 33 LEU B C 1
ATOM 2797 O O . LEU B 1 33 ? -13.172 11.734 11.062 1 96.75 33 LEU B O 1
ATOM 2801 N N . THR B 1 34 ? -15.047 10.961 9.992 1 97.56 34 THR B N 1
ATOM 2802 C CA . THR B 1 34 ? -15.266 12.242 9.328 1 97.56 34 THR B CA 1
ATOM 2803 C C . THR B 1 34 ? -16.469 12.961 9.922 1 97.56 34 THR B C 1
ATOM 2805 O O . THR B 1 34 ? -17.406 12.32 10.391 1 97.56 34 THR B O 1
ATOM 2808 N N . ARG B 1 35 ? -16.453 14.32 9.945 1 97.12 35 ARG B N 1
ATOM 2809 C CA . ARG B 1 35 ? -17.547 15.188 10.383 1 97.12 35 ARG B CA 1
ATOM 2810 C C . ARG B 1 35 ? -17.734 16.344 9.414 1 97.12 35 ARG B C 1
ATOM 2812 O O . ARG B 1 35 ? -16.766 17 9.008 1 97.12 35 ARG B O 1
ATOM 2819 N N . LYS B 1 36 ? -18.906 16.516 9.086 1 97.56 36 LYS B N 1
ATOM 2820 C CA . LYS B 1 36 ? -19.219 17.625 8.203 1 97.56 36 LYS B CA 1
ATOM 2821 C C . LYS B 1 36 ? -19.672 18.844 8.992 1 97.56 36 LYS B C 1
ATOM 2823 O O . LYS B 1 36 ? -20.125 18.719 10.133 1 97.56 36 LYS B O 1
ATOM 2828 N N . GLY B 1 37 ? -19.453 19.984 8.398 1 97.5 37 GLY B N 1
ATOM 2829 C CA . GLY B 1 37 ? -19.891 21.266 8.961 1 97.5 37 GLY B CA 1
ATOM 2830 C C . GLY B 1 37 ? -20.156 22.312 7.91 1 97.5 37 GLY B C 1
ATOM 2831 O O . GLY B 1 37 ? -20.156 22.016 6.711 1 97.5 37 GLY B O 1
ATOM 2832 N N . GLN B 1 38 ? -20.469 23.484 8.445 1 97.62 38 GLN B N 1
ATOM 2833 C CA . GLN B 1 38 ? -20.719 24.625 7.574 1 97.62 38 GLN B CA 1
ATOM 2834 C C . GLN B 1 38 ? -19.969 25.859 8.062 1 97.62 38 GLN B C 1
ATOM 2836 O O . GLN B 1 38 ? -19.922 26.141 9.266 1 97.62 38 GLN B O 1
ATOM 2841 N N . LEU B 1 39 ? -19.359 26.469 7.125 1 97.31 39 LEU B N 1
ATOM 2842 C CA . LEU B 1 39 ? -18.734 27.766 7.363 1 97.31 39 LEU B CA 1
ATOM 2843 C C . LEU B 1 39 ? -19.641 28.891 6.875 1 97.31 39 LEU B C 1
ATOM 2845 O O . LEU B 1 39 ? -20.078 28.891 5.723 1 97.31 39 LEU B O 1
ATOM 2849 N N . PHE B 1 40 ? -19.938 29.812 7.754 1 94.94 40 PHE B N 1
ATOM 2850 C CA . PHE B 1 40 ? -20.688 31.016 7.422 1 94.94 40 PHE B CA 1
ATOM 2851 C C . PHE B 1 40 ? -19.766 32.219 7.348 1 94.94 40 PHE B C 1
ATOM 2853 O O . PHE B 1 40 ? -19.078 32.562 8.32 1 94.94 40 PHE B O 1
ATOM 2860 N N . VAL B 1 41 ? -19.719 32.75 6.199 1 91.06 41 VAL B N 1
ATOM 2861 C CA . VAL B 1 41 ? -18.922 33.938 5.984 1 91.06 41 VAL B CA 1
ATOM 2862 C C . VAL B 1 41 ? -19.828 35.188 5.957 1 91.06 41 VAL B C 1
ATOM 2864 O O . VAL B 1 41 ? -20.672 35.312 5.07 1 91.06 41 VAL B O 1
ATOM 2867 N N . LYS B 1 42 ? -19.578 36.062 6.957 1 85.81 42 LYS B N 1
ATOM 2868 C CA . LYS B 1 42 ? -20.438 37.219 7.117 1 85.81 42 LYS B CA 1
ATOM 2869 C C . LYS B 1 42 ? -19.641 38.531 7.023 1 85.81 42 LYS B C 1
ATOM 2871 O O . LYS B 1 42 ? -18.406 38.5 7.012 1 85.81 42 LYS B O 1
ATOM 2876 N N . ASP B 1 43 ? -20.391 39.656 6.902 1 82.12 43 ASP B N 1
ATOM 2877 C CA . ASP B 1 43 ? -19.859 41 7.016 1 82.12 43 ASP B CA 1
ATOM 2878 C C . ASP B 1 43 ? -18.656 41.219 6.113 1 82.12 43 ASP B C 1
ATOM 2880 O O . ASP B 1 43 ? -17.594 41.656 6.574 1 82.12 43 ASP B O 1
ATOM 2884 N N . GLU B 1 44 ? -18.812 40.906 4.875 1 78.81 44 GLU B N 1
ATOM 2885 C CA . GLU B 1 44 ? -17.75 41.094 3.893 1 78.81 44 GLU B CA 1
ATOM 2886 C C . GLU B 1 44 ? -16.484 40.344 4.312 1 78.81 44 GLU B C 1
ATOM 2888 O O . GLU B 1 44 ? -15.398 40.906 4.32 1 78.81 44 GLU B O 1
ATOM 2893 N N . ARG B 1 45 ? -16.688 39.125 4.867 1 78.44 45 ARG B N 1
ATOM 2894 C CA . ARG B 1 45 ? -15.633 38.156 5.168 1 78.44 45 ARG B CA 1
ATOM 2895 C C . ARG B 1 45 ? -14.852 38.594 6.41 1 78.44 45 ARG B C 1
ATOM 2897 O O . ARG B 1 45 ? -13.703 38.188 6.59 1 78.44 45 ARG B O 1
ATOM 2904 N N . THR B 1 46 ? -15.414 39.406 7.215 1 81.62 46 THR B N 1
ATOM 2905 C CA . THR B 1 46 ? -14.703 39.844 8.422 1 81.62 46 THR B CA 1
ATOM 2906 C C . THR B 1 46 ? -15.148 39 9.625 1 81.62 46 THR B C 1
ATOM 2908 O O . THR B 1 46 ? -14.523 39.031 10.68 1 81.62 46 THR B O 1
ATOM 2911 N N . LYS B 1 47 ? -16.172 38.344 9.344 1 86.69 47 LYS B N 1
ATOM 2912 C CA . LYS B 1 47 ? -16.656 37.469 10.414 1 86.69 47 LYS B CA 1
ATOM 2913 C C . LYS B 1 47 ? -17 36.062 9.875 1 86.69 47 LYS B C 1
ATOM 2915 O O . LYS B 1 47 ? -17.75 35.938 8.906 1 86.69 47 LYS B O 1
ATOM 2920 N N . LEU B 1 48 ? -16.391 35.094 10.523 1 94.12 48 LEU B N 1
ATOM 2921 C CA . LEU B 1 48 ? -16.641 33.719 10.141 1 94.12 48 LEU B CA 1
ATOM 2922 C C . LEU B 1 48 ? -17.172 32.906 11.32 1 94.12 48 LEU B C 1
ATOM 2924 O O . LEU B 1 48 ? -16.859 33.219 12.477 1 94.12 48 LEU B O 1
ATOM 2928 N N . GLU B 1 49 ? -18.062 32 10.961 1 93 49 GLU B N 1
ATOM 2929 C CA . GLU B 1 49 ? -18.625 31.094 11.938 1 93 49 GLU B CA 1
ATOM 2930 C C . GLU B 1 49 ? -18.703 29.672 11.375 1 93 49 GLU B C 1
ATOM 2932 O O . GLU B 1 49 ? -18.969 29.484 10.188 1 93 49 GLU B O 1
ATOM 2937 N N . VAL B 1 50 ? -18.453 28.719 12.273 1 96.62 50 VAL B N 1
ATOM 2938 C CA . VAL B 1 50 ? -18.531 27.328 11.844 1 96.62 50 VAL B CA 1
ATOM 2939 C C . VAL B 1 50 ? -19.531 26.578 12.711 1 96.62 50 VAL B C 1
ATOM 2941 O O . VAL B 1 50 ? -19.562 26.75 13.93 1 96.62 50 VAL B O 1
ATOM 2944 N N . THR B 1 51 ? -20.359 25.828 12.055 1 96.38 51 THR B N 1
ATOM 2945 C CA . THR B 1 51 ? -21.219 24.875 12.742 1 96.38 51 THR B CA 1
ATOM 2946 C C . THR B 1 51 ? -20.906 23.453 12.281 1 96.38 51 THR B C 1
ATOM 2948 O O . THR B 1 51 ? -20.609 23.219 11.102 1 96.38 51 THR B O 1
ATOM 2951 N N . TRP B 1 52 ? -21.031 22.547 13.203 1 96.38 52 TRP B N 1
ATOM 2952 C CA . TRP B 1 52 ? -20.766 21.141 12.891 1 96.38 52 TRP B CA 1
ATOM 2953 C C . TRP B 1 52 ? -22.031 20.312 12.945 1 96.38 52 TRP B C 1
ATOM 2955 O O . TRP B 1 52 ? -22.938 20.594 13.727 1 96.38 52 TRP B O 1
ATOM 2965 N N . ASP B 1 53 ? -22.125 19.359 12.094 1 96.19 53 ASP B N 1
ATOM 2966 C CA . ASP B 1 53 ? -23.234 18.406 12.047 1 96.19 53 ASP B CA 1
ATOM 2967 C C . ASP B 1 53 ? -22.828 17.047 12.609 1 96.19 53 ASP B C 1
ATOM 2969 O O . ASP B 1 53 ? -22.391 16.172 11.867 1 96.19 53 ASP B O 1
ATOM 2973 N N . LEU B 1 54 ? -23.141 16.828 13.836 1 94.75 54 LEU B N 1
ATOM 2974 C CA . LEU B 1 54 ? -22.734 15.609 14.516 1 94.75 54 LEU B CA 1
ATOM 2975 C C . LEU B 1 54 ? -23.391 14.391 13.883 1 94.75 54 LEU B C 1
ATOM 2977 O O . LEU B 1 54 ? -22.844 13.289 13.922 1 94.75 54 LEU B O 1
ATOM 2981 N N . SER B 1 55 ? -24.5 14.586 13.312 1 95.56 55 SER B N 1
ATOM 2982 C CA . SER B 1 55 ? -25.219 13.477 12.695 1 95.56 55 SER B CA 1
ATOM 2983 C C . SER B 1 55 ? -24.531 13.023 11.414 1 95.56 55 SER B C 1
ATOM 2985 O O . SER B 1 55 ? -24.844 11.945 10.883 1 95.56 55 SER B O 1
ATOM 2987 N N . SER B 1 56 ? -23.562 13.789 10.984 1 95.56 56 SER B N 1
ATOM 2988 C CA . SER B 1 56 ? -22.859 13.453 9.758 1 95.56 56 SER B CA 1
ATOM 2989 C C . SER B 1 56 ? -21.672 12.523 10.023 1 95.56 56 SER B C 1
ATOM 2991 O O . SER B 1 56 ? -21.031 12.039 9.094 1 95.56 56 SER B O 1
ATOM 2993 N N . ASP B 1 57 ? -21.422 12.242 11.227 1 95.69 57 ASP B N 1
ATOM 2994 C CA . ASP B 1 57 ? -20.25 11.43 11.594 1 95.69 57 ASP B CA 1
ATOM 2995 C C . ASP B 1 57 ? -20.266 10.094 10.859 1 95.69 57 ASP B C 1
ATOM 2997 O O . ASP B 1 57 ? -21.297 9.414 10.812 1 95.69 57 ASP B O 1
ATOM 3001 N N . GLN B 1 58 ? -19.156 9.844 10.219 1 95.94 58 GLN B N 1
ATOM 3002 C CA . GLN B 1 58 ? -18.969 8.555 9.562 1 95.94 58 GLN B CA 1
ATOM 3003 C C . GLN B 1 58 ? -17.656 7.902 9.984 1 95.94 58 GLN B C 1
ATOM 3005 O O . GLN B 1 58 ? -16.609 8.562 10.023 1 95.94 58 GLN B O 1
ATOM 3010 N N . ASN B 1 59 ? -17.812 6.594 10.305 1 94.94 59 ASN B N 1
ATOM 3011 C CA . ASN B 1 59 ? -16.609 5.82 10.609 1 94.94 59 ASN B CA 1
ATOM 3012 C C . ASN B 1 59 ? -16 5.211 9.352 1 94.94 59 ASN B C 1
ATOM 3014 O O . ASN B 1 59 ? -16.719 4.633 8.523 1 94.94 59 ASN B O 1
ATOM 3018 N N . LEU B 1 60 ? -14.773 5.473 9.172 1 96.19 60 LEU B N 1
ATOM 3019 C CA . LEU B 1 60 ? -13.969 4.832 8.141 1 96.19 60 LEU B CA 1
ATOM 3020 C C . LEU B 1 60 ? -13.055 3.768 8.75 1 96.19 60 LEU B C 1
ATOM 3022 O O . LEU B 1 60 ? -12.344 4.035 9.719 1 96.19 60 LEU B O 1
ATOM 3026 N N . THR B 1 61 ? -13.07 2.578 8.172 1 93.44 61 THR B N 1
ATOM 3027 C CA . THR B 1 61 ? -12.305 1.512 8.805 1 93.44 61 THR B CA 1
ATOM 3028 C C . THR B 1 61 ? -11.359 0.857 7.805 1 93.44 61 THR B C 1
ATOM 3030 O O . THR B 1 61 ? -11.578 0.931 6.594 1 93.44 61 THR B O 1
ATOM 3033 N N . THR B 1 62 ? -10.32 0.366 8.305 1 93.19 62 THR B N 1
ATOM 3034 C CA . THR B 1 62 ? -9.383 -0.447 7.539 1 93.19 62 THR B CA 1
ATOM 3035 C C . THR B 1 62 ? -8.852 -1.599 8.383 1 93.19 62 THR B C 1
ATOM 3037 O O . THR B 1 62 ? -8.938 -1.567 9.617 1 93.19 62 THR B O 1
ATOM 3040 N N . HIS B 1 63 ? -8.344 -2.625 7.727 1 93.62 63 HIS B N 1
ATOM 3041 C CA . HIS B 1 63 ? -7.656 -3.723 8.398 1 93.62 63 HIS B CA 1
ATOM 3042 C C . HIS B 1 63 ? -6.156 -3.676 8.133 1 93.62 63 HIS B C 1
ATOM 3044 O O . HIS B 1 63 ? -5.395 -4.473 8.688 1 93.62 63 HIS B O 1
ATOM 3050 N N . LEU B 1 64 ? -5.758 -2.836 7.277 1 95 64 LEU B N 1
ATOM 3051 C CA . LEU B 1 64 ? -4.348 -2.602 6.98 1 95 64 LEU B CA 1
ATOM 3052 C C . LEU B 1 64 ? -3.689 -1.788 8.086 1 95 64 LEU B C 1
ATOM 3054 O O . LEU B 1 64 ? -4.238 -0.776 8.531 1 95 64 LEU B O 1
ATOM 3058 N N . ASN B 1 65 ? -2.525 -2.262 8.57 1 94.81 65 ASN B N 1
ATOM 3059 C CA . ASN B 1 65 ? -1.85 -1.517 9.625 1 94.81 65 ASN B CA 1
ATOM 3060 C C . ASN B 1 65 ? -0.34 -1.741 9.594 1 94.81 65 ASN B C 1
ATOM 3062 O O . ASN B 1 65 ? 0.144 -2.631 8.891 1 94.81 65 ASN B O 1
ATOM 3066 N N . MET B 1 66 ? 0.354 -0.883 10.203 1 94.75 66 MET B N 1
ATOM 3067 C CA . MET B 1 66 ? 1.796 -0.955 10.414 1 94.75 66 MET B CA 1
ATOM 3068 C C . MET B 1 66 ? 2.127 -0.946 11.906 1 94.75 66 MET B C 1
ATOM 3070 O O . MET B 1 66 ? 1.809 0.013 12.609 1 94.75 66 MET B O 1
ATOM 3074 N N . LYS B 1 67 ? 2.689 -2.008 12.367 1 91.88 67 LYS B N 1
ATOM 3075 C CA . LYS B 1 67 ? 3.08 -2.154 13.773 1 91.88 67 LYS B CA 1
ATOM 3076 C C . LYS B 1 67 ? 1.895 -1.918 14.703 1 91.88 67 LYS B C 1
ATOM 3078 O O . LYS B 1 67 ? 2.033 -1.274 15.742 1 91.88 67 LYS B O 1
ATOM 3083 N N . GLY B 1 68 ? 0.75 -2.23 14.234 1 92.88 68 GLY B N 1
ATOM 3084 C CA . GLY B 1 68 ? -0.431 -2.168 15.078 1 92.88 68 GLY B CA 1
ATOM 3085 C C . GLY B 1 68 ? -1.1 -0.807 15.07 1 92.88 68 GLY B C 1
ATOM 3086 O O . GLY B 1 68 ? -1.938 -0.517 15.93 1 92.88 68 GLY B O 1
ATOM 3087 N N . ARG B 1 69 ? -0.715 0.046 14.164 1 95.38 69 ARG B N 1
ATOM 3088 C CA . ARG B 1 69 ? -1.302 1.38 14.078 1 95.38 69 ARG B CA 1
ATOM 3089 C C . ARG B 1 69 ? -1.779 1.681 12.664 1 95.38 69 ARG B C 1
ATOM 3091 O O . ARG B 1 69 ? -1.146 1.269 11.688 1 95.38 69 ARG B O 1
ATOM 3098 N N . ALA B 1 70 ? -2.934 2.377 12.641 1 96.56 70 ALA B N 1
ATOM 3099 C CA . ALA B 1 70 ? -3.49 2.77 11.352 1 96.56 70 ALA B CA 1
ATOM 3100 C C . ALA B 1 70 ? -4.598 3.805 11.523 1 96.56 70 ALA B C 1
ATOM 3102 O O . ALA B 1 70 ? -4.996 4.117 12.648 1 96.56 70 ALA B O 1
ATOM 3103 N N . MET B 1 71 ? -5.016 4.355 10.422 1 97.44 71 MET B N 1
ATOM 3104 C CA . MET B 1 71 ? -6.133 5.293 10.336 1 97.44 71 MET B CA 1
ATOM 3105 C C . MET B 1 71 ? -5.871 6.539 11.172 1 97.44 71 MET B C 1
ATOM 3107 O O . MET B 1 71 ? -6.766 7.027 11.867 1 97.44 71 MET B O 1
ATOM 3111 N N . GLU B 1 72 ? -4.672 6.941 11.219 1 97.56 72 GLU B N 1
ATOM 3112 C CA . GLU B 1 72 ? -4.297 8.242 11.773 1 97.56 72 GLU B CA 1
ATOM 3113 C C . GLU B 1 72 ? -4.184 9.297 10.68 1 97.56 72 GLU B C 1
ATOM 3115 O O . GLU B 1 72 ? -3.078 9.633 10.25 1 97.56 72 GLU B O 1
ATOM 3120 N N . MET B 1 73 ? -5.328 9.836 10.312 1 98.44 73 MET B N 1
ATOM 3121 C CA . MET B 1 73 ? -5.477 10.641 9.102 1 98.44 73 MET B CA 1
ATOM 3122 C C . MET B 1 73 ? -5.023 12.078 9.352 1 98.44 73 MET B C 1
ATOM 3124 O O . MET B 1 73 ? -5.488 12.727 10.289 1 98.44 73 MET B O 1
ATOM 3128 N N . SER B 1 74 ? -4.199 12.594 8.453 1 98.31 74 SER B N 1
ATOM 3129 C CA . SER B 1 74 ? -3.451 13.797 8.82 1 98.31 74 SER B CA 1
ATOM 3130 C C . SER B 1 74 ? -3.914 15 8 1 98.31 74 SER B C 1
ATOM 3132 O O . SER B 1 74 ? -3.566 16.141 8.32 1 98.31 74 SER B O 1
ATOM 3134 N N . ASP B 1 75 ? -4.672 14.836 6.949 1 98.69 75 ASP B N 1
ATOM 3135 C CA . ASP B 1 75 ? -5.07 15.922 6.066 1 98.69 75 ASP B CA 1
ATOM 3136 C C . ASP B 1 75 ? -6.148 15.469 5.086 1 98.69 75 ASP B C 1
ATOM 3138 O O . ASP B 1 75 ? -6.516 14.297 5.062 1 98.69 75 ASP B O 1
ATOM 3142 N N . LEU B 1 76 ? -6.707 16.422 4.352 1 98.75 76 LEU B N 1
ATOM 3143 C CA . LEU B 1 76 ? -7.672 16.156 3.291 1 98.75 76 LEU B CA 1
ATOM 3144 C C . LEU B 1 76 ? -7.387 17.016 2.064 1 98.75 76 LEU B C 1
ATOM 3146 O O . LEU B 1 76 ? -7.066 18.203 2.193 1 98.75 76 LEU B O 1
ATOM 3150 N N . VAL B 1 77 ? -7.477 16.406 0.926 1 98.44 77 VAL B N 1
ATOM 3151 C CA . VAL B 1 77 ? -7.336 17.125 -0.343 1 98.44 77 VAL B CA 1
ATOM 3152 C C . VAL B 1 77 ? -8.18 16.438 -1.414 1 98.44 77 VAL B C 1
ATOM 3154 O O . VAL B 1 77 ? -8.352 15.211 -1.391 1 98.44 77 VAL B O 1
ATOM 3157 N N . LYS B 1 78 ? -8.773 17.172 -2.244 1 97.5 78 LYS B N 1
ATOM 3158 C CA . LYS B 1 78 ? -9.438 16.594 -3.406 1 97.5 78 LYS B CA 1
ATOM 3159 C C . LYS B 1 78 ? -8.508 16.562 -4.613 1 97.5 78 LYS B C 1
ATOM 3161 O O . LYS B 1 78 ? -8.023 17.609 -5.055 1 97.5 78 LYS B O 1
ATOM 3166 N N . PHE B 1 79 ? -8.227 15.422 -5.109 1 97.38 79 PHE B N 1
ATOM 3167 C CA . PHE B 1 79 ? -7.328 15.195 -6.234 1 97.38 79 PHE B CA 1
ATOM 3168 C C . PHE B 1 79 ? -7.934 14.203 -7.219 1 97.38 79 PHE B C 1
ATOM 3170 O O . PHE B 1 79 ? -8.406 13.141 -6.824 1 97.38 79 PHE B O 1
ATOM 3177 N N . ASN B 1 80 ? -7.996 14.508 -8.492 1 92.56 80 ASN B N 1
ATOM 3178 C CA . ASN B 1 80 ? -8.562 13.664 -9.539 1 92.56 80 ASN B CA 1
ATOM 3179 C C . ASN B 1 80 ? -9.984 13.227 -9.195 1 92.56 80 ASN B C 1
ATOM 3181 O O . ASN B 1 80 ? -10.328 12.047 -9.352 1 92.56 80 ASN B O 1
ATOM 3185 N N . GLY B 1 81 ? -10.734 14.125 -8.641 1 94.06 81 GLY B N 1
ATOM 3186 C CA . GLY B 1 81 ? -12.133 13.883 -8.352 1 94.06 81 GLY B CA 1
ATOM 3187 C C . GLY B 1 81 ? -12.344 13.07 -7.082 1 94.06 81 GLY B C 1
ATOM 3188 O O . GLY B 1 81 ? -13.484 12.773 -6.711 1 94.06 81 GLY B O 1
ATOM 3189 N N . HIS B 1 82 ? -11.281 12.758 -6.348 1 95.94 82 HIS B N 1
ATOM 3190 C CA . HIS B 1 82 ? -11.375 11.961 -5.129 1 95.94 82 HIS B CA 1
ATOM 3191 C C . HIS B 1 82 ? -10.898 12.742 -3.916 1 95.94 82 HIS B C 1
ATOM 3193 O O . HIS B 1 82 ? -9.898 13.461 -3.996 1 95.94 82 HIS B O 1
ATOM 3199 N N . LEU B 1 83 ? -11.688 12.633 -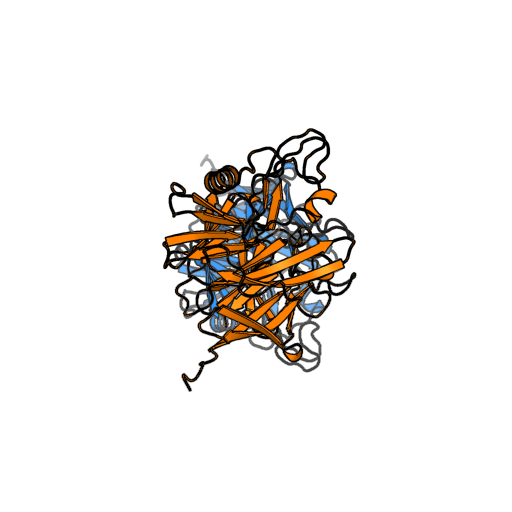2.836 1 98.06 83 LEU B N 1
ATOM 3200 C CA . LEU B 1 83 ? -11.203 13.141 -1.557 1 98.06 83 LEU B CA 1
ATOM 3201 C C . LEU B 1 83 ? -10.172 12.188 -0.955 1 98.06 83 LEU B C 1
ATOM 3203 O O . LEU B 1 83 ? -10.461 11.008 -0.742 1 98.06 83 LEU B O 1
ATOM 3207 N N . LEU B 1 84 ? -8.961 12.68 -0.758 1 98.62 84 LEU B N 1
ATOM 3208 C CA . LEU B 1 84 ? -7.859 11.852 -0.288 1 98.62 84 LEU B CA 1
ATOM 3209 C C . LEU B 1 84 ? -7.457 12.234 1.133 1 98.62 84 LEU B C 1
ATOM 3211 O O . LEU B 1 84 ? -7.598 13.391 1.531 1 98.62 84 LEU B O 1
ATOM 3215 N N . SER B 1 85 ? -6.969 11.281 1.846 1 98.81 85 SER B N 1
ATOM 3216 C CA . SER B 1 85 ? -6.348 11.516 3.146 1 98.81 85 SER B CA 1
ATOM 3217 C C . SER B 1 85 ? -5.145 10.602 3.354 1 98.81 85 SER B C 1
ATOM 3219 O O . SER B 1 85 ? -5.188 9.422 3.004 1 98.81 85 SER B O 1
ATOM 3221 N N . PRO B 1 86 ? -4.074 11.117 3.877 1 98.69 86 PRO B N 1
ATOM 3222 C CA . PRO B 1 86 ? -2.918 10.273 4.18 1 98.69 86 PRO B CA 1
ATOM 3223 C C . PRO B 1 86 ? -2.953 9.711 5.598 1 98.69 86 PRO B C 1
ATOM 3225 O O . PRO B 1 86 ? -3.381 10.398 6.527 1 98.69 86 PRO B O 1
ATOM 3228 N N . ASP B 1 87 ? -2.607 8.461 5.77 1 98.12 87 ASP B N 1
ATOM 3229 C CA . ASP B 1 87 ? -2.369 7.824 7.062 1 98.12 87 ASP B CA 1
ATOM 3230 C C . ASP B 1 87 ? -0.906 7.957 7.477 1 98.12 87 ASP B C 1
ATOM 3232 O O . ASP B 1 87 ? -0.022 7.371 6.848 1 98.12 87 ASP B O 1
ATOM 3236 N N . ASP B 1 88 ? -0.618 8.641 8.523 1 96.69 88 ASP B N 1
ATOM 3237 C CA . ASP B 1 88 ? 0.759 9 8.852 1 96.69 88 ASP B CA 1
ATOM 3238 C C . ASP B 1 88 ? 1.478 7.844 9.547 1 96.69 88 ASP B C 1
ATOM 3240 O O . ASP B 1 88 ? 2.627 7.984 9.969 1 96.69 88 ASP B O 1
ATOM 3244 N N . LYS B 1 89 ? 0.87 6.68 9.625 1 96.12 89 LYS B N 1
ATOM 3245 C CA . LYS B 1 89 ? 1.514 5.52 10.234 1 96.12 89 LYS B CA 1
ATOM 3246 C C . LYS B 1 89 ? 1.848 4.461 9.188 1 96.12 89 LYS B C 1
ATOM 3248 O O . LYS B 1 89 ? 2.916 3.848 9.234 1 96.12 89 LYS B O 1
ATOM 3253 N N . THR B 1 90 ? 0.945 4.293 8.297 1 96.44 90 THR B N 1
ATOM 3254 C CA . THR B 1 90 ? 1.128 3.201 7.344 1 96.44 90 THR B CA 1
ATOM 3255 C C . THR B 1 90 ? 1.825 3.695 6.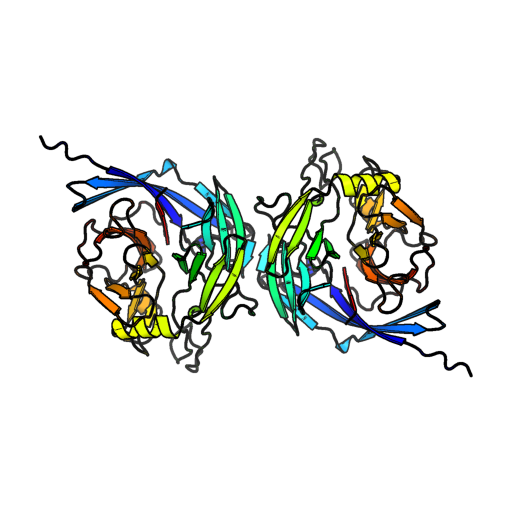082 1 96.44 90 THR B C 1
ATOM 3257 O O . THR B 1 90 ? 2.41 2.904 5.336 1 96.44 90 THR B O 1
ATOM 3260 N N . GLY B 1 91 ? 1.706 4.984 5.82 1 97.06 91 GLY B N 1
ATOM 3261 C CA . GLY B 1 91 ? 2.201 5.5 4.555 1 97.06 91 GLY B CA 1
ATOM 3262 C C . GLY B 1 91 ? 1.18 5.418 3.436 1 97.06 91 GLY B C 1
ATOM 3263 O O . GLY B 1 91 ? 1.463 5.801 2.301 1 97.06 91 GLY B O 1
ATOM 3264 N N . MET B 1 92 ? -0.027 4.984 3.746 1 97.94 92 MET B N 1
ATOM 3265 C CA . MET B 1 92 ? -1.067 4.816 2.734 1 97.94 92 MET B CA 1
ATOM 3266 C C . MET B 1 92 ? -1.854 6.109 2.545 1 97.94 92 MET B C 1
ATOM 3268 O O . MET B 1 92 ? -2.201 6.777 3.52 1 97.94 92 MET B O 1
ATOM 3272 N N . ILE B 1 93 ? -2.092 6.484 1.307 1 98.25 93 ILE B N 1
ATOM 3273 C CA . ILE B 1 93 ? -3.119 7.469 0.985 1 98.25 93 ILE B CA 1
ATOM 3274 C C . ILE B 1 93 ? -4.438 6.762 0.686 1 98.25 93 ILE B C 1
ATOM 3276 O O . ILE B 1 93 ? -4.48 5.824 -0.116 1 98.25 93 ILE B O 1
ATOM 3280 N N . PHE B 1 94 ? -5.492 7.246 1.277 1 98.12 94 PHE B N 1
ATOM 3281 C CA . PHE B 1 94 ? -6.812 6.656 1.097 1 98.12 94 PHE B CA 1
ATOM 3282 C C . PHE B 1 94 ? -7.727 7.605 0.332 1 98.12 94 PHE B C 1
ATOM 3284 O O . PHE B 1 94 ? -7.648 8.82 0.502 1 98.12 94 PHE B O 1
ATOM 3291 N N . GLU B 1 95 ? -8.57 7.027 -0.455 1 97.25 95 GLU B N 1
ATOM 3292 C CA . GLU B 1 95 ? -9.758 7.723 -0.946 1 97.25 95 GLU B CA 1
ATOM 3293 C C . GLU B 1 95 ? -10.906 7.633 0.057 1 97.25 95 GLU B C 1
ATOM 3295 O O . GLU B 1 95 ? -11.305 6.535 0.449 1 97.25 95 GLU B O 1
ATOM 3300 N N . ILE B 1 96 ? -11.328 8.758 0.406 1 97.56 96 ILE B N 1
ATOM 3301 C CA . ILE B 1 96 ? -12.406 8.82 1.393 1 97.56 96 ILE B CA 1
ATOM 3302 C C . ILE B 1 96 ? -13.758 8.812 0.685 1 97.56 96 ILE B C 1
ATOM 3304 O O . ILE B 1 96 ? -14.094 9.758 -0.036 1 97.56 96 ILE B O 1
ATOM 3308 N N . GLU B 1 97 ? -14.445 7.73 0.876 1 91.69 97 GLU B N 1
ATOM 3309 C CA . GLU B 1 97 ? -15.805 7.57 0.365 1 91.69 97 GLU B CA 1
ATOM 3310 C C . GLU B 1 97 ? -16.797 7.379 1.502 1 91.69 97 GLU B C 1
ATOM 3312 O O . GLU B 1 97 ? -16.438 7.441 2.676 1 91.69 97 GLU B O 1
ATOM 3317 N N . GLU B 1 98 ? -18.062 7.293 1.107 1 87.12 98 GLU B N 1
ATOM 3318 C CA . GLU B 1 98 ? -19.078 7.109 2.145 1 87.12 98 GLU B CA 1
ATOM 3319 C C . GLU B 1 98 ? -18.828 5.828 2.936 1 87.12 98 GLU B C 1
ATOM 3321 O O . GLU B 1 98 ? -18.922 4.73 2.389 1 87.12 98 GLU B O 1
ATOM 3326 N N . LYS B 1 99 ? -18.438 5.992 4.164 1 86.69 99 LYS B N 1
ATOM 3327 C CA . LYS B 1 99 ? -18.297 4.969 5.195 1 86.69 99 LYS B CA 1
ATOM 3328 C C . LYS B 1 99 ? -17.109 4.047 4.906 1 86.69 99 LYS B C 1
ATOM 3330 O O . LYS B 1 99 ? -17.031 2.945 5.453 1 86.69 99 LYS B O 1
ATOM 3335 N N . LYS B 1 100 ? -16.312 4.43 3.945 1 91.19 100 LYS B N 1
ATOM 3336 C CA . LY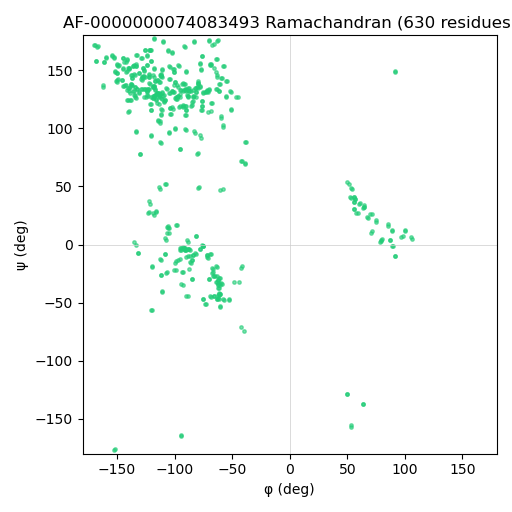S B 1 100 ? -15.164 3.562 3.719 1 91.19 100 LYS B CA 1
ATOM 3337 C C . LYS B 1 100 ? -13.938 4.371 3.305 1 91.19 100 LYS B C 1
ATOM 3339 O O . LYS B 1 100 ? -14.07 5.477 2.771 1 91.19 100 LYS B O 1
ATOM 3344 N N . ALA B 1 101 ? -12.836 3.881 3.6 1 95.62 101 ALA B N 1
ATOM 3345 C CA . ALA B 1 101 ? -11.539 4.367 3.139 1 95.62 101 ALA B CA 1
ATOM 3346 C C . ALA B 1 101 ? -10.883 3.369 2.186 1 95.62 101 ALA B C 1
ATOM 3348 O O . ALA B 1 101 ? -10.531 2.258 2.586 1 95.62 101 ALA B O 1
ATOM 3349 N N . ILE B 1 102 ? -10.773 3.738 0.958 1 96.25 102 ILE B N 1
ATOM 3350 C CA . ILE B 1 102 ? -10.211 2.869 -0.071 1 96.25 102 ILE B CA 1
ATOM 3351 C C . ILE B 1 102 ? -8.727 3.168 -0.247 1 96.25 102 ILE B C 1
ATOM 3353 O O . ILE B 1 102 ? -8.344 4.285 -0.612 1 96.25 102 ILE B O 1
ATOM 3357 N N . PRO B 1 103 ? -7.871 2.117 0.011 1 96.5 103 PRO B N 1
ATOM 3358 C CA . PRO B 1 103 ? -6.449 2.377 -0.225 1 96.5 103 PRO B CA 1
ATOM 3359 C C . PRO B 1 103 ? -6.145 2.729 -1.68 1 96.5 103 PRO B C 1
ATOM 3361 O O . PRO B 1 103 ? -6.688 2.104 -2.596 1 96.5 103 PRO B O 1
ATOM 3364 N N . TRP B 1 104 ? -5.25 3.764 -1.867 1 95.5 104 TRP B N 1
ATOM 3365 C CA . TRP B 1 104 ? -4.91 4.168 -3.229 1 95.5 104 TRP B CA 1
ATOM 3366 C C . TRP B 1 104 ? -3.414 4.004 -3.482 1 95.5 104 TRP B C 1
ATOM 3368 O O . TRP B 1 104 ? -3.004 3.213 -4.332 1 95.5 104 TRP B O 1
ATOM 3378 N N . LEU B 1 105 ? -2.658 4.645 -2.648 1 96.06 105 LEU B N 1
ATOM 3379 C CA . LEU B 1 105 ? -1.229 4.715 -2.936 1 96.06 105 LEU B CA 1
ATOM 3380 C C . LEU B 1 105 ? -0.408 4.535 -1.663 1 96.06 105 LEU B C 1
ATOM 3382 O O . LEU B 1 105 ? -0.747 5.094 -0.617 1 96.06 105 LEU B O 1
ATOM 3386 N N . PHE B 1 106 ? 0.614 3.721 -1.763 1 96.75 106 PHE B N 1
ATOM 3387 C CA . PHE B 1 106 ? 1.58 3.588 -0.678 1 96.75 106 PHE B CA 1
ATOM 3388 C C . PHE B 1 106 ? 2.777 4.504 -0.903 1 96.75 106 PHE B C 1
ATOM 3390 O O . PHE B 1 106 ? 3.348 4.531 -1.996 1 96.75 106 PHE B O 1
ATOM 3397 N N . LEU B 1 107 ? 3.201 5.223 0.072 1 98 107 LEU B N 1
ATOM 3398 C CA . LEU B 1 107 ? 4.371 6.094 0.027 1 98 107 LEU B CA 1
ATOM 3399 C C . LEU B 1 107 ? 5.441 5.617 1.003 1 98 107 LEU B C 1
ATOM 3401 O O . LEU B 1 107 ? 5.203 5.559 2.211 1 98 107 LEU B O 1
ATOM 3405 N N . ASN B 1 108 ? 6.637 5.387 0.527 1 96.12 108 ASN B N 1
ATOM 3406 C CA . ASN B 1 108 ? 7.766 5.031 1.38 1 96.12 108 ASN B CA 1
ATOM 3407 C C . ASN B 1 108 ? 8.328 6.254 2.1 1 96.12 108 ASN B C 1
ATOM 3409 O O . ASN B 1 108 ? 8.32 7.359 1.556 1 96.12 108 ASN B O 1
ATOM 3413 N N . SER B 1 109 ? 8.859 5.984 3.211 1 94.81 109 SER B N 1
ATOM 3414 C CA . SER B 1 109 ? 9.547 7.055 3.928 1 94.81 109 SER B CA 1
ATOM 3415 C C . SER B 1 109 ? 10.828 7.461 3.213 1 94.81 109 SER B C 1
ATOM 3417 O O . SER B 1 109 ? 11.344 6.715 2.377 1 94.81 109 SER B O 1
ATOM 3419 N N . GLY B 1 110 ? 11.25 8.656 3.443 1 94.19 110 GLY B N 1
ATOM 3420 C CA . GLY B 1 110 ? 12.539 9.109 2.967 1 94.19 110 GLY B CA 1
ATOM 3421 C C . GLY B 1 110 ? 12.648 9.133 1.454 1 94.19 110 GLY B C 1
ATOM 3422 O O . GLY B 1 110 ? 11.742 9.602 0.768 1 94.19 110 GLY B O 1
ATOM 3423 N N . PRO B 1 111 ? 13.812 8.664 0.958 1 94.44 111 PRO B N 1
ATOM 3424 C CA . PRO B 1 111 ? 14.078 8.781 -0.478 1 94.44 111 PRO B CA 1
ATOM 3425 C C . PRO B 1 111 ? 13.297 7.77 -1.308 1 94.44 111 PRO B C 1
ATOM 3427 O O . PRO B 1 111 ? 13.391 7.766 -2.537 1 94.44 111 PRO B O 1
ATOM 3430 N N . GLY B 1 112 ? 12.531 6.922 -0.685 1 91.62 112 GLY B N 1
ATOM 3431 C CA . GLY B 1 112 ? 11.672 6.023 -1.44 1 91.62 112 GLY B CA 1
ATOM 3432 C C . GLY B 1 112 ? 12.172 4.59 -1.451 1 91.62 112 GLY B C 1
ATOM 3433 O O . GLY B 1 112 ? 11.57 3.721 -2.084 1 91.62 112 GLY B O 1
ATOM 3434 N N . ASP B 1 113 ? 13.211 4.238 -0.758 1 89.94 113 ASP B N 1
ATOM 3435 C CA . ASP B 1 113 ? 13.789 2.896 -0.771 1 89.94 113 ASP B CA 1
ATOM 3436 C C . ASP B 1 113 ? 13.828 2.303 0.636 1 89.94 113 ASP B C 1
ATOM 3438 O O . ASP B 1 113 ? 14.688 1.474 0.941 1 89.94 113 ASP B O 1
ATOM 3442 N N . THR B 1 114 ? 12.914 2.746 1.445 1 89.69 114 THR B N 1
ATOM 3443 C CA . THR B 1 114 ? 12.852 2.258 2.818 1 89.69 114 THR B CA 1
ATOM 3444 C C . THR B 1 114 ? 11.727 1.235 2.977 1 89.69 114 THR B C 1
ATOM 3446 O O . THR B 1 114 ? 10.852 1.13 2.117 1 89.69 114 THR B O 1
ATOM 3449 N N . THR B 1 115 ? 11.758 0.479 4.078 1 91 115 THR B N 1
ATOM 3450 C CA . THR B 1 115 ? 10.75 -0.539 4.34 1 91 115 THR B CA 1
ATOM 3451 C C . THR B 1 115 ? 9.586 0.047 5.137 1 91 115 THR B C 1
ATOM 3453 O O . THR B 1 115 ? 8.57 -0.623 5.348 1 91 115 THR B O 1
ATOM 3456 N N . SER B 1 116 ? 9.727 1.294 5.488 1 91.81 116 SER B N 1
ATOM 3457 C CA . SER B 1 116 ? 8.695 1.945 6.293 1 91.81 116 SER B CA 1
ATOM 3458 C C . SER B 1 116 ? 7.848 2.889 5.445 1 91.81 116 SER B C 1
ATOM 3460 O O . SER B 1 116 ? 8.305 3.377 4.406 1 91.81 116 SER B O 1
ATOM 3462 N N . GLY B 1 117 ? 6.625 3.074 5.902 1 95.25 117 GLY B N 1
ATOM 3463 C CA . GLY B 1 117 ? 5.75 4.035 5.254 1 95.25 117 GLY B CA 1
ATOM 3464 C C . GLY B 1 117 ? 6.066 5.473 5.621 1 95.25 117 GLY B C 1
ATOM 3465 O O . GLY B 1 117 ? 6.582 5.742 6.707 1 95.25 117 GLY B O 1
ATOM 3466 N N . MET B 1 118 ? 5.699 6.312 4.793 1 96.75 118 MET B N 1
ATOM 3467 C CA . MET B 1 118 ? 5.898 7.742 5.016 1 96.75 118 MET B CA 1
ATOM 3468 C C . MET B 1 118 ? 4.98 8.25 6.121 1 96.75 118 MET B C 1
ATOM 3470 O O . MET B 1 118 ? 3.795 7.922 6.148 1 96.75 118 MET B O 1
ATOM 3474 N N . LYS B 1 119 ? 5.566 9.016 7 1 96.19 119 LYS B N 1
ATOM 3475 C CA . LYS B 1 119 ? 4.746 9.797 7.922 1 96.19 119 LYS B CA 1
ATOM 3476 C C . LYS B 1 119 ? 4.23 11.07 7.254 1 96.19 119 LYS B C 1
ATOM 3478 O O . LYS B 1 119 ? 4.762 12.156 7.48 1 96.19 119 LYS B O 1
ATOM 3483 N N . ALA B 1 120 ? 3.211 10.938 6.441 1 97.88 120 ALA B N 1
ATOM 3484 C CA . ALA B 1 120 ? 2.635 12.047 5.695 1 97.88 120 ALA B CA 1
ATOM 3485 C C . ALA B 1 120 ? 1.775 12.93 6.598 1 97.88 120 ALA B C 1
ATOM 3487 O O . ALA B 1 120 ? 0.8 12.461 7.188 1 97.88 120 ALA B O 1
ATOM 3488 N N . GLU B 1 121 ? 2.094 14.234 6.652 1 98.12 121 GLU B N 1
ATOM 3489 C CA . GLU B 1 121 ? 1.425 15.133 7.59 1 98.12 121 GLU B CA 1
ATOM 3490 C C . GLU B 1 121 ? 0.54 16.141 6.852 1 98.12 121 GLU B C 1
ATOM 3492 O O . GLU B 1 121 ? -0.438 16.641 7.41 1 98.12 121 GLU B O 1
ATOM 3497 N N . TRP B 1 122 ? 0.875 16.422 5.625 1 98.75 122 TRP B N 1
ATOM 3498 C CA . TRP B 1 122 ? 0.123 17.422 4.875 1 98.75 122 TRP B CA 1
ATOM 3499 C C . TRP B 1 122 ? 0.116 17.094 3.387 1 98.75 122 TRP B C 1
ATOM 3501 O O . TRP B 1 122 ? 0.996 16.375 2.896 1 98.75 122 TRP B O 1
ATOM 3511 N N . MET B 1 123 ? -0.871 17.547 2.744 1 98.81 123 MET B N 1
ATOM 3512 C CA . MET B 1 123 ? -1.021 17.406 1.298 1 98.81 123 MET B CA 1
ATOM 3513 C C . MET B 1 123 ? -1.518 18.719 0.68 1 98.81 123 MET B C 1
ATOM 3515 O O . MET B 1 123 ? -2.314 19.422 1.287 1 98.81 123 MET B O 1
ATOM 3519 N N . THR B 1 124 ? -1.06 19 -0.521 1 98.81 124 THR B N 1
ATOM 3520 C CA . THR B 1 124 ? -1.536 20.156 -1.275 1 98.81 124 THR B CA 1
ATOM 3521 C C . THR B 1 124 ? -1.364 19.922 -2.775 1 98.81 124 THR B C 1
ATOM 3523 O O . THR B 1 124 ? -0.684 18.984 -3.191 1 98.81 124 THR B O 1
ATOM 3526 N N . LEU B 1 125 ? -2.07 20.719 -3.51 1 98.5 125 LEU B N 1
ATOM 3527 C CA . LEU B 1 125 ? -1.943 20.641 -4.961 1 98.5 125 LEU B CA 1
ATOM 3528 C C . LEU B 1 125 ? -1.04 21.766 -5.48 1 98.5 125 LEU B C 1
ATOM 3530 O O . LEU B 1 125 ? -1.175 22.906 -5.07 1 98.5 125 LEU B O 1
ATOM 3534 N N . LYS B 1 126 ? -0.148 21.422 -6.27 1 98.44 126 LYS B N 1
ATOM 3535 C CA . LYS B 1 126 ? 0.702 22.359 -6.984 1 98.44 126 LYS B CA 1
ATOM 3536 C C . LYS B 1 126 ? 0.972 21.891 -8.414 1 98.44 126 LYS B C 1
ATOM 3538 O O . LYS B 1 126 ? 1.409 20.75 -8.625 1 98.44 126 LYS B O 1
ATOM 3543 N N . ASP B 1 127 ? 0.694 22.672 -9.484 1 96.5 127 ASP B N 1
ATOM 3544 C CA . ASP B 1 127 ? 0.933 22.375 -10.891 1 96.5 127 ASP B CA 1
ATOM 3545 C C . ASP B 1 127 ? 0.27 21.062 -11.289 1 96.5 127 ASP B C 1
ATOM 3547 O O . ASP B 1 127 ? 0.905 20.203 -11.898 1 96.5 127 ASP B O 1
ATOM 3551 N N . ASP B 1 128 ? -0.9 20.828 -10.828 1 95.56 128 ASP B N 1
ATOM 3552 C CA . ASP B 1 128 ? -1.749 19.688 -11.141 1 95.56 128 ASP B CA 1
ATOM 3553 C C . ASP B 1 128 ? -1.154 18.391 -10.594 1 95.56 128 ASP B C 1
ATOM 3555 O O . ASP B 1 128 ? -1.384 17.312 -11.148 1 95.56 128 ASP B O 1
ATOM 3559 N N . GLN B 1 129 ? -0.355 18.547 -9.617 1 98.44 129 GLN B N 1
ATOM 3560 C CA . GLN B 1 129 ? 0.211 17.391 -8.93 1 98.44 129 GLN B CA 1
ATOM 3561 C C . GLN B 1 129 ? -0.09 17.453 -7.434 1 98.44 129 GLN B C 1
ATOM 3563 O O . GLN B 1 129 ? -0.336 18.531 -6.883 1 98.44 129 GLN B O 1
ATOM 3568 N N . LEU B 1 130 ? -0.097 16.297 -6.883 1 98.81 130 LEU B N 1
ATOM 3569 C CA . LEU B 1 130 ? -0.287 16.188 -5.441 1 98.81 130 LEU B CA 1
ATOM 3570 C C . LEU B 1 130 ? 1.054 16.219 -4.711 1 98.81 130 LEU B C 1
ATOM 3572 O O . LEU B 1 130 ? 1.92 15.375 -4.98 1 98.81 130 LEU B O 1
ATOM 3576 N N . TYR B 1 131 ? 1.251 17.219 -3.85 1 98.88 131 TYR B N 1
ATOM 3577 C CA . TYR B 1 131 ? 2.414 17.281 -2.973 1 98.88 131 TYR B CA 1
ATOM 3578 C C . TYR B 1 131 ? 2.08 16.75 -1.584 1 98.88 131 TYR B C 1
ATOM 3580 O O . TYR B 1 131 ? 1.051 17.109 -1.005 1 98.88 131 TYR B O 1
ATOM 3588 N N . VAL B 1 132 ? 2.889 15.82 -1.129 1 98.88 132 VAL B N 1
ATOM 3589 C CA . VAL B 1 132 ? 2.709 15.203 0.18 1 98.88 132 VAL B CA 1
ATOM 3590 C C . VAL B 1 132 ? 3.975 15.383 1.016 1 98.88 132 VAL B C 1
ATOM 3592 O O . VAL B 1 132 ? 5.07 15.039 0.573 1 98.88 132 VAL B O 1
ATOM 3595 N N . GLY B 1 133 ? 3.82 15.891 2.211 1 98.62 133 GLY B N 1
ATOM 3596 C CA . GLY B 1 133 ? 5.02 16.141 2.992 1 98.62 133 GLY B CA 1
ATOM 3597 C C . GLY B 1 133 ? 4.918 15.633 4.418 1 98.62 133 GLY B C 1
ATOM 3598 O O . GLY B 1 133 ? 3.834 15.258 4.875 1 98.62 133 GLY B O 1
ATOM 3599 N N . GLY B 1 134 ? 6.09 15.516 5.055 1 95.81 134 GLY B N 1
ATOM 3600 C CA . GLY B 1 134 ? 6.191 15.18 6.469 1 95.81 134 GLY B CA 1
ATOM 3601 C C . GLY B 1 134 ? 6.289 16.391 7.367 1 95.81 134 GLY B C 1
ATOM 3602 O O . GLY B 1 134 ? 6.004 17.516 6.938 1 95.81 134 GLY B O 1
ATOM 3603 N N . HIS B 1 135 ? 6.699 16.141 8.594 1 94.69 135 HIS B N 1
ATOM 3604 C CA . HIS B 1 135 ? 6.66 17.219 9.57 1 94.69 135 HIS B CA 1
ATOM 3605 C C . HIS B 1 135 ? 7.938 18.062 9.516 1 94.69 135 HIS B C 1
ATOM 3607 O O . HIS B 1 135 ? 8.055 19.078 10.203 1 94.69 135 HIS B O 1
ATOM 3613 N N . GLY B 1 136 ? 8.914 17.719 8.742 1 92.5 136 GLY B N 1
ATOM 3614 C CA . GLY B 1 136 ? 10.07 18.562 8.477 1 92.5 136 GLY B CA 1
ATOM 3615 C C . GLY B 1 136 ? 11 18.688 9.672 1 92.5 136 GLY B C 1
ATOM 3616 O O . GLY B 1 136 ? 11.648 19.719 9.852 1 92.5 136 GLY B O 1
ATOM 3617 N N . MET B 1 137 ? 10.969 17.688 10.5 1 86 137 MET B N 1
ATOM 3618 C CA . MET B 1 137 ? 11.883 17.656 11.641 1 86 137 MET B CA 1
ATOM 3619 C C . MET B 1 137 ? 12.883 16.516 11.516 1 86 137 MET B C 1
ATOM 3621 O O . MET B 1 137 ? 12.523 15.422 11.086 1 86 137 MET B O 1
ATOM 3625 N N . VAL B 1 138 ? 14.125 16.938 11.688 1 75.31 138 VAL B N 1
ATOM 3626 C CA . VAL B 1 138 ? 15.164 15.914 11.75 1 75.31 138 VAL B CA 1
ATOM 3627 C C . VAL B 1 138 ? 15.273 15.375 13.172 1 75.31 138 VAL B C 1
ATOM 3629 O O . VAL B 1 138 ? 15.242 16.141 14.141 1 75.31 138 VAL B O 1
ATOM 3632 N N . TYR B 1 139 ? 15.047 14.148 13.258 1 60.84 139 TYR B N 1
ATOM 3633 C CA . TYR B 1 139 ? 15.195 13.547 14.578 1 60.84 139 TYR B CA 1
ATOM 3634 C C . TYR B 1 139 ? 16.656 13.195 14.859 1 60.84 139 TYR B C 1
ATOM 3636 O O . TYR B 1 139 ? 17.328 12.602 14.016 1 60.84 139 TYR B O 1
ATOM 3644 N N . SER B 1 140 ? 17.422 14.086 15.602 1 51.88 140 SER B N 1
ATOM 3645 C CA . SER B 1 140 ? 18.797 13.836 15.984 1 51.88 140 SER B CA 1
ATOM 3646 C C . SER B 1 140 ? 18.891 13.234 17.391 1 51.88 140 SER B C 1
ATOM 3648 O O . SER B 1 140 ? 18.031 13.5 18.234 1 51.88 140 SER B O 1
ATOM 3650 N N . PHE B 1 141 ? 19.688 12.023 17.594 1 43.19 141 PHE B N 1
ATOM 3651 C CA . PHE B 1 141 ? 20 11.469 18.891 1 43.19 141 PHE B CA 1
ATOM 3652 C C . PHE B 1 141 ? 20.797 12.461 19.734 1 43.19 141 PHE B C 1
ATOM 3654 O O . PHE B 1 141 ? 22 12.609 19.547 1 43.19 141 PHE B O 1
ATOM 3661 N N . THR B 1 142 ? 20.562 13.523 19.875 1 38.59 142 THR B N 1
ATOM 3662 C CA . THR B 1 142 ? 21.328 14 21.031 1 38.59 142 THR B CA 1
ATOM 3663 C C . THR B 1 142 ? 20.859 13.328 22.312 1 38.59 142 THR B C 1
ATOM 3665 O O . THR B 1 142 ? 19.766 12.758 22.359 1 38.59 142 THR B O 1
ATOM 3668 N N . LEU B 1 143 ? 21.5 13.453 23.578 1 38.09 143 LEU B N 1
ATOM 3669 C CA . LEU B 1 143 ? 21.344 12.766 24.859 1 38.09 143 LEU B CA 1
ATOM 3670 C C . LEU B 1 143 ? 19.875 12.555 25.203 1 38.09 143 LEU B C 1
ATOM 3672 O O . LEU B 1 143 ? 19.469 11.461 25.609 1 38.09 143 LEU B O 1
ATOM 3676 N N . ASN B 1 144 ? 19.047 13.469 25.547 1 34.81 144 ASN B N 1
ATOM 3677 C CA . ASN B 1 144 ? 17.812 13.414 26.297 1 34.81 144 ASN B CA 1
ATOM 3678 C C . ASN B 1 144 ? 16.609 13.195 25.391 1 34.81 144 ASN B C 1
ATOM 3680 O O . ASN B 1 144 ? 15.461 13.391 25.797 1 34.81 144 ASN B O 1
ATOM 3684 N N . SER B 1 145 ? 16.578 13.25 24.125 1 39.94 145 SER B N 1
ATOM 3685 C CA . SER B 1 145 ? 15.312 13.234 23.406 1 39.94 145 SER B CA 1
ATOM 3686 C C . SER B 1 145 ? 14.914 11.82 23 1 39.94 145 SER B C 1
ATOM 3688 O O . SER B 1 145 ? 15.773 10.992 22.703 1 39.94 145 SER B O 1
ATOM 3690 N N . ARG B 1 146 ? 13.75 11.227 23.422 1 41.06 146 ARG B N 1
ATOM 3691 C CA . ARG B 1 146 ? 13.195 9.914 23.125 1 41.06 146 ARG B CA 1
ATOM 3692 C C . ARG B 1 146 ? 13.312 9.594 21.641 1 41.06 146 ARG B C 1
ATOM 3694 O O . ARG B 1 146 ? 13.133 8.438 21.234 1 41.06 146 ARG B O 1
ATOM 3701 N N . TYR B 1 147 ? 13.242 10.477 20.875 1 43 147 TYR B N 1
ATOM 3702 C CA . TYR B 1 147 ? 13.336 10.312 19.422 1 43 147 TYR B CA 1
ATOM 3703 C C . TYR B 1 147 ? 14.789 10.328 18.953 1 43 147 TYR B C 1
ATOM 3705 O O . TYR B 1 147 ? 15.062 10.32 17.75 1 43 147 TYR B O 1
ATOM 3713 N N . ARG B 1 148 ? 15.93 10.836 19.797 1 40.31 148 ARG B N 1
ATOM 3714 C CA . ARG B 1 148 ? 17.375 10.859 19.594 1 40.31 148 ARG B CA 1
ATOM 3715 C C . ARG B 1 148 ? 18.047 9.68 20.297 1 40.31 148 ARG B C 1
ATOM 3717 O O . ARG B 1 148 ? 17.562 9.211 21.328 1 40.31 148 ARG B O 1
ATOM 3724 N N . ASN B 1 149 ? 18.922 9.062 19.641 1 44.38 149 ASN B N 1
ATOM 3725 C CA . ASN B 1 149 ? 19.625 8.008 20.375 1 44.38 149 ASN B CA 1
ATOM 3726 C C . ASN B 1 149 ? 20.469 8.586 21.516 1 44.38 149 ASN B C 1
ATOM 3728 O O . ASN B 1 149 ? 20.656 9.805 21.594 1 44.38 149 ASN B O 1
ATOM 3732 N N . LYS B 1 150 ? 20.703 7.859 22.562 1 42.97 150 LYS B N 1
ATOM 3733 C CA . LYS B 1 150 ? 21.469 8.18 23.766 1 42.97 150 LYS B CA 1
ATOM 3734 C C . LYS B 1 150 ? 22.766 8.922 23.406 1 42.97 150 LYS B C 1
ATOM 3736 O O . LYS B 1 150 ? 23.359 9.578 24.266 1 42.97 150 LYS B O 1
ATOM 3741 N N . LYS B 1 151 ? 23.172 8.797 22.219 1 47.44 151 LYS B N 1
ATOM 3742 C CA . LYS B 1 151 ? 24.5 9.305 21.906 1 47.44 151 LYS B CA 1
ATOM 3743 C C . LYS B 1 151 ? 24.422 10.617 21.125 1 47.44 151 LYS B C 1
ATOM 3745 O O . LYS B 1 151 ? 25.438 11.133 20.656 1 47.44 151 LYS B O 1
ATOM 3750 N N . GLY B 1 152 ? 23.25 11.219 21 1 46.38 152 GLY B N 1
ATOM 3751 C CA . GLY B 1 152 ? 23.078 12.484 20.297 1 46.38 152 GLY B CA 1
ATOM 3752 C C . GLY B 1 152 ? 23.047 12.336 18.781 1 46.38 152 GLY B C 1
ATOM 3753 O O . GLY B 1 152 ? 23.188 13.32 18.062 1 46.38 152 GLY B O 1
ATOM 3754 N N . GLU B 1 153 ? 23.094 11.383 18.109 1 55.03 153 GLU B N 1
ATOM 3755 C CA . GLU B 1 153 ? 23.234 11.078 16.688 1 55.03 153 GLU B CA 1
ATOM 3756 C C . GLU B 1 153 ? 21.875 11.133 15.969 1 55.03 153 GLU B C 1
ATOM 3758 O O . GLU B 1 153 ? 20.844 10.867 16.578 1 55.03 153 GLU B O 1
ATOM 3763 N N . VAL B 1 154 ? 21.844 11.984 14.758 1 54 154 VAL B N 1
ATOM 3764 C CA . VAL B 1 154 ? 20.688 12.039 13.867 1 54 154 VAL B CA 1
ATOM 3765 C C . VAL B 1 154 ? 20.203 10.625 13.57 1 54 154 VAL B C 1
ATOM 3767 O O . VAL B 1 154 ? 20.984 9.766 13.156 1 54 154 VAL B O 1
ATOM 3770 N N . PHE B 1 155 ? 18.828 10.352 13.812 1 63.91 155 PHE B N 1
ATOM 3771 C CA . PHE B 1 155 ? 18.234 9.031 13.625 1 63.91 155 PHE B CA 1
ATOM 3772 C C . PHE B 1 155 ? 17.75 8.859 12.188 1 63.91 155 PHE B C 1
ATOM 3774 O O . PHE B 1 155 ? 17.969 7.805 11.578 1 63.91 155 PHE B O 1
ATOM 3781 N N . SER B 1 156 ? 17.062 9.93 11.625 1 80.62 156 SER B N 1
ATOM 3782 C CA . SER B 1 156 ? 16.516 9.773 10.281 1 80.62 156 SER B CA 1
ATOM 3783 C C . SER B 1 156 ? 16.188 11.133 9.664 1 80.62 156 SER B C 1
ATOM 3785 O O . SER B 1 156 ? 15.727 12.039 10.352 1 80.62 156 SER B O 1
ATOM 3787 N N . THR B 1 157 ? 16.484 11.383 8.438 1 87.94 157 THR B N 1
ATOM 3788 C CA . THR B 1 157 ? 16.094 12.578 7.688 1 87.94 157 THR B CA 1
ATOM 3789 C C . THR B 1 157 ? 14.875 12.297 6.812 1 87.94 157 THR B C 1
ATOM 3791 O O . THR B 1 157 ? 14.562 13.078 5.914 1 87.94 157 THR B O 1
ATOM 3794 N N . ASP B 1 158 ? 14.195 11.211 7.113 1 91.56 158 ASP B N 1
ATOM 3795 C CA . ASP B 1 158 ? 13.086 10.805 6.254 1 91.56 158 ASP B CA 1
ATOM 3796 C C . ASP B 1 158 ? 11.977 11.859 6.246 1 91.56 158 ASP B C 1
ATOM 3798 O O . ASP B 1 158 ? 11.352 12.102 5.215 1 91.56 158 ASP B O 1
ATOM 3802 N N . ALA B 1 159 ? 11.828 12.531 7.359 1 92.69 159 ALA B N 1
ATOM 3803 C CA . ALA B 1 159 ? 10.734 13.484 7.52 1 92.69 159 ALA B CA 1
ATOM 3804 C C . ALA B 1 159 ? 10.977 14.742 6.68 1 92.69 159 ALA B C 1
ATOM 3806 O O . ALA B 1 159 ? 10.07 15.547 6.488 1 92.69 159 ALA B O 1
ATOM 3807 N N . MET B 1 160 ? 12.219 14.875 6.121 1 95.38 160 MET B N 1
ATOM 3808 C CA . MET B 1 160 ? 12.578 16.047 5.332 1 95.38 160 MET B CA 1
ATOM 3809 C C . MET B 1 160 ? 12.211 15.852 3.867 1 95.38 160 MET B C 1
ATOM 3811 O O . MET B 1 160 ? 12.273 16.797 3.074 1 95.38 160 MET B O 1
ATOM 3815 N N . TRP B 1 161 ? 11.852 14.68 3.553 1 96.31 161 TRP B N 1
ATOM 3816 C CA . TRP B 1 161 ? 11.5 14.367 2.17 1 96.31 161 TRP B CA 1
ATOM 3817 C C . TRP B 1 161 ? 10.008 14.594 1.926 1 96.31 161 TRP B C 1
ATOM 3819 O O . TRP B 1 161 ? 9.195 14.445 2.84 1 96.31 161 TRP B O 1
ATOM 3829 N N . ILE B 1 162 ? 9.68 14.969 0.696 1 98.62 162 ILE B N 1
ATOM 3830 C CA . ILE B 1 162 ? 8.281 15.023 0.271 1 98.62 162 ILE B CA 1
ATOM 3831 C C . ILE B 1 162 ? 8.07 14.102 -0.929 1 98.62 162 ILE B C 1
ATOM 3833 O O . ILE B 1 162 ? 9.031 13.562 -1.484 1 98.62 162 ILE B O 1
ATOM 3837 N N . LYS B 1 163 ? 6.84 13.852 -1.26 1 98.75 163 LYS B N 1
ATOM 3838 C CA . LYS B 1 163 ? 6.453 13.102 -2.449 1 98.75 163 LYS B CA 1
ATOM 3839 C C . LYS B 1 163 ? 5.621 13.961 -3.396 1 98.75 163 LYS B C 1
ATOM 3841 O O . LYS B 1 163 ? 4.785 14.758 -2.951 1 98.75 163 LYS B O 1
ATOM 3846 N N . ILE B 1 164 ? 5.914 13.867 -4.621 1 98.75 164 ILE B N 1
ATOM 3847 C CA . ILE B 1 164 ? 5.078 14.438 -5.672 1 98.75 164 ILE B CA 1
ATOM 3848 C C . ILE B 1 164 ? 4.391 13.312 -6.449 1 98.75 164 ILE B C 1
ATOM 3850 O O . ILE B 1 164 ? 5.059 12.414 -6.961 1 98.75 164 ILE B O 1
ATOM 3854 N N . VAL B 1 165 ? 3.104 13.352 -6.5 1 98.12 165 VAL B N 1
ATOM 3855 C CA . VAL B 1 165 ? 2.305 12.289 -7.09 1 98.12 165 VAL B CA 1
ATOM 3856 C C . VAL B 1 165 ? 1.562 12.812 -8.312 1 98.12 165 VAL B C 1
ATOM 3858 O O . VAL B 1 165 ? 0.866 13.828 -8.234 1 98.12 165 VAL B O 1
ATOM 3861 N N . SER B 1 166 ? 1.647 12.133 -9.406 1 97.38 166 SER B N 1
ATOM 3862 C CA . SER B 1 166 ? 0.936 12.5 -10.625 1 97.38 166 SER B CA 1
ATOM 3863 C C . SER B 1 166 ? -0.502 11.992 -10.602 1 97.38 166 SER B C 1
ATOM 3865 O O . SER B 1 166 ? -0.885 11.242 -9.703 1 97.38 166 SER B O 1
ATOM 3867 N N . HIS B 1 167 ? -1.265 12.375 -11.602 1 94.69 167 HIS B N 1
ATOM 3868 C CA . HIS B 1 167 ? -2.666 11.984 -11.719 1 94.69 167 HIS B CA 1
ATOM 3869 C C . HIS B 1 167 ? -2.814 10.477 -11.844 1 94.69 167 HIS B C 1
ATOM 3871 O O . HIS B 1 167 ? -3.801 9.906 -11.367 1 94.69 167 HIS B O 1
ATOM 3877 N N . ASP B 1 168 ? -1.802 9.875 -12.445 1 92.06 168 ASP B N 1
ATOM 3878 C CA . ASP B 1 168 ? -1.896 8.438 -12.68 1 92.06 168 ASP B CA 1
ATOM 3879 C C . ASP B 1 168 ? -1.289 7.648 -11.523 1 92.06 168 ASP B C 1
ATOM 3881 O O . ASP B 1 168 ? -1.244 6.414 -11.555 1 92.06 168 ASP B O 1
ATOM 3885 N N . GLY B 1 169 ? -0.734 8.367 -10.562 1 93.19 169 GLY B N 1
ATOM 3886 C CA . GLY B 1 169 ? -0.244 7.691 -9.367 1 93.19 169 GLY B CA 1
ATOM 3887 C C . GLY B 1 169 ? 1.258 7.48 -9.375 1 93.19 169 GLY B C 1
ATOM 3888 O O . GLY B 1 169 ? 1.785 6.703 -8.578 1 93.19 169 GLY B O 1
ATOM 3889 N N . VAL B 1 170 ? 1.962 8.125 -10.289 1 96.12 170 VAL B N 1
ATOM 3890 C CA . VAL B 1 170 ? 3.418 8.039 -10.297 1 96.12 170 VAL B CA 1
ATOM 3891 C C . VAL B 1 170 ? 3.984 8.859 -9.141 1 96.12 170 VAL B C 1
ATOM 3893 O O . VAL B 1 170 ? 3.619 10.023 -8.953 1 96.12 170 VAL B O 1
ATOM 3896 N N . VAL B 1 171 ? 4.902 8.273 -8.352 1 96.69 171 VAL B N 1
ATOM 3897 C CA . VAL B 1 171 ? 5.426 8.906 -7.145 1 96.69 171 VAL B CA 1
ATOM 3898 C C . VAL B 1 171 ? 6.883 9.305 -7.367 1 96.69 171 VAL B C 1
ATOM 3900 O O . VAL B 1 171 ? 7.699 8.492 -7.805 1 96.69 171 VAL B O 1
ATOM 3903 N N . LYS B 1 172 ? 7.188 10.531 -7.094 1 97.25 172 LYS B N 1
ATOM 3904 C CA . LYS B 1 172 ? 8.547 11.047 -7.09 1 97.25 172 LYS B CA 1
ATOM 3905 C C . LYS B 1 172 ? 8.953 11.523 -5.695 1 97.25 172 LYS B C 1
ATOM 3907 O O . LYS B 1 172 ? 8.219 12.289 -5.059 1 97.25 172 LYS B O 1
ATOM 3912 N N . SER B 1 173 ? 10.102 11.055 -5.207 1 97.56 173 SER B N 1
ATOM 3913 C CA . SER B 1 173 ? 10.641 11.508 -3.93 1 97.56 173 SER B CA 1
ATOM 3914 C C . SER B 1 173 ? 11.562 12.711 -4.117 1 97.56 173 SER B C 1
ATOM 3916 O O . SER B 1 173 ? 12.43 12.703 -4.992 1 97.56 173 SER B O 1
ATOM 3918 N N . VAL B 1 174 ? 11.336 13.711 -3.299 1 98.25 174 VAL B N 1
ATOM 3919 C CA . VAL B 1 174 ? 12.125 14.93 -3.416 1 98.25 174 VAL B CA 1
ATOM 3920 C C . VAL B 1 174 ? 12.656 15.336 -2.045 1 98.25 174 VAL B C 1
ATOM 3922 O O . VAL B 1 174 ? 11.906 15.391 -1.068 1 98.25 174 VAL B O 1
ATOM 3925 N N . ASP B 1 175 ? 13.938 15.617 -1.963 1 97.12 175 ASP B N 1
ATOM 3926 C CA . ASP B 1 175 ? 14.555 16.094 -0.725 1 97.12 175 ASP B CA 1
ATOM 3927 C C . ASP B 1 175 ? 14.227 17.562 -0.481 1 97.12 175 ASP B C 1
ATOM 3929 O O . ASP B 1 175 ? 14.648 18.438 -1.246 1 97.12 175 ASP B O 1
ATOM 3933 N N . TRP B 1 176 ? 13.5 17.891 0.591 1 97.88 176 TRP B N 1
ATOM 3934 C CA . TRP B 1 176 ? 13.062 19.25 0.918 1 97.88 176 TRP B CA 1
ATOM 3935 C C . TRP B 1 176 ? 13.867 19.812 2.086 1 97.88 176 TRP B C 1
ATOM 3937 O O . TRP B 1 176 ? 13.477 20.812 2.686 1 97.88 176 TRP B O 1
ATOM 3947 N N . THR B 1 177 ? 14.945 19.219 2.404 1 95 177 THR B N 1
ATOM 3948 C CA . THR B 1 177 ? 15.75 19.656 3.541 1 95 177 THR B CA 1
ATOM 3949 C C . THR B 1 177 ? 16.062 21.141 3.447 1 95 177 THR B C 1
ATOM 3951 O O . THR B 1 177 ? 15.883 21.875 4.414 1 95 177 THR B O 1
ATOM 3954 N N . ASP B 1 178 ? 16.484 21.578 2.299 1 95.69 178 ASP B N 1
ATOM 3955 C CA . ASP B 1 178 ? 16.844 22.984 2.115 1 95.69 178 ASP B CA 1
ATOM 3956 C C . ASP B 1 178 ? 15.625 23.875 2.346 1 95.69 178 ASP B C 1
ATOM 3958 O O . ASP B 1 178 ? 15.742 24.938 2.971 1 95.69 178 ASP B O 1
ATOM 3962 N N . VAL B 1 179 ? 14.547 23.5 1.846 1 97.56 179 VAL B N 1
ATOM 3963 C CA . VAL B 1 179 ? 13.312 24.266 1.976 1 97.56 179 VAL B CA 1
ATOM 3964 C C . VAL B 1 179 ? 12.945 24.406 3.451 1 97.56 179 VAL B C 1
ATOM 3966 O O . VAL B 1 179 ? 12.773 25.516 3.955 1 97.56 179 VAL B O 1
ATOM 3969 N N . TYR B 1 180 ? 12.867 23.281 4.188 1 96.88 180 TYR B N 1
ATOM 3970 C CA . TYR B 1 180 ? 12.492 23.297 5.598 1 96.88 180 TYR B CA 1
ATOM 3971 C C . TYR B 1 180 ? 13.492 24.094 6.422 1 96.88 180 TYR B C 1
ATOM 3973 O O . TYR B 1 180 ? 13.109 24.812 7.348 1 96.88 180 TYR B O 1
ATOM 3981 N N . ASP B 1 181 ? 14.734 23.984 6.086 1 94.31 181 ASP B N 1
ATOM 3982 C CA . ASP B 1 181 ? 15.766 24.719 6.809 1 94.31 181 ASP B CA 1
ATOM 3983 C C . ASP B 1 181 ? 15.609 26.219 6.609 1 94.31 181 ASP B C 1
ATOM 3985 O O . ASP B 1 181 ? 15.75 27 7.559 1 94.31 181 ASP B O 1
ATOM 3989 N N . LYS B 1 182 ? 15.367 26.625 5.367 1 97.19 182 LYS B N 1
ATOM 3990 C CA . LYS B 1 182 ? 15.18 28.047 5.082 1 97.19 182 LYS B CA 1
ATOM 3991 C C . LYS B 1 182 ? 13.969 28.609 5.828 1 97.19 182 LYS B C 1
ATOM 3993 O O . LYS B 1 182 ? 14.016 29.719 6.348 1 97.19 182 LYS B O 1
ATOM 3998 N N . ILE B 1 183 ? 12.938 27.844 5.844 1 98 183 ILE B N 1
ATOM 3999 C CA . ILE B 1 183 ? 11.734 28.25 6.555 1 98 183 ILE B CA 1
ATOM 4000 C C . ILE B 1 183 ? 12.031 28.391 8.047 1 98 183 ILE B C 1
ATOM 4002 O O . ILE B 1 183 ? 11.641 29.375 8.672 1 98 183 ILE B O 1
ATOM 4006 N N . ALA B 1 184 ? 12.703 27.391 8.594 1 96.38 184 ALA B N 1
ATOM 4007 C CA . ALA B 1 184 ? 13.07 27.422 10.008 1 96.38 184 ALA B CA 1
ATOM 4008 C C . ALA B 1 184 ? 13.969 28.625 10.305 1 96.38 184 ALA B C 1
ATOM 4010 O O . ALA B 1 184 ? 13.789 29.312 11.32 1 96.38 184 ALA B O 1
ATOM 4011 N N . GLN B 1 185 ? 14.883 28.844 9.438 1 96 185 GLN B N 1
ATOM 4012 C CA . GLN B 1 185 ? 15.797 29.969 9.602 1 96 185 GLN B CA 1
ATOM 4013 C C . GLN B 1 185 ? 15.047 31.297 9.594 1 96 185 GLN B C 1
ATOM 4015 O O . GLN B 1 185 ? 15.297 32.156 10.438 1 96 185 GLN B O 1
ATOM 4020 N N . ALA B 1 186 ? 14.172 31.453 8.664 1 97.94 186 ALA B N 1
ATOM 4021 C CA . ALA B 1 186 ? 13.391 32.688 8.555 1 97.94 186 ALA B CA 1
ATOM 4022 C C . ALA B 1 186 ? 12.57 32.938 9.828 1 97.94 186 ALA B C 1
ATOM 4024 O O . ALA B 1 186 ? 12.359 34.062 10.227 1 97.94 186 ALA B O 1
ATOM 4025 N N . ALA B 1 187 ? 12.117 31.875 10.461 1 97.56 187 ALA B N 1
ATOM 4026 C CA . ALA B 1 187 ? 11.289 31.969 11.664 1 97.56 187 ALA B CA 1
ATOM 4027 C C . ALA B 1 187 ? 12.156 32.125 12.914 1 97.56 187 ALA B C 1
ATOM 4029 O O . ALA B 1 187 ? 11.633 32.281 14.016 1 97.56 187 ALA B O 1
ATOM 4030 N N . GLY B 1 188 ? 13.484 31.969 12.766 1 96.31 188 GLY B N 1
ATOM 4031 C CA . GLY B 1 188 ? 14.375 32.062 13.906 1 96.31 188 GLY B CA 1
ATOM 4032 C C . GLY B 1 188 ? 14.516 30.75 14.664 1 96.31 188 GLY B C 1
ATOM 4033 O O . GLY B 1 188 ? 14.883 30.75 15.836 1 96.31 188 GLY B O 1
ATOM 4034 N N . ALA B 1 189 ? 14.125 29.656 14.062 1 94.31 189 ALA B N 1
ATOM 4035 C CA . ALA B 1 189 ? 14.18 28.344 14.695 1 94.31 189 ALA B CA 1
ATOM 4036 C C . ALA B 1 189 ? 15.305 27.5 14.094 1 94.31 189 ALA B C 1
ATOM 4038 O O . ALA B 1 189 ? 15.078 26.359 13.703 1 94.31 189 ALA B O 1
ATOM 4039 N N . THR B 1 190 ? 16.469 28.047 14.055 1 87.75 190 THR B N 1
ATOM 4040 C CA . THR B 1 190 ? 17.594 27.297 13.508 1 87.75 190 THR B CA 1
ATOM 4041 C C . THR B 1 190 ? 18.078 26.25 14.516 1 87.75 190 THR B C 1
ATOM 4043 O O . THR B 1 190 ? 17.859 26.391 15.719 1 87.75 190 THR B O 1
ATOM 4046 N N . SER B 1 191 ? 18.781 25.359 14 1 81.12 191 SER B N 1
ATOM 4047 C CA . SER B 1 191 ? 19.312 24.312 14.859 1 81.12 191 SER B CA 1
ATOM 4048 C C . SER B 1 191 ? 20.016 24.891 16.078 1 81.12 191 SER B C 1
ATOM 4050 O O . SER B 1 191 ? 20.797 25.844 15.953 1 81.12 191 SER B O 1
ATOM 4052 N N . PRO B 1 192 ? 19.688 24.359 17.344 1 85.19 192 PRO B N 1
ATOM 4053 C CA . PRO B 1 192 ? 18.953 23.109 17.625 1 85.19 192 PRO B CA 1
ATOM 4054 C C . PRO B 1 192 ? 17.453 23.312 17.688 1 85.19 192 PRO B C 1
ATOM 4056 O O . PRO B 1 192 ? 16.703 22.391 18.031 1 85.19 192 PRO B O 1
ATOM 4059 N N . GLY B 1 193 ? 16.953 24.562 17.438 1 90.31 193 GLY B N 1
ATOM 4060 C CA . GLY B 1 193 ? 15.523 24.797 17.359 1 90.31 193 GLY B CA 1
ATOM 4061 C C . GLY B 1 193 ? 14.852 24.031 16.234 1 90.31 193 GLY B C 1
ATOM 4062 O O . GLY B 1 193 ? 15.5 23.281 15.508 1 90.31 193 GLY B O 1
ATOM 4063 N N . TYR B 1 194 ? 13.547 24.172 16.203 1 91.56 194 TYR B N 1
ATOM 4064 C CA . TYR B 1 194 ? 12.844 23.406 15.164 1 91.56 194 TYR B CA 1
ATOM 4065 C C . TYR B 1 194 ? 11.453 23.969 14.922 1 91.56 194 TYR B C 1
ATOM 4067 O O . TYR B 1 194 ? 10.914 24.703 15.766 1 91.56 194 TYR B O 1
ATOM 4075 N N . LEU B 1 195 ? 11 23.688 13.789 1 95.81 195 LEU B N 1
ATOM 4076 C CA . LEU B 1 195 ? 9.594 23.797 13.422 1 95.81 195 LEU B CA 1
ATOM 4077 C C . LEU B 1 195 ? 9.023 22.422 13.062 1 95.81 195 LEU B C 1
ATOM 4079 O O . LEU B 1 195 ? 9.711 21.609 12.453 1 95.81 195 LEU B O 1
ATOM 4083 N N . THR B 1 196 ? 7.805 22.172 13.469 1 95.75 196 THR B N 1
ATOM 4084 C CA . THR B 1 196 ? 7.082 21.016 12.977 1 95.75 196 THR B CA 1
ATOM 4085 C C . THR B 1 196 ? 5.926 21.438 12.07 1 95.75 196 THR B C 1
ATOM 4087 O O . THR B 1 196 ? 5.148 22.328 12.422 1 95.75 196 THR B O 1
ATOM 4090 N N . HIS B 1 197 ? 5.867 20.797 10.945 1 98 197 HIS B N 1
ATOM 4091 C CA . HIS B 1 197 ? 4.879 21.203 9.953 1 98 197 HIS B CA 1
ATOM 4092 C C . HIS B 1 197 ? 3.803 20.141 9.781 1 98 197 HIS B C 1
ATOM 4094 O O . HIS B 1 197 ? 4.113 18.984 9.484 1 98 197 HIS B O 1
ATOM 4100 N N . GLU B 1 198 ? 2.564 20.484 9.914 1 98.19 198 GLU B N 1
ATOM 4101 C CA . GLU B 1 198 ? 1.426 19.609 9.656 1 98.19 198 GLU B CA 1
ATOM 4102 C C . GLU B 1 198 ? 0.38 20.297 8.789 1 98.19 198 GLU B C 1
ATOM 4104 O O . GLU B 1 198 ? -0.564 19.656 8.312 1 98.19 198 GLU B O 1
ATOM 4109 N N . ALA B 1 199 ? 0.575 21.562 8.547 1 98.75 199 ALA B N 1
ATOM 4110 C CA . ALA B 1 199 ? -0.344 22.375 7.766 1 98.75 199 ALA B CA 1
ATOM 4111 C C . ALA B 1 199 ? 0.411 23.219 6.738 1 98.75 199 ALA B C 1
ATOM 4113 O O . ALA B 1 199 ? 0.947 24.281 7.07 1 98.75 199 ALA B O 1
ATOM 4114 N N . VAL B 1 200 ? 0.454 22.75 5.562 1 98.81 200 VAL B N 1
ATOM 4115 C CA . VAL B 1 200 ? 1.176 23.406 4.469 1 98.81 200 VAL B CA 1
ATOM 4116 C C . VAL B 1 200 ? 0.306 23.422 3.215 1 98.81 200 VAL B C 1
ATOM 4118 O O . VAL B 1 200 ? -0.348 22.422 2.893 1 98.81 200 VAL B O 1
ATOM 4121 N N . GLN B 1 201 ? 0.267 24.547 2.541 1 98.75 201 GLN B N 1
ATOM 4122 C CA . GLN B 1 201 ? -0.47 24.672 1.288 1 98.75 201 GLN B CA 1
ATOM 4123 C C . GLN B 1 201 ? 0.316 25.5 0.269 1 98.75 201 GLN B C 1
ATOM 4125 O O . GLN B 1 201 ? 1.141 26.328 0.642 1 98.75 201 GLN B O 1
ATOM 4130 N N . TRP B 1 202 ? 0.073 25.203 -0.968 1 98.81 202 TRP B N 1
ATOM 4131 C CA . TRP B 1 202 ? 0.496 26.047 -2.08 1 98.81 202 TRP B CA 1
ATOM 4132 C C . TRP B 1 202 ? -0.673 26.859 -2.621 1 98.81 202 TRP B C 1
ATOM 4134 O O . TRP B 1 202 ? -1.772 26.328 -2.807 1 98.81 202 TRP B O 1
ATOM 4144 N N . SER B 1 203 ? -0.469 28.109 -2.801 1 98.69 203 SER B N 1
ATOM 4145 C CA . SER B 1 203 ? -1.458 28.953 -3.461 1 98.69 203 SER B CA 1
ATOM 4146 C C . SER B 1 203 ? -1.044 29.281 -4.891 1 98.69 203 SER B C 1
ATOM 4148 O O . SER B 1 203 ? -0.096 30.031 -5.113 1 98.69 203 SER B O 1
ATOM 4150 N N . ALA B 1 204 ? -1.76 28.781 -5.801 1 97.88 204 ALA B N 1
ATOM 4151 C CA . ALA B 1 204 ? -1.491 29.078 -7.203 1 97.88 204 ALA B CA 1
ATOM 4152 C C . ALA B 1 204 ? -1.777 30.547 -7.508 1 97.88 204 ALA B C 1
ATOM 4154 O O . ALA B 1 204 ? -1.206 31.125 -8.445 1 97.88 204 ALA B O 1
ATOM 4155 N N . ILE B 1 205 ? -2.627 31.141 -6.727 1 98 205 ILE B N 1
ATOM 4156 C CA . ILE B 1 205 ? -2.998 32.531 -6.91 1 98 205 ILE B CA 1
ATOM 4157 C C . ILE B 1 205 ? -1.845 33.438 -6.477 1 98 205 ILE B C 1
ATOM 4159 O O . ILE B 1 205 ? -1.41 34.312 -7.238 1 98 205 ILE B O 1
ATOM 4163 N N . HIS B 1 206 ? -1.362 33.219 -5.324 1 98.12 206 HIS B N 1
ATOM 4164 C CA . HIS B 1 206 ? -0.292 34.062 -4.789 1 98.12 206 HIS B CA 1
ATOM 4165 C C . HIS B 1 206 ? 1.073 33.562 -5.27 1 98.12 206 HIS B C 1
ATOM 4167 O O . HIS B 1 206 ? 2.07 34.281 -5.133 1 98.12 206 HIS B O 1
ATOM 4173 N N . LYS B 1 207 ? 1.082 32.312 -5.832 1 98.31 207 LYS B N 1
ATOM 4174 C CA . LYS B 1 207 ? 2.332 31.656 -6.207 1 98.31 207 LYS B CA 1
ATOM 4175 C C . LYS B 1 207 ? 3.307 31.625 -5.035 1 98.31 207 LYS B C 1
ATOM 4177 O O . LYS B 1 207 ? 4.469 32 -5.172 1 98.31 207 LYS B O 1
ATOM 4182 N N . ARG B 1 208 ? 2.77 31.188 -3.9 1 98.75 208 ARG B N 1
ATOM 4183 C CA . ARG B 1 208 ? 3.545 31.094 -2.666 1 98.75 208 ARG B CA 1
ATOM 4184 C C . ARG B 1 208 ? 3.156 29.859 -1.864 1 98.75 208 ARG B C 1
ATOM 4186 O O . ARG B 1 208 ? 2.018 29.391 -1.941 1 98.75 208 ARG B O 1
ATOM 4193 N N . TRP B 1 209 ? 4.133 29.359 -1.17 1 98.88 209 TRP B N 1
ATOM 4194 C CA . TRP B 1 209 ? 3.893 28.375 -0.127 1 98.88 209 TRP B CA 1
ATOM 4195 C C . TRP B 1 209 ? 3.402 29.047 1.154 1 98.88 209 TRP B C 1
ATOM 4197 O O . TRP B 1 209 ? 3.891 30.109 1.535 1 98.88 209 TRP B O 1
ATOM 4207 N N . PHE B 1 210 ? 2.438 28.438 1.812 1 98.88 210 PHE B N 1
ATOM 4208 C CA . PHE B 1 210 ? 1.928 28.875 3.107 1 98.88 210 PHE B CA 1
ATOM 4209 C C . PHE B 1 210 ? 2.143 27.797 4.16 1 98.88 210 PHE B C 1
ATOM 4211 O O . PHE B 1 210 ? 1.779 26.641 3.955 1 98.88 210 PHE B O 1
ATOM 4218 N N . PHE B 1 211 ? 2.777 28.172 5.25 1 98.81 211 PHE B N 1
ATOM 4219 C CA . PHE B 1 211 ? 3.016 27.297 6.383 1 98.81 211 PHE B CA 1
ATOM 4220 C C . PHE B 1 211 ? 2.336 27.828 7.641 1 98.81 211 PHE B C 1
ATOM 4222 O O . PHE B 1 211 ? 2.469 29 7.973 1 98.81 211 PHE B O 1
ATOM 4229 N N . LEU B 1 212 ? 1.592 27.016 8.25 1 98.81 212 LEU B N 1
ATOM 4230 C CA . LEU B 1 212 ? 1.197 27.203 9.641 1 98.81 212 LEU B CA 1
ATOM 4231 C C . LEU B 1 212 ? 1.825 26.125 10.523 1 98.81 212 LEU B C 1
ATOM 4233 O O . LEU B 1 212 ? 1.21 25.094 10.781 1 98.81 212 LEU B O 1
ATOM 4237 N N . PRO B 1 213 ? 3.055 26.438 10.992 1 98.38 213 PRO B N 1
ATOM 4238 C CA . PRO B 1 213 ? 3.738 25.406 11.773 1 98.38 213 PRO B CA 1
ATOM 4239 C C . PRO B 1 213 ? 2.957 24.984 13.016 1 98.38 213 PRO B C 1
ATOM 4241 O O . PRO B 1 213 ? 2.34 25.828 13.672 1 98.38 213 PRO B O 1
ATOM 4244 N N . ARG B 1 214 ? 3.027 23.719 13.32 1 97.81 214 ARG B N 1
ATOM 4245 C CA . ARG B 1 214 ? 2.375 23.188 14.508 1 97.81 214 ARG B CA 1
ATOM 4246 C C . ARG B 1 214 ? 3.15 23.547 15.766 1 97.81 214 ARG B C 1
ATOM 4248 O O . ARG B 1 214 ? 2.557 23.906 16.797 1 97.81 214 ARG B O 1
ATOM 4255 N N . LYS B 1 215 ? 4.453 23.344 15.703 1 96.44 215 LYS B N 1
ATOM 4256 C CA . LYS B 1 215 ? 5.324 23.594 16.844 1 96.44 215 LYS B CA 1
ATOM 4257 C C . LYS B 1 215 ? 6.477 24.531 16.453 1 96.44 215 LYS B C 1
ATOM 4259 O O . LYS B 1 215 ? 6.926 24.531 15.312 1 96.44 215 LYS B O 1
ATOM 4264 N N . TYR B 1 216 ? 6.906 25.266 17.391 1 96.12 216 TYR B N 1
ATOM 4265 C CA . TYR B 1 216 ? 8.047 26.172 17.281 1 96.12 216 TYR B CA 1
ATOM 4266 C C . TYR B 1 216 ? 8.906 26.125 18.531 1 96.12 216 TYR B C 1
ATOM 4268 O O . TYR B 1 216 ? 8.391 26.219 19.641 1 96.12 216 TYR B O 1
ATOM 4276 N N . SER B 1 217 ? 10.18 25.969 18.297 1 94.19 217 SER B N 1
ATOM 4277 C CA . SER B 1 217 ? 11.109 26.047 19.422 1 94.19 217 SER B CA 1
ATOM 4278 C C . SER B 1 217 ? 12.469 26.578 18.984 1 94.19 217 SER B C 1
ATOM 4280 O O . SER B 1 217 ? 12.938 26.281 17.891 1 94.19 217 SER B O 1
ATOM 4282 N N . THR B 1 218 ? 13.023 27.391 19.797 1 93.75 218 THR B N 1
ATOM 4283 C CA . THR B 1 218 ? 14.406 27.812 19.578 1 93.75 218 THR B CA 1
ATOM 4284 C C . THR B 1 218 ? 15.367 26.875 20.328 1 93.75 218 THR B C 1
ATOM 4286 O O . THR B 1 218 ? 16.578 26.984 20.172 1 93.75 218 THR B O 1
ATOM 4289 N N . GLU B 1 219 ? 14.773 25.969 21.062 1 89.94 219 GLU B N 1
ATOM 4290 C CA . GLU B 1 219 ? 15.547 25 21.828 1 89.94 219 GLU B CA 1
ATOM 4291 C C . GLU B 1 219 ? 15.414 23.594 21.234 1 89.94 219 GLU B C 1
ATOM 4293 O O . GLU B 1 219 ? 14.586 23.359 20.359 1 89.94 219 GLU B O 1
ATOM 4298 N N . ILE B 1 220 ? 16.172 22.766 21.844 1 84.69 220 ILE B N 1
ATOM 4299 C CA . ILE B 1 220 ? 16.188 21.375 21.391 1 84.69 220 ILE B CA 1
ATOM 4300 C C . ILE B 1 220 ? 14.852 20.719 21.734 1 84.69 220 ILE B C 1
ATOM 4302 O O . ILE B 1 220 ? 14.211 21.078 22.734 1 84.69 220 ILE B O 1
ATOM 4306 N N . TYR B 1 221 ? 14.523 19.75 21.016 1 86.06 221 TYR B N 1
ATOM 4307 C CA . TYR B 1 221 ? 13.258 19.047 21.188 1 86.06 221 TYR B CA 1
ATOM 4308 C C . TYR B 1 221 ? 13.188 18.359 22.547 1 86.06 221 TYR B C 1
ATOM 4310 O O . TYR B 1 221 ? 14.164 17.75 22.984 1 86.06 221 TYR B O 1
ATOM 4318 N N . ASN B 1 222 ? 12.164 18.5 23.188 1 83.5 222 ASN B N 1
ATOM 4319 C CA . ASN B 1 222 ? 11.766 17.828 24.406 1 83.5 222 ASN B CA 1
ATOM 4320 C C . ASN B 1 222 ? 10.297 17.422 24.375 1 83.5 222 ASN B C 1
ATOM 4322 O O . ASN B 1 222 ? 9.414 18.266 24.219 1 83.5 222 ASN B O 1
ATOM 4326 N N . ASP B 1 223 ? 10 16.125 24.578 1 82.81 223 ASP B N 1
ATOM 4327 C CA . ASP B 1 223 ? 8.656 15.578 24.391 1 82.81 223 ASP B CA 1
ATOM 4328 C C . ASP B 1 223 ? 7.637 16.312 25.266 1 82.81 223 ASP B C 1
ATOM 4330 O O . ASP B 1 223 ? 6.539 16.625 24.812 1 82.81 223 ASP B O 1
ATOM 4334 N N . GLU B 1 224 ? 7.965 16.469 26.438 1 84.81 224 GLU B N 1
ATOM 4335 C CA . GLU B 1 224 ? 7.043 17.094 27.375 1 84.81 224 GLU B CA 1
ATOM 4336 C C . GLU B 1 224 ? 6.84 18.578 27.031 1 84.81 224 GLU B C 1
ATOM 4338 O O . GLU B 1 224 ? 5.707 19.062 27.016 1 84.81 224 GLU B O 1
ATOM 4343 N N . LEU B 1 225 ? 7.938 19.281 26.75 1 89.81 225 LEU B N 1
ATOM 4344 C CA . LEU B 1 225 ? 7.855 20.719 26.469 1 89.81 225 LEU B CA 1
ATOM 4345 C C . LEU B 1 225 ? 7.191 20.969 25.125 1 89.81 225 LEU B C 1
ATOM 4347 O O . LEU B 1 225 ? 6.523 21.984 24.938 1 89.81 225 LEU B O 1
ATOM 4351 N N . ASP B 1 226 ? 7.363 20.016 24.25 1 90.69 226 ASP B N 1
ATOM 4352 C CA . ASP B 1 226 ? 6.836 20.156 22.891 1 90.69 226 ASP B CA 1
ATOM 4353 C C . ASP B 1 226 ? 5.316 20.297 22.906 1 90.69 226 ASP B C 1
ATOM 4355 O O . ASP B 1 226 ? 4.742 20.938 22.016 1 90.69 226 ASP B O 1
ATOM 4359 N N . GLU B 1 227 ? 4.656 19.734 23.875 1 90.38 227 GLU B N 1
ATOM 4360 C CA . GLU B 1 227 ? 3.201 19.797 23.969 1 90.38 227 GLU B CA 1
ATOM 4361 C C . GLU B 1 227 ? 2.727 21.234 24.156 1 90.38 227 GLU B C 1
ATOM 4363 O O . GLU B 1 227 ? 1.563 21.562 23.891 1 90.38 227 GLU B O 1
ATOM 4368 N N . LEU B 1 228 ? 3.676 22.109 24.609 1 94.75 228 LEU B N 1
ATOM 4369 C CA . LEU B 1 228 ? 3.334 23.5 24.875 1 94.75 228 LEU B CA 1
ATOM 4370 C C . LEU B 1 228 ? 4.086 24.438 23.938 1 94.75 228 LEU B C 1
ATOM 4372 O O . LEU B 1 228 ? 4.383 25.578 24.297 1 94.75 228 LEU B O 1
ATOM 4376 N N . ARG B 1 229 ? 4.379 23.938 22.797 1 95.81 229 ARG B N 1
ATOM 4377 C CA . ARG B 1 229 ? 5.164 24.734 21.875 1 95.81 229 ARG B CA 1
ATOM 4378 C C . ARG B 1 229 ? 4.383 25.016 20.594 1 95.81 229 ARG B C 1
ATOM 4380 O O . ARG B 1 229 ? 4.969 25.156 19.516 1 95.81 229 ARG B O 1
ATOM 4387 N N . GLY B 1 230 ? 3.064 25 20.703 1 96.94 230 GLY B N 1
ATOM 4388 C CA . GLY B 1 230 ? 2.264 25.484 19.594 1 96.94 230 GLY B CA 1
ATOM 4389 C C . GLY B 1 230 ? 2.602 26.906 19.203 1 96.94 230 GLY B C 1
ATOM 4390 O O . GLY B 1 230 ? 3.066 27.703 20.031 1 96.94 230 GLY B O 1
ATOM 4391 N N . THR B 1 231 ? 2.379 27.266 17.984 1 96.31 231 THR B N 1
ATOM 4392 C CA . THR B 1 231 ? 2.854 28.562 17.531 1 96.31 231 THR B CA 1
ATOM 4393 C C . THR B 1 231 ? 1.709 29.375 16.938 1 96.31 231 THR B C 1
ATOM 4395 O O . THR B 1 231 ? 0.594 28.875 16.781 1 96.31 231 THR B O 1
ATOM 4398 N N . ASN B 1 232 ? 1.93 30.672 16.719 1 97.94 232 ASN B N 1
ATOM 4399 C CA . ASN B 1 232 ? 1.016 31.562 16.016 1 97.94 232 ASN B CA 1
ATOM 4400 C C . ASN B 1 232 ? 1.676 32.219 14.805 1 97.94 232 ASN B C 1
ATOM 4402 O O . ASN B 1 232 ? 1.481 33.406 14.539 1 97.94 232 ASN B O 1
ATOM 4406 N N . LEU B 1 233 ? 2.496 31.422 14.148 1 98.38 233 LEU B N 1
ATOM 4407 C CA . LEU B 1 233 ? 3.232 31.953 13.008 1 98.38 233 LEU B CA 1
ATOM 4408 C C . LEU B 1 233 ? 2.564 31.547 11.695 1 98.38 233 LEU B C 1
ATOM 4410 O O . LEU B 1 233 ? 2.09 30.422 11.555 1 98.38 233 LEU B O 1
ATOM 4414 N N . LEU B 1 234 ? 2.49 32.469 10.828 1 98.81 234 LEU B N 1
ATOM 4415 C CA . LEU B 1 234 ? 2.234 32.25 9.414 1 98.81 234 LEU B CA 1
ATOM 4416 C C . LEU B 1 234 ? 3.473 32.562 8.578 1 98.81 234 LEU B C 1
ATOM 4418 O O . LEU B 1 234 ? 3.977 33.688 8.609 1 98.81 234 LEU B O 1
ATOM 4422 N N . ILE B 1 235 ? 3.98 31.562 7.945 1 98.75 235 ILE B N 1
ATOM 4423 C CA . ILE B 1 235 ? 5.172 31.75 7.125 1 98.75 235 ILE B CA 1
ATOM 4424 C C . ILE B 1 235 ? 4.828 31.531 5.656 1 98.75 235 ILE B C 1
ATOM 4426 O O . ILE B 1 235 ? 4.211 30.531 5.297 1 98.75 235 ILE B O 1
ATOM 4430 N N . THR B 1 236 ? 5.168 32.469 4.801 1 98.75 236 THR B N 1
ATOM 4431 C CA . THR B 1 236 ? 4.945 32.344 3.365 1 98.75 236 THR B CA 1
ATOM 4432 C C . THR B 1 236 ? 6.258 32.469 2.602 1 98.75 236 THR B C 1
ATOM 4434 O O . THR B 1 236 ? 7.176 33.156 3.043 1 98.75 236 THR B O 1
ATOM 4437 N N . ALA B 1 237 ? 6.348 31.75 1.536 1 98.75 237 ALA B N 1
ATOM 4438 C CA . ALA B 1 237 ? 7.574 31.766 0.742 1 98.75 237 ALA B CA 1
ATOM 4439 C C . ALA B 1 237 ? 7.266 31.609 -0.745 1 98.75 237 ALA B C 1
ATOM 4441 O O . ALA B 1 237 ? 6.359 30.859 -1.123 1 98.75 237 ALA B O 1
ATOM 4442 N N . ASP B 1 238 ? 8.023 32.344 -1.522 1 98.5 238 ASP B N 1
ATOM 4443 C CA . ASP B 1 238 ? 7.867 32.125 -2.957 1 98.5 238 ASP B CA 1
ATOM 4444 C C . ASP B 1 238 ? 8.422 30.75 -3.371 1 98.5 238 ASP B C 1
ATOM 4446 O O . ASP B 1 238 ? 8.992 30.031 -2.553 1 98.5 238 ASP B O 1
ATOM 4450 N N . GLU B 1 239 ? 8.273 30.391 -4.566 1 96.88 239 GLU B N 1
ATOM 4451 C CA . GLU B 1 239 ? 8.609 29.062 -5.055 1 96.88 239 GLU B CA 1
ATOM 4452 C C . GLU B 1 239 ? 10.102 28.766 -4.898 1 96.88 239 GLU B C 1
ATOM 4454 O O . GLU B 1 239 ? 10.5 27.641 -4.609 1 96.88 239 GLU B O 1
ATOM 4459 N N . SER B 1 240 ? 10.938 29.75 -5.047 1 96.5 240 SER B N 1
ATOM 4460 C CA . SER B 1 240 ? 12.383 29.578 -5.004 1 96.5 240 SER B CA 1
ATOM 4461 C C . SER B 1 240 ? 12.922 29.75 -3.588 1 96.5 240 SER B C 1
ATOM 4463 O O . SER B 1 240 ? 14.125 29.609 -3.352 1 96.5 240 SER B O 1
ATOM 4465 N N . MET B 1 241 ? 12.086 30.109 -2.625 1 97.31 241 MET B N 1
ATOM 4466 C CA . MET B 1 241 ? 12.469 30.344 -1.236 1 97.31 241 MET B CA 1
ATOM 4467 C C . MET B 1 241 ? 13.43 31.516 -1.122 1 97.31 241 MET B C 1
ATOM 4469 O O . MET B 1 241 ? 14.352 31.5 -0.301 1 97.31 241 MET B O 1
ATOM 4473 N N . GLU B 1 242 ? 13.297 32.406 -1.94 1 97.19 242 GLU B N 1
ATOM 4474 C CA . GLU B 1 242 ? 14.133 33.625 -1.898 1 97.19 242 GLU B CA 1
ATOM 4475 C C . GLU B 1 242 ? 13.453 34.719 -1.113 1 97.19 242 GLU B C 1
ATOM 4477 O O . GLU B 1 242 ? 14.133 35.562 -0.513 1 97.19 242 GLU B O 1
ATOM 4482 N N . ASP B 1 243 ? 12.219 34.75 -1.228 1 98.5 243 ASP B N 1
ATOM 4483 C CA . ASP B 1 243 ? 11.414 35.688 -0.459 1 98.5 243 ASP B CA 1
ATOM 4484 C C . ASP B 1 243 ? 10.547 34.969 0.568 1 98.5 243 ASP B C 1
ATOM 4486 O O . ASP B 1 243 ? 9.508 34.406 0.222 1 98.5 243 ASP B O 1
ATOM 4490 N N . ILE B 1 244 ? 10.914 35.031 1.804 1 98.69 244 ILE B N 1
ATOM 4491 C CA . ILE B 1 244 ? 10.203 34.375 2.893 1 98.69 244 ILE B CA 1
ATOM 4492 C C . ILE B 1 244 ? 9.711 35.438 3.893 1 98.69 244 ILE B C 1
ATOM 4494 O O . ILE B 1 244 ? 10.477 36.281 4.32 1 98.69 244 ILE B O 1
ATOM 4498 N N . GLN B 1 245 ? 8.453 35.406 4.195 1 98.5 245 GLN B N 1
ATOM 4499 C CA . GLN B 1 245 ? 7.832 36.312 5.137 1 98.5 245 GLN B CA 1
ATOM 4500 C C . GLN B 1 245 ? 7.27 35.594 6.344 1 98.5 245 GLN B C 1
ATOM 4502 O O . GLN B 1 245 ? 6.664 34.5 6.203 1 98.5 245 GLN B O 1
ATOM 4507 N N . VAL B 1 246 ? 7.523 36.062 7.492 1 98.5 246 VAL B N 1
ATOM 4508 C CA . VAL B 1 246 ? 7.004 35.531 8.742 1 98.5 246 VAL B CA 1
ATOM 4509 C C . VAL B 1 246 ? 6.059 36.531 9.398 1 98.5 246 VAL B C 1
ATOM 4511 O O . VAL B 1 246 ? 6.438 37.656 9.656 1 98.5 246 VAL B O 1
ATOM 4514 N N . VAL B 1 247 ? 4.875 36.094 9.594 1 97.88 247 VAL B N 1
ATOM 4515 C CA . VAL B 1 247 ? 3.85 36.938 10.195 1 97.88 247 VAL B CA 1
ATOM 4516 C C . VAL B 1 247 ? 3.359 36.312 11.5 1 97.88 247 VAL B C 1
ATOM 4518 O O . VAL B 1 247 ? 3.17 35.094 11.578 1 97.88 247 VAL B O 1
ATOM 4521 N N . LYS B 1 248 ? 3.209 37.094 12.531 1 97.06 248 LYS B N 1
ATOM 4522 C CA . LYS B 1 248 ? 2.613 36.625 13.773 1 97.06 248 LYS B CA 1
ATOM 4523 C C . LYS B 1 248 ? 1.097 36.781 13.758 1 97.06 248 LYS B C 1
ATOM 4525 O O . LYS B 1 248 ? 0.589 37.875 13.453 1 97.06 248 LYS B O 1
ATOM 4530 N N . ILE B 1 249 ? 0.478 35.719 14.047 1 97.62 249 ILE B N 1
ATOM 4531 C CA . ILE B 1 249 ? -0.98 35.688 14.078 1 97.62 249 ILE B CA 1
ATOM 4532 C C . ILE B 1 249 ? -1.471 36.031 15.484 1 97.62 249 ILE B C 1
ATOM 4534 O O . ILE B 1 249 ? -1.532 35.156 16.359 1 97.62 249 ILE B O 1
ATOM 4538 N N . GLY B 1 250 ? -1.836 37.25 15.648 1 93.62 250 GLY B N 1
ATOM 4539 C CA . GLY B 1 250 ? -2.318 37.656 16.953 1 93.62 250 GLY B CA 1
ATOM 4540 C C . GLY B 1 250 ? -1.355 37.312 18.078 1 93.62 250 GLY B C 1
ATOM 4541 O O . GLY B 1 250 ? -0.141 37.281 17.875 1 93.62 250 GLY B O 1
ATOM 4542 N N . GLU B 1 251 ? -1.98 37.219 19.312 1 93.31 251 GLU B N 1
ATOM 4543 C CA . GLU B 1 251 ? -1.194 36.844 20.484 1 93.31 251 GLU B CA 1
ATOM 4544 C C . GLU B 1 251 ? -1.231 35.344 20.719 1 93.31 251 GLU B C 1
ATOM 4546 O O . GLU B 1 251 ? -2.27 34.688 20.531 1 93.31 251 GLU B O 1
ATOM 4551 N N . LEU B 1 252 ? -0.117 34.875 21.062 1 95.31 252 LEU B N 1
ATOM 4552 C CA . LEU B 1 252 ? -0.067 33.438 21.391 1 95.31 252 LEU B CA 1
ATOM 4553 C C . LEU B 1 252 ? -0.624 33.188 22.797 1 95.31 252 LEU B C 1
ATOM 4555 O O . LEU B 1 252 ? 0.107 33.281 23.781 1 95.31 252 LEU B O 1
ATOM 4559 N N . THR B 1 253 ? -1.855 32.875 22.859 1 93.56 253 THR B N 1
ATOM 4560 C CA . THR B 1 253 ? -2.518 32.719 24.141 1 93.56 253 THR B CA 1
ATOM 4561 C C . THR B 1 253 ? -2.627 31.234 24.5 1 93.56 253 THR B C 1
ATOM 4563 O O . THR B 1 253 ? -2.764 30.875 25.672 1 93.56 253 THR B O 1
ATOM 4566 N N . HIS B 1 254 ? -2.564 30.344 23.547 1 95 254 HIS B N 1
ATOM 4567 C CA . HIS B 1 254 ? -2.73 28.922 23.766 1 95 254 HIS B CA 1
ATOM 4568 C C . HIS B 1 254 ? -1.596 28.125 23.125 1 95 254 HIS B C 1
ATOM 4570 O O . HIS B 1 254 ? -1.798 27.453 22.109 1 95 254 HIS B O 1
ATOM 4576 N N . PRO B 1 255 ? -0.471 28.125 23.797 1 96.25 255 PRO B N 1
ATOM 4577 C CA . PRO B 1 255 ? 0.67 27.391 23.25 1 96.25 255 PRO B CA 1
ATOM 4578 C C . PRO B 1 255 ? 0.464 25.875 23.266 1 96.25 255 PRO B C 1
ATOM 4580 O O . PRO B 1 255 ? 1.266 25.125 22.688 1 96.25 255 PRO B O 1
ATOM 4583 N N . ASP B 1 256 ? -0.586 25.375 23.891 1 95.62 256 ASP B N 1
ATOM 4584 C CA . ASP B 1 256 ? -0.91 23.953 23.938 1 95.62 256 ASP B CA 1
ATOM 4585 C C . ASP B 1 256 ? -1.646 23.516 22.672 1 95.62 256 ASP B C 1
ATOM 4587 O O . ASP B 1 256 ? -1.892 22.328 22.453 1 95.62 256 ASP B O 1
ATOM 4591 N N . ARG B 1 257 ? -1.996 24.531 21.828 1 96.06 257 ARG B N 1
ATOM 4592 C CA . ARG B 1 257 ? -2.672 24.234 20.562 1 96.06 257 ARG B CA 1
ATOM 4593 C C . ARG B 1 257 ? -1.732 24.453 19.391 1 96.06 257 ARG B C 1
ATOM 4595 O O . ARG B 1 257 ? -0.953 25.406 19.375 1 96.06 257 ARG B O 1
ATOM 4602 N N . GLY B 1 258 ? -1.72 23.484 18.453 1 96.88 258 GLY B N 1
ATOM 4603 C CA . GLY B 1 258 ? -0.911 23.594 17.25 1 96.88 258 GLY B CA 1
ATOM 4604 C C . GLY B 1 258 ? -1.701 23.375 15.984 1 96.88 258 GLY B C 1
ATOM 4605 O O . GLY B 1 258 ? -2.609 22.531 15.945 1 96.88 258 GLY B O 1
ATOM 4606 N N . TYR B 1 259 ? -1.36 24.125 14.961 1 98.5 259 TYR B N 1
ATOM 4607 C CA . TYR B 1 259 ? -2.041 23.969 13.68 1 98.5 259 TYR B CA 1
ATOM 4608 C C . TYR B 1 259 ? -1.844 22.562 13.125 1 98.5 259 TYR B C 1
ATOM 4610 O O . TYR B 1 259 ? -0.721 22.062 13.086 1 98.5 259 TYR B O 1
ATOM 4618 N N . SER B 1 260 ? -2.904 21.953 12.703 1 98 260 SER B N 1
ATOM 4619 C CA . SER B 1 260 ? -2.838 20.578 12.219 1 98 260 SER B CA 1
ATOM 4620 C C . SER B 1 260 ? -3.291 20.484 10.766 1 98 260 SER B C 1
ATOM 4622 O O . SER B 1 260 ? -3.039 19.484 10.086 1 98 260 SER B O 1
ATOM 4624 N N . ALA B 1 261 ? -4.008 21.469 10.266 1 98.62 261 ALA B N 1
ATOM 4625 C CA . ALA B 1 261 ? -4.43 21.531 8.867 1 98.62 261 ALA B CA 1
ATOM 4626 C C . ALA B 1 261 ? -4.996 22.906 8.539 1 98.62 261 ALA B C 1
ATOM 4628 O O . ALA B 1 261 ? -5.422 23.641 9.43 1 98.62 261 ALA B O 1
ATOM 4629 N N . PHE B 1 262 ? -4.996 23.25 7.277 1 98.62 262 PHE B N 1
ATOM 4630 C CA . PHE B 1 262 ? -5.75 24.422 6.848 1 98.62 262 PHE B CA 1
ATOM 4631 C C . PHE B 1 262 ? -6.027 24.359 5.352 1 98.62 262 PHE B C 1
ATOM 4633 O O . PHE B 1 262 ? -5.402 23.594 4.625 1 98.62 262 PHE B O 1
ATOM 4640 N N . ASP B 1 263 ? -6.957 25.094 4.941 1 98.38 263 ASP B N 1
ATOM 4641 C CA . ASP B 1 263 ? -7.277 25.312 3.535 1 98.38 263 ASP B CA 1
ATOM 4642 C C . ASP B 1 263 ? -7.73 26.75 3.303 1 98.38 263 ASP B C 1
ATOM 4644 O O . ASP B 1 263 ? -8.094 27.453 4.25 1 98.38 263 ASP B O 1
ATOM 4648 N N . PHE B 1 264 ? -7.594 27.219 2.074 1 98 264 PHE B N 1
ATOM 4649 C CA . PHE B 1 264 ? -8.062 28.547 1.718 1 98 264 PHE B CA 1
ATOM 4650 C C . PHE B 1 264 ? -9.578 28.562 1.527 1 98 264 PHE B C 1
ATOM 4652 O O . PHE B 1 264 ? -10.133 27.641 0.929 1 98 264 PHE B O 1
ATOM 4659 N N . VAL B 1 265 ? -10.203 29.562 2.078 1 96.94 265 VAL B N 1
ATOM 4660 C CA . VAL B 1 265 ? -11.648 29.688 1.898 1 96.94 265 VAL B CA 1
ATOM 4661 C C . VAL B 1 265 ? -11.961 30 0.437 1 96.94 265 VAL B C 1
ATOM 4663 O O . VAL B 1 265 ? -11.5 31 -0.107 1 96.94 265 VAL B O 1
ATOM 4666 N N . PRO B 1 266 ? -12.773 29.094 -0.166 1 95.31 266 PRO B N 1
ATOM 4667 C CA . PRO B 1 266 ? -13.125 29.344 -1.566 1 95.31 266 PRO B CA 1
ATOM 4668 C C . PRO B 1 266 ? -13.758 30.719 -1.78 1 95.31 266 PRO B C 1
ATOM 4670 O O . PRO B 1 266 ? -14.531 31.188 -0.943 1 95.31 266 PRO B O 1
ATOM 4673 N N . GLY B 1 267 ? -13.391 31.391 -2.932 1 91.44 267 GLY B N 1
ATOM 4674 C CA . GLY B 1 267 ? -13.977 32.656 -3.293 1 91.44 267 GLY B CA 1
ATOM 4675 C C . GLY B 1 267 ? -13.227 33.844 -2.725 1 91.44 267 GLY B C 1
ATOM 4676 O O . GLY B 1 267 ? -13.578 35 -2.988 1 91.44 267 GLY B O 1
ATOM 4677 N N . THR B 1 268 ? -12.156 33.625 -1.965 1 94.12 268 THR B N 1
ATOM 4678 C CA . THR B 1 268 ? -11.453 34.75 -1.311 1 94.12 268 THR B CA 1
ATOM 4679 C C . THR B 1 268 ? -10.109 35 -1.987 1 94.12 268 THR B C 1
ATOM 4681 O O . THR B 1 268 ? -9.273 35.719 -1.456 1 94.12 268 THR B O 1
ATOM 4684 N N . CYS B 1 269 ? -9.844 34.25 -3.137 1 96 269 CYS B N 1
ATOM 4685 C CA . CYS B 1 269 ? -8.562 34.344 -3.826 1 96 269 CYS B CA 1
ATOM 4686 C C . CYS B 1 269 ? -7.41 34.031 -2.875 1 96 269 CYS B C 1
ATOM 4688 O O . CYS B 1 269 ? -6.418 34.781 -2.84 1 96 269 CYS B O 1
ATOM 4690 N N . ASP B 1 270 ? -7.621 33.094 -1.983 1 97.44 270 ASP B N 1
ATOM 4691 C CA . ASP B 1 270 ? -6.633 32.594 -1.039 1 97.44 270 ASP B CA 1
ATOM 4692 C C . ASP B 1 270 ? -6.195 33.656 -0.056 1 97.44 270 ASP B C 1
ATOM 4694 O O . ASP B 1 270 ? -5.035 33.719 0.356 1 97.44 270 ASP B O 1
ATOM 4698 N N . SER B 1 271 ? -7.094 34.594 0.325 1 96.31 271 SER B N 1
ATOM 4699 C CA . SER B 1 271 ? -6.766 35.656 1.271 1 96.31 271 SER B CA 1
ATOM 4700 C C . SER B 1 271 ? -7.262 35.312 2.674 1 96.31 271 SER B C 1
ATOM 4702 O O . SER B 1 271 ? -6.883 35.969 3.646 1 96.31 271 SER B O 1
ATOM 4704 N N . VAL B 1 272 ? -8.133 34.312 2.775 1 96.88 272 VAL B N 1
ATOM 4705 C CA . VAL B 1 272 ? -8.664 33.875 4.059 1 96.88 272 VAL B CA 1
ATOM 4706 C C . VAL B 1 272 ? -8.375 32.375 4.246 1 96.88 272 VAL B C 1
ATOM 4708 O O . VAL B 1 272 ? -8.578 31.594 3.33 1 96.88 272 VAL B O 1
ATOM 4711 N N . ILE B 1 273 ? -7.91 32.062 5.391 1 97.88 273 ILE B N 1
ATOM 4712 C CA . ILE B 1 273 ? -7.539 30.688 5.742 1 97.88 273 ILE B CA 1
ATOM 4713 C C . ILE B 1 273 ? -8.477 30.172 6.832 1 97.88 273 ILE B C 1
ATOM 4715 O O . ILE B 1 273 ? -8.766 30.875 7.801 1 97.88 273 ILE B O 1
ATOM 4719 N N . LEU B 1 274 ? -9.031 29.016 6.621 1 98.5 274 LEU B N 1
ATOM 4720 C CA . LEU B 1 274 ? -9.656 28.219 7.676 1 98.5 274 LEU B CA 1
ATOM 4721 C C . LEU B 1 274 ? -8.711 27.125 8.164 1 98.5 274 LEU B C 1
ATOM 4723 O O . LEU B 1 274 ? -8.164 26.375 7.355 1 98.5 274 LEU B O 1
ATOM 4727 N N . ALA B 1 275 ? -8.461 27.062 9.484 1 98.56 275 ALA B N 1
ATOM 4728 C CA . ALA B 1 275 ? -7.43 26.156 9.984 1 98.56 275 ALA B CA 1
ATOM 4729 C C . ALA B 1 275 ? -7.938 25.359 11.188 1 98.56 275 ALA B C 1
ATOM 4731 O O . ALA B 1 275 ? -8.859 25.797 11.883 1 98.56 275 ALA B O 1
ATOM 4732 N N . LEU B 1 276 ? -7.352 24.219 11.344 1 98.44 276 LEU B N 1
ATOM 4733 C CA . LEU B 1 276 ? -7.555 23.391 12.523 1 98.44 276 LEU B CA 1
ATOM 4734 C C . LEU B 1 276 ? -6.352 23.469 13.461 1 98.44 276 LEU B C 1
ATOM 4736 O O . LEU B 1 276 ? -5.211 23.547 13 1 98.44 276 LEU B O 1
ATOM 4740 N N . LYS B 1 277 ? -6.668 23.469 14.727 1 97.38 277 LYS B N 1
ATOM 4741 C CA . LYS B 1 277 ? -5.656 23.297 15.766 1 97.38 277 LYS B CA 1
ATOM 4742 C C . LYS B 1 277 ? -5.965 22.078 16.641 1 97.38 277 LYS B C 1
ATOM 4744 O O . LYS B 1 277 ? -7.129 21.828 16.969 1 97.38 277 LYS B O 1
ATOM 4749 N N . SER B 1 278 ? -4.945 21.375 16.922 1 94.75 278 SER B N 1
ATOM 4750 C CA . SER B 1 278 ? -5.094 20.203 17.797 1 94.75 278 SER B CA 1
ATOM 4751 C C . SER B 1 278 ? -4.328 20.406 19.094 1 94.75 278 SER B C 1
ATOM 4753 O O . SER B 1 278 ? -3.252 21 19.109 1 94.75 278 SER B O 1
ATOM 4755 N N . LYS B 1 279 ? -4.918 19.953 20.125 1 92.75 279 LYS B N 1
ATOM 4756 C CA . LYS B 1 279 ? -4.316 19.969 21.453 1 92.75 279 LYS B CA 1
ATOM 4757 C C . LYS B 1 279 ? -4.195 18.562 22.016 1 92.75 279 LYS B C 1
ATOM 4759 O O . LYS B 1 279 ? -5.164 17.797 22.016 1 92.75 279 LYS B O 1
ATOM 4764 N N . GLU B 1 280 ? -3 18.234 22.297 1 85.88 280 GLU B N 1
ATOM 4765 C CA . GLU B 1 280 ? -2.719 17 23.016 1 85.88 280 GLU B CA 1
ATOM 4766 C C . GLU B 1 280 ? -1.979 17.281 24.328 1 85.88 280 GLU B C 1
ATOM 4768 O O . GLU B 1 280 ? -0.76 17.469 24.328 1 85.88 280 GLU B O 1
ATOM 4773 N N . HIS B 1 281 ? -2.635 17.422 25.391 1 81.19 281 HIS B N 1
ATOM 4774 C CA . HIS B 1 281 ? -2.006 17.734 26.672 1 81.19 281 HIS B CA 1
ATOM 4775 C C . HIS B 1 281 ? -2.65 16.969 27.812 1 81.19 281 HIS B C 1
ATOM 4777 O O . HIS B 1 281 ? -3.879 16.938 27.938 1 81.19 281 HIS B O 1
ATOM 4783 N N . GLY B 1 282 ? -1.757 16.406 28.672 1 73.31 282 GLY B N 1
ATOM 4784 C CA . GLY B 1 282 ? -2.203 15.703 29.875 1 73.31 282 GLY B CA 1
ATOM 4785 C C . GLY B 1 282 ? -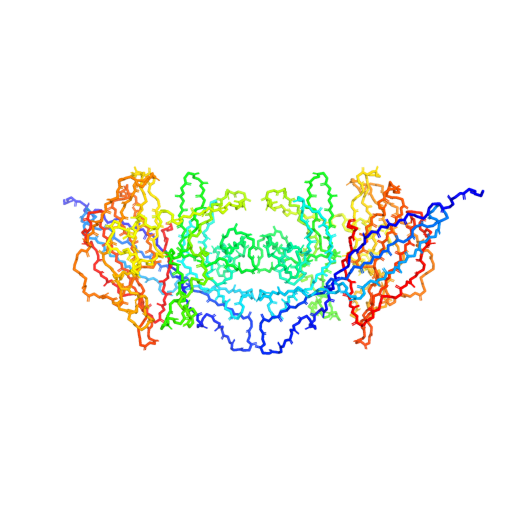3.141 14.547 29.578 1 73.31 282 GLY B C 1
ATOM 4786 O O . GLY B 1 282 ? -4.098 14.312 30.328 1 73.31 282 GLY B O 1
ATOM 4787 N N . GLY B 1 283 ? -3.035 13.953 28.406 1 72.62 283 GLY B N 1
ATOM 4788 C CA . GLY B 1 283 ? -3.859 12.805 28.078 1 72.62 283 GLY B CA 1
ATOM 4789 C C . GLY B 1 283 ? -5.16 13.18 27.391 1 72.62 283 GLY B C 1
ATOM 4790 O O . GLY B 1 283 ? -5.898 12.305 26.922 1 72.62 283 GLY B O 1
ATOM 4791 N N . SER B 1 284 ? -5.48 14.43 27.359 1 79.69 284 SER B N 1
ATOM 4792 C CA . SER B 1 284 ? -6.719 14.867 26.719 1 79.69 284 SER B CA 1
ATOM 4793 C C . SER B 1 284 ? -6.453 15.406 25.312 1 79.69 284 SER B C 1
ATOM 4795 O O . SER B 1 284 ? -5.406 16.016 25.062 1 79.69 284 SER B O 1
ATOM 4797 N N . THR B 1 285 ? -7.371 15.055 24.375 1 89 285 THR B N 1
ATOM 4798 C CA . THR B 1 285 ? -7.277 15.539 23 1 89 285 THR B CA 1
ATOM 4799 C C . THR B 1 285 ? -8.445 16.469 22.672 1 89 285 THR B C 1
ATOM 4801 O O . THR B 1 285 ? -9.586 16.203 23.062 1 89 285 THR B O 1
ATOM 4804 N N . GLU B 1 286 ? -8.117 17.625 22.109 1 92.75 286 GLU B N 1
ATOM 4805 C CA . GLU B 1 286 ? -9.117 18.594 21.672 1 92.75 286 GLU B CA 1
ATOM 4806 C C . GLU B 1 286 ? -8.781 19.141 20.281 1 92.75 286 GLU B C 1
ATOM 4808 O O . GLU B 1 286 ? -7.625 19.094 19.844 1 92.75 286 GLU B O 1
ATOM 4813 N N . SER B 1 287 ? -9.812 19.547 19.656 1 96.25 287 SER B N 1
ATOM 4814 C CA . SER B 1 287 ? -9.633 20.188 18.359 1 96.25 287 SER B CA 1
ATOM 4815 C C . SER B 1 287 ? -10.344 21.547 18.312 1 96.25 287 SER B C 1
ATOM 4817 O O . SER B 1 287 ? -11.406 21.719 18.906 1 96.25 287 SER B O 1
ATOM 4819 N N . TYR B 1 288 ? -9.727 22.422 17.625 1 96.88 288 TYR B N 1
ATOM 4820 C CA . TYR B 1 288 ? -10.258 23.781 17.453 1 96.88 288 TYR B CA 1
ATOM 4821 C C . TYR B 1 288 ? -10.234 24.188 15.984 1 96.88 288 TYR B C 1
ATOM 4823 O O . TYR B 1 288 ? -9.375 23.734 15.227 1 96.88 288 TYR B O 1
ATOM 4831 N N . ILE B 1 289 ? -11.195 24.969 15.633 1 97.81 289 ILE B N 1
ATOM 4832 C CA . ILE B 1 289 ? -11.211 25.594 14.305 1 97.81 289 ILE B CA 1
ATOM 4833 C C . ILE B 1 289 ? -11.023 27.094 14.438 1 97.81 289 ILE B C 1
ATOM 4835 O O . ILE B 1 289 ? -11.484 27.703 15.398 1 97.81 289 ILE B O 1
ATOM 4839 N N . THR B 1 290 ? -10.258 27.703 13.555 1 97.56 290 THR B N 1
ATOM 4840 C CA . THR B 1 290 ? -9.977 29.125 13.547 1 97.56 290 THR B CA 1
ATOM 4841 C C . THR B 1 290 ? -9.859 29.656 12.117 1 97.56 290 THR B C 1
ATOM 4843 O O . THR B 1 290 ? -9.82 28.875 11.164 1 97.56 290 THR B O 1
ATOM 4846 N N . ALA B 1 291 ? -10 30.969 12 1 97.81 291 ALA B N 1
ATOM 4847 C CA . ALA B 1 291 ? -9.828 31.578 10.688 1 97.81 291 ALA B CA 1
ATOM 4848 C C . ALA B 1 291 ? -8.977 32.844 10.789 1 97.81 291 ALA B C 1
ATOM 4850 O O . ALA B 1 291 ? -9.031 33.562 11.789 1 97.81 291 ALA B O 1
ATOM 4851 N N . LEU B 1 292 ? -8.227 33.094 9.797 1 97.31 292 LEU B N 1
ATOM 4852 C CA . LEU B 1 292 ? -7.34 34.25 9.742 1 97.31 292 LEU B CA 1
ATOM 4853 C C . LEU B 1 292 ? -7.148 34.719 8.305 1 97.31 292 LEU B C 1
ATOM 4855 O O . LEU B 1 292 ? -7.391 33.969 7.363 1 97.31 292 LEU B O 1
ATOM 4859 N N . ASP B 1 293 ? -6.848 35.875 8.102 1 95.75 293 ASP B N 1
ATOM 4860 C CA . ASP B 1 293 ? -6.449 36.312 6.77 1 95.75 293 ASP B CA 1
ATOM 4861 C C . ASP B 1 293 ? -4.938 36.219 6.586 1 95.75 293 ASP B C 1
ATOM 4863 O O . ASP B 1 293 ? -4.215 35.875 7.523 1 95.75 293 ASP B O 1
ATOM 4867 N N . THR B 1 294 ? -4.445 36.406 5.402 1 95.5 294 THR B N 1
ATOM 4868 C CA . THR B 1 294 ? -3.047 36.156 5.07 1 95.5 294 THR B CA 1
ATOM 4869 C C . THR B 1 294 ? -2.15 37.25 5.605 1 95.5 294 THR B C 1
ATOM 4871 O O . THR B 1 294 ? -0.925 37.188 5.484 1 95.5 294 THR B O 1
ATOM 4874 N N . ASP B 1 295 ? -2.732 38.312 6.281 1 93.44 295 ASP B N 1
ATOM 4875 C CA . ASP B 1 295 ? -1.965 39.344 6.965 1 93.44 295 ASP B CA 1
ATOM 4876 C C . ASP B 1 295 ? -1.808 39.031 8.453 1 93.44 295 ASP B C 1
ATOM 4878 O O . ASP B 1 295 ? -1.118 39.75 9.172 1 93.44 295 ASP B O 1
ATOM 4882 N N . GLY B 1 296 ? -2.439 37.938 8.875 1 93.88 296 GLY B N 1
ATOM 4883 C CA . GLY B 1 296 ? -2.279 37.5 10.25 1 93.88 296 GLY B CA 1
ATOM 4884 C C . GLY B 1 296 ? -3.414 37.969 11.156 1 93.88 296 GLY B C 1
ATOM 4885 O O . GLY B 1 296 ? -3.342 37.812 12.375 1 93.88 296 GLY B O 1
ATOM 4886 N N . LYS B 1 297 ? -4.406 38.562 10.57 1 94.81 297 LYS B N 1
ATOM 4887 C CA . LYS B 1 297 ? -5.562 38.969 11.359 1 94.81 297 LYS B CA 1
ATOM 4888 C C . LYS B 1 297 ? -6.492 37.781 11.617 1 94.81 297 LYS B C 1
ATOM 4890 O O . LYS B 1 297 ? -6.867 37.062 10.688 1 94.81 297 LYS B O 1
ATOM 4895 N N . VAL B 1 298 ? -6.91 37.688 12.867 1 96.12 298 VAL B N 1
ATOM 4896 C CA . VAL B 1 298 ? -7.824 36.594 13.242 1 96.12 298 VAL B CA 1
ATOM 4897 C C . VAL B 1 298 ? -9.258 37 12.883 1 96.12 298 VAL B C 1
ATOM 4899 O O . VAL B 1 298 ? -9.719 38.062 13.234 1 96.12 298 VAL B O 1
ATOM 4902 N N . LEU B 1 299 ? -9.898 36.156 12.18 1 95.69 299 LEU B N 1
ATOM 4903 C CA . LEU B 1 299 ? -11.266 36.406 11.742 1 95.69 299 LEU B CA 1
ATOM 4904 C C . LEU B 1 299 ? -12.258 35.531 12.523 1 95.69 299 LEU B C 1
ATOM 4906 O O . LEU B 1 299 ? -13.453 35.844 12.562 1 95.69 299 LEU B O 1
ATOM 4910 N N . LEU B 1 300 ? -11.812 34.469 13.023 1 96.62 300 LEU B N 1
ATOM 4911 C CA . LEU B 1 300 ? -12.531 33.562 13.906 1 96.62 300 LEU B CA 1
ATOM 4912 C C . LEU B 1 300 ? -11.617 33.062 15.016 1 96.62 300 LEU B C 1
ATOM 4914 O O . LEU B 1 300 ? -10.641 32.344 14.742 1 96.62 300 LEU B O 1
ATOM 4918 N N . GLU B 1 301 ? -11.953 33.438 16.25 1 95.75 301 GLU B N 1
ATOM 4919 C CA . GLU B 1 301 ? -11.188 32.938 17.375 1 95.75 301 GLU B CA 1
ATOM 4920 C C . GLU B 1 301 ? -11.336 31.406 17.484 1 95.75 301 GLU B C 1
ATOM 4922 O O . GLU B 1 301 ? -12.289 30.844 16.953 1 95.75 301 GLU B O 1
ATOM 4927 N N . ASP B 1 302 ? -10.391 30.812 18.172 1 96.69 302 ASP B N 1
ATOM 4928 C CA . ASP B 1 302 ? -10.422 29.359 18.328 1 96.69 302 ASP B CA 1
ATOM 4929 C C . ASP B 1 302 ? -11.789 28.906 18.828 1 96.69 302 ASP B C 1
ATOM 4931 O O . ASP B 1 302 ? -12.211 29.266 19.922 1 96.69 302 ASP B O 1
ATOM 4935 N N . GLN B 1 303 ? -12.391 28.172 18 1 95.88 303 GLN B N 1
ATOM 4936 C CA . GLN B 1 303 ? -13.648 27.531 18.359 1 95.88 303 GLN B CA 1
ATOM 4937 C C . GLN B 1 303 ? -13.484 26.031 18.547 1 95.88 303 GLN B C 1
ATOM 4939 O O . GLN B 1 303 ? -13.047 25.328 17.625 1 95.88 303 GLN B O 1
ATOM 4944 N N . ARG B 1 304 ? -13.852 25.562 19.672 1 94.12 304 ARG B N 1
ATOM 4945 C CA . ARG B 1 304 ? -13.672 24.141 19.984 1 94.12 304 ARG B CA 1
ATOM 4946 C C . ARG B 1 304 ? -14.664 23.281 19.188 1 94.12 304 ARG B C 1
ATOM 4948 O O . ARG B 1 304 ? -15.836 23.641 19.062 1 94.12 304 ARG B O 1
ATOM 4955 N N . LEU B 1 305 ? -14.156 22.234 18.578 1 91.38 305 LEU B N 1
ATOM 4956 C CA . LEU B 1 305 ? -15.023 21.234 17.969 1 91.38 305 LEU B CA 1
ATOM 4957 C C . LEU B 1 305 ? -15.578 20.281 19.031 1 91.38 305 LEU B C 1
ATOM 4959 O O . LEU B 1 305 ? -14.891 19.953 20 1 91.38 305 LEU B O 1
ATOM 4963 N N . ASP B 1 306 ? -16.781 19.984 18.906 1 80.56 306 ASP B N 1
ATOM 4964 C CA . ASP B 1 306 ? -17.422 19.109 19.891 1 80.56 306 ASP B CA 1
ATOM 4965 C C . ASP B 1 306 ? -16.781 17.734 19.891 1 80.56 306 ASP B C 1
ATOM 4967 O O . ASP B 1 306 ? -16.359 17.219 18.859 1 80.56 306 ASP B O 1
ATOM 4971 N N . GLY B 1 307 ? -16.781 17.234 21.094 1 77 307 GLY B N 1
ATOM 4972 C CA . GLY B 1 307 ? -16.297 15.875 21.297 1 77 307 GLY B CA 1
ATOM 4973 C C . GLY B 1 307 ? -14.82 15.797 21.609 1 77 307 GLY B C 1
ATOM 4974 O O . GLY B 1 307 ? -14.102 16.797 21.484 1 77 307 GLY B O 1
ATOM 4975 N N . ASP B 1 308 ? -14.266 14.875 22.375 1 84.12 308 ASP B N 1
ATOM 4976 C CA . ASP B 1 308 ? -12.875 14.594 22.703 1 84.12 308 ASP B CA 1
ATOM 4977 C C . ASP B 1 308 ? -12.18 13.844 21.578 1 84.12 308 ASP B C 1
ATOM 4979 O O . ASP B 1 308 ? -11.523 12.82 21.812 1 84.12 308 ASP B O 1
ATOM 4983 N N . LEU B 1 309 ? -12.422 14.5 20.312 1 90.81 309 LEU B N 1
ATOM 4984 C CA . LEU B 1 309 ? -11.805 13.906 19.141 1 90.81 309 LEU B CA 1
ATOM 4985 C C . LEU B 1 309 ? -10.711 14.82 18.578 1 90.81 309 LEU B C 1
ATOM 4987 O O . LEU B 1 309 ? -10.844 16.047 18.625 1 90.81 309 LEU B O 1
ATOM 4991 N N . LYS B 1 310 ? -9.75 14.258 18.078 1 94.62 310 LYS B N 1
ATOM 4992 C CA . LYS B 1 310 ? -8.648 14.984 17.453 1 94.62 310 LYS B CA 1
ATOM 4993 C C . LYS B 1 310 ? -8.789 15.016 15.945 1 94.62 310 LYS B C 1
ATOM 4995 O O . LYS B 1 310 ? -8.508 14.031 15.266 1 94.62 310 LYS B O 1
ATOM 5000 N N . PHE B 1 311 ? -9.266 16.141 15.477 1 96.56 311 PHE B N 1
ATOM 5001 C CA . PHE B 1 311 ? -9.375 16.328 14.031 1 96.56 311 PHE B CA 1
ATOM 5002 C C . PHE B 1 311 ? -8.094 16.938 13.469 1 96.56 311 PHE B C 1
ATOM 5004 O O . PHE B 1 311 ? -7.559 17.891 14.023 1 96.56 311 PHE B O 1
ATOM 5011 N N . GLU B 1 312 ? -7.609 16.328 12.312 1 97.44 312 GLU B N 1
ATOM 5012 C CA . GLU B 1 312 ? -6.332 16.828 11.797 1 97.44 312 GLU B CA 1
ATOM 5013 C C . GLU B 1 312 ? -6.391 17.031 10.289 1 97.44 312 GLU B C 1
ATOM 5015 O O . GLU B 1 312 ? -5.391 17.391 9.664 1 97.44 312 GLU B O 1
ATOM 5020 N N . GLY B 1 313 ? -7.488 16.797 9.672 1 98.38 313 GLY B N 1
ATOM 5021 C CA . GLY B 1 313 ? -7.703 17.109 8.266 1 98.38 313 GLY B CA 1
ATOM 5022 C C . GLY B 1 313 ? -8.938 17.953 8.023 1 98.38 313 GLY B C 1
ATOM 5023 O O . GLY B 1 313 ? -9.953 17.797 8.695 1 98.38 313 GLY B O 1
ATOM 5024 N N . LEU B 1 314 ? -8.859 18.828 7.066 1 98.44 314 LEU B N 1
ATOM 5025 C CA . LEU B 1 314 ? -9.93 19.766 6.754 1 98.44 314 LEU B CA 1
ATOM 5026 C C . LEU B 1 314 ? -10.016 20.016 5.25 1 98.44 314 LEU B C 1
ATOM 5028 O O . LEU B 1 314 ? -8.984 20.141 4.582 1 98.44 314 LEU B O 1
ATOM 5032 N N . TYR B 1 315 ? -11.242 20.016 4.801 1 98.31 315 TYR B N 1
ATOM 5033 C CA . TYR B 1 315 ? -11.43 20.281 3.379 1 98.31 315 TYR B CA 1
ATOM 5034 C C . TYR B 1 315 ? -12.789 20.922 3.117 1 98.31 315 TYR B C 1
ATOM 5036 O O . TYR B 1 315 ? -13.75 20.672 3.857 1 98.31 315 TYR B O 1
ATOM 5044 N N . PHE B 1 316 ? -12.875 21.75 2.104 1 97.88 316 PHE B N 1
ATOM 5045 C CA . PHE B 1 316 ? -14.133 22.312 1.642 1 97.88 316 PHE B CA 1
ATOM 5046 C C . PHE B 1 316 ? -14.797 21.391 0.625 1 97.88 316 PHE B C 1
ATOM 5048 O O . PHE B 1 316 ? -14.148 20.922 -0.316 1 97.88 316 PHE B O 1
ATOM 5055 N N . LEU B 1 317 ? -16.016 21.125 0.78 1 94.56 317 LEU B N 1
ATOM 5056 C CA . LEU B 1 317 ? -16.781 20.25 -0.107 1 94.56 317 LEU B CA 1
ATOM 5057 C C . LEU B 1 317 ? -17.453 21.047 -1.22 1 94.56 317 LEU B C 1
ATOM 5059 O O . LEU B 1 317 ? -17.938 22.156 -0.986 1 94.56 317 LEU B O 1
#

pLDDT: mean 91.19, std 13.46, range [30.92, 98.88]

Organism: Heligmosomoides polygyrus (NCBI:txid6339)

Secondary structure (DSSP, 8-state):
------EEEEEEEEEB-GGGGBS-TTS--EEEEEEEEEEEEETTTTEEEEEEEEEEEEEEEESEEETTB--BB---EEETTEEEEEBTTT-EEEEEETTEEEEEEE-BSTTTT-SSB----EEEEETTEEEEE-----EE--TT-TTS-TT--EEE-GGGEEEEE-TT--EEEEE-HHHHHHHHHHTT--TT-EEE-S-EEEETTTTEEEE--SEEESS---HHHHTT-B--EEEEEETTSSSEEEEE-S----TTEEEEEEEEPTTSTT-EEEEEEEEEETTEEEEEEEEEETTS-EEEEEEEPSSS--EEEEEE-/------EEEEEEEEEB-GGGGBS-TTS--EEEEEEEEEEEEETTTTEEEEEEEEEEEEEEEESEEETTB--BB---EEETTEEEEEBTTT-EEEEEETTEEEEEEE-BSTTTT-SSB----EEEEETTEEEEE-----EE--TT-TTS-TT--EEE-GGGEEEEE-TT--EEEEE-HHHHHHHHHHTT--TT-EEE-S-EEEETTTTEEEE--SEEESS---HHHHTT-B--EEEEEETTSSSEEEEE-S----TTEEEEEEEEPTTSTT-EEEEEEEEEETTEEEEEEEEEETTS-EEEEEEEPSSS--EEEEEE-

Nearest PDB structures (foldseek):
  1s1d-assembly2_B  TM=9.418E-01  e=1.505E-40  Homo sapiens
  2h2u-assembly1_A  TM=9.407E-01  e=4.782E-40  Homo sapiens
  8k80-assembly1_C  TM=3.117E-01  e=4.638E-05  Langya virus
  5nop-assembly2_B  TM=3.419E-01  e=4.196E-04  Mojiang virus
  5ezo-assembly1_A  TM=4.976E-01  e=1.981E-02  Plasmodium falciparum 3D7